Protein AF-A0A1F1FF53-F1 (afdb_monomer)

Mean predicted aligned er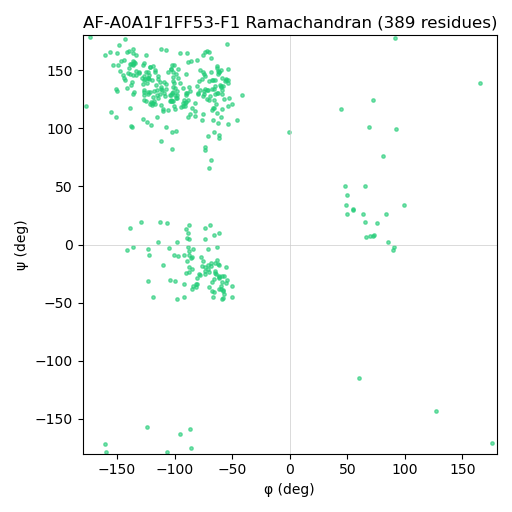ror: 12.24 Å

pLDDT: mean 77.86, std 21.65, range [27.12, 98.38]

Sequence (391 aa):
MGKHPHNALTFMPPASATPHTFFIALCTIAVTLTLSLGACSHPTSLPRPRRLEVTSRTLKNIDELDTPSTPTNGGAFVSTGLKNNILTVASSTSRQDAPRWAIDISLADSPLNSISWPNYSDHDLTGRLMSTAVGALVVSPNGNYVSILIQAYQKHGDESQPADQSSTVELASQQRGYVVVLDARTGKTVLTREFSGFILAQALTNDHLAVETARAYFPAGEGKGTITAFPLDGTSSPTTAPTDQWLVGAGQDSLLLSPQPVHHKMCSDPCGPFALTRISTGGQKLGTITHADRVYRGGWVERYKEPAPDGEDGEASAQAAREVVDVDTGAATDLNGDQAEETGLSTGPGLLVTRRTDPDKQSSPSVPVAWLSADDDGHPHTENLEQFTSK

Foldseek 3Di:
DDDDDDDDDDDDDDDDDDDDDDDDDDDDDDDPDPDPPPPPPPPPPPPDPWDKDKAWDWDQFCPQFDDDFAFAAQCKTKTWDADPQKIKIFIDNDRRGTTLTIMIIHIDDDPQKHKDDLVRDDDPLSLLLSAAFWHQWYAALQRQKIKGKIKIAGNDPDPPDPDDDDDLLNVQQRTKMKMWMAGNNRRDTLDIDIDGGDFSTWHDALFWIKTWGFSHNAQADNRQIKIWIDGSVVPDDIAIDTDNFDFAHAANFKTKTFNFRPGPSGAPVQNDDGKIFIAGSNGHTPDIDGQFRDDHHLAKTKGFAPPQDDVVDDPQVNLCRIWIARHPLRDIGRLRNWDWDWDHDNSGIKIWTWDFPDSVDPPGDIATQWMFGSNDSGDTHRPPSVVVDDD

Structure (mmCIF, N/CA/C/O backbone):
data_AF-A0A1F1FF53-F1
#
_entry.id   AF-A0A1F1FF53-F1
#
loop_
_atom_site.group_PDB
_atom_site.id
_atom_site.type_symbol
_atom_site.label_atom_id
_atom_site.label_alt_id
_atom_site.label_comp_id
_atom_site.label_asym_id
_atom_site.label_entity_id
_atom_site.label_seq_id
_atom_site.pdbx_PDB_ins_code
_atom_site.Cartn_x
_atom_site.Cartn_y
_atom_site.Cartn_z
_atom_site.occupancy
_atom_site.B_iso_or_equiv
_atom_site.auth_seq_id
_atom_site.auth_comp_id
_atom_site.auth_asym_id
_atom_site.auth_atom_id
_atom_site.pdbx_PDB_model_num
ATOM 1 N N . MET A 1 1 ? 58.117 3.801 9.629 1.00 35.28 1 MET A N 1
ATOM 2 C CA . MET A 1 1 ? 58.242 4.462 10.946 1.00 35.28 1 MET A CA 1
ATOM 3 C C . MET A 1 1 ? 56.902 5.082 11.303 1.00 35.28 1 MET A C 1
ATOM 5 O O . MET A 1 1 ? 56.369 5.801 10.476 1.00 35.28 1 MET A O 1
ATOM 9 N N . GLY A 1 2 ? 56.373 4.763 12.490 1.00 34.53 2 GLY A N 1
ATOM 10 C CA . GLY A 1 2 ? 55.349 5.555 13.187 1.00 34.53 2 GLY A CA 1
ATOM 11 C C . GLY A 1 2 ? 53.887 5.396 12.756 1.00 34.53 2 GLY A C 1
ATOM 12 O O . GLY A 1 2 ? 53.337 6.299 12.143 1.00 34.53 2 GLY A O 1
ATOM 13 N N . LYS A 1 3 ? 53.245 4.290 13.157 1.00 32.06 3 LYS A N 1
ATOM 14 C CA . LYS A 1 3 ? 51.792 4.215 13.403 1.00 32.06 3 LYS A CA 1
ATOM 15 C C . LYS A 1 3 ? 51.546 4.508 14.889 1.00 32.06 3 LYS A C 1
ATOM 17 O O . LYS A 1 3 ? 52.197 3.875 15.716 1.00 32.06 3 LYS A O 1
ATOM 22 N N . HIS A 1 4 ? 50.565 5.346 15.214 1.00 33.31 4 HIS A N 1
ATOM 23 C CA . HIS A 1 4 ? 49.911 5.368 16.527 1.00 33.31 4 HIS A CA 1
ATOM 24 C C . HIS A 1 4 ? 48.398 5.564 16.351 1.00 33.31 4 HIS A C 1
ATOM 26 O O . HIS A 1 4 ? 47.989 6.608 15.848 1.00 33.31 4 HIS A O 1
ATOM 32 N N . PRO A 1 5 ? 47.565 4.592 16.763 1.00 38.19 5 PRO A N 1
ATOM 33 C CA . PRO A 1 5 ? 46.166 4.813 17.101 1.00 38.19 5 PRO A CA 1
ATOM 34 C C . PRO A 1 5 ? 46.008 4.976 18.623 1.00 38.19 5 PRO A C 1
ATOM 36 O O . PRO A 1 5 ? 46.685 4.297 19.398 1.00 38.19 5 PRO A O 1
ATOM 39 N N . HIS A 1 6 ? 45.097 5.851 19.050 1.00 34.16 6 HIS A N 1
ATOM 40 C CA . HIS A 1 6 ? 44.736 6.023 20.456 1.00 34.16 6 HIS A CA 1
ATOM 41 C C . HIS A 1 6 ? 43.393 5.354 20.786 1.00 34.16 6 HIS A C 1
ATOM 43 O O . HIS A 1 6 ? 42.361 5.693 20.221 1.00 34.16 6 HIS A O 1
ATOM 49 N N . ASN A 1 7 ? 43.484 4.462 21.776 1.00 32.06 7 ASN A N 1
ATOM 50 C CA . ASN A 1 7 ? 42.569 4.210 22.892 1.00 32.06 7 ASN A CA 1
ATOM 51 C C . ASN A 1 7 ? 41.178 3.604 22.633 1.00 32.06 7 ASN A C 1
ATOM 53 O O . ASN A 1 7 ? 40.194 4.300 22.410 1.00 32.06 7 ASN A O 1
ATOM 57 N N . ALA A 1 8 ? 41.099 2.296 22.898 1.00 29.14 8 ALA A N 1
ATOM 58 C CA . ALA A 1 8 ? 39.949 1.667 23.539 1.00 29.14 8 ALA A CA 1
ATOM 59 C C . ALA A 1 8 ? 40.174 1.673 25.065 1.00 29.14 8 ALA A C 1
ATOM 61 O O . ALA A 1 8 ? 41.240 1.265 25.527 1.00 29.14 8 ALA A O 1
ATOM 62 N N . LEU A 1 9 ? 39.190 2.129 25.842 1.00 30.50 9 LEU A N 1
ATOM 63 C CA . LEU A 1 9 ? 39.165 1.992 27.301 1.00 30.50 9 LEU A CA 1
ATOM 64 C C . LEU A 1 9 ? 37.922 1.197 27.701 1.00 30.50 9 LEU A C 1
ATOM 66 O O . LEU A 1 9 ? 36.799 1.691 27.698 1.00 30.50 9 LEU A O 1
ATOM 70 N N . THR A 1 10 ? 38.172 -0.069 28.009 1.00 29.12 10 THR A N 1
ATOM 71 C CA . THR A 1 10 ? 37.278 -1.046 28.623 1.00 29.12 10 THR A CA 1
ATOM 72 C C . THR A 1 10 ? 37.120 -0.725 30.111 1.00 29.12 10 THR A C 1
ATOM 74 O O . THR A 1 10 ? 38.116 -0.576 30.816 1.00 29.12 10 THR A O 1
ATOM 77 N N . PHE A 1 11 ? 35.883 -0.651 30.608 1.00 27.12 11 PHE A N 1
ATOM 78 C CA . PHE A 1 11 ? 35.585 -0.508 32.037 1.00 27.12 11 PHE A CA 1
ATOM 79 C C . PHE A 1 11 ? 35.186 -1.876 32.619 1.00 27.12 11 PHE A C 1
ATOM 81 O O . PHE A 1 11 ? 34.205 -2.476 32.184 1.00 27.12 11 PHE A O 1
ATOM 88 N N . MET A 1 12 ? 35.958 -2.369 33.593 1.00 28.77 12 MET A N 1
ATOM 89 C CA . MET A 1 12 ? 35.618 -3.509 34.460 1.00 28.77 12 MET A CA 1
ATOM 90 C C . MET A 1 12 ? 35.144 -3.000 35.837 1.00 28.77 12 MET A C 1
ATOM 92 O O . MET A 1 12 ? 35.651 -1.974 36.296 1.00 28.77 12 MET A O 1
ATOM 96 N N . PRO A 1 13 ? 34.221 -3.701 36.526 1.00 34.12 13 PRO A N 1
ATOM 97 C CA . PRO A 1 13 ? 33.724 -3.316 37.848 1.00 34.12 13 PRO A CA 1
ATOM 98 C C . PRO A 1 13 ? 34.597 -3.899 38.980 1.00 34.12 13 PRO A C 1
ATOM 100 O O . PRO A 1 13 ? 35.248 -4.928 38.775 1.00 34.12 13 PRO A O 1
ATOM 103 N N . PRO A 1 14 ? 34.604 -3.310 40.193 1.00 34.25 14 PRO A N 1
ATOM 104 C CA . PRO A 1 14 ? 35.342 -3.868 41.319 1.00 34.25 14 PRO A CA 1
ATOM 105 C C . PRO A 1 14 ? 34.495 -4.852 42.140 1.00 34.25 14 PRO A C 1
ATOM 107 O O . PRO A 1 14 ? 33.285 -4.692 42.307 1.00 34.25 14 PRO A O 1
ATOM 110 N N . ALA A 1 15 ? 35.174 -5.861 42.684 1.00 29.50 15 ALA A N 1
ATOM 111 C CA . ALA A 1 15 ? 34.630 -6.891 43.555 1.00 29.50 15 ALA A CA 1
ATOM 112 C C . ALA A 1 15 ? 34.973 -6.658 45.040 1.00 29.50 15 ALA A C 1
ATOM 114 O O . ALA A 1 15 ? 36.062 -6.202 45.378 1.00 29.50 15 ALA A O 1
ATOM 115 N N . SER A 1 16 ? 34.054 -7.145 45.885 1.00 28.41 16 SER A N 1
ATOM 116 C CA . SER A 1 16 ? 34.218 -7.727 47.232 1.00 28.41 16 SER A CA 1
ATOM 117 C C . SER A 1 16 ? 34.570 -6.843 48.441 1.00 28.41 16 SER A C 1
ATOM 119 O O . SER A 1 16 ? 35.632 -6.237 48.486 1.00 28.41 16 SER A O 1
ATOM 121 N N . ALA A 1 17 ? 33.721 -6.911 49.484 1.00 29.58 17 ALA A N 1
ATOM 122 C CA . ALA A 1 17 ? 34.072 -7.453 50.812 1.00 29.58 17 ALA A CA 1
ATOM 123 C C . ALA A 1 17 ? 32.858 -7.459 51.784 1.00 29.58 17 ALA A C 1
ATOM 125 O O . ALA A 1 17 ? 32.304 -6.420 52.124 1.00 29.58 17 ALA A O 1
ATOM 126 N N . THR A 1 18 ? 32.465 -8.646 52.252 1.00 33.81 18 THR A N 1
ATOM 127 C CA . THR A 1 18 ? 31.707 -8.949 53.500 1.00 33.81 18 THR A CA 1
ATOM 128 C C . THR A 1 18 ? 32.715 -9.157 54.660 1.00 33.81 18 THR A C 1
ATOM 130 O O . THR A 1 18 ? 33.867 -9.418 54.297 1.00 33.81 18 THR A O 1
ATOM 133 N N . PRO A 1 19 ? 32.398 -9.159 55.996 1.00 40.72 19 PRO A N 1
ATOM 134 C CA . PRO A 1 19 ? 31.311 -9.960 56.611 1.00 40.72 19 PRO A CA 1
ATOM 135 C C . PRO A 1 19 ? 30.728 -9.551 58.009 1.00 40.72 19 PRO A C 1
ATOM 137 O O . PRO A 1 19 ? 31.159 -8.606 58.656 1.00 40.72 19 PRO A O 1
ATOM 140 N N . HIS A 1 20 ? 29.775 -10.387 58.463 1.00 30.14 20 HIS A N 1
ATOM 141 C CA . HIS A 1 20 ? 29.378 -10.748 59.847 1.00 30.14 20 HIS A CA 1
ATOM 142 C C . HIS A 1 20 ? 28.265 -9.998 60.628 1.00 30.14 20 HIS A C 1
ATOM 144 O O . HIS A 1 20 ? 28.481 -9.003 61.306 1.00 30.14 20 HIS A O 1
ATOM 150 N N . THR A 1 21 ? 27.082 -10.640 60.608 1.00 30.11 21 THR A N 1
ATOM 151 C CA . THR A 1 21 ? 26.263 -11.135 61.749 1.00 30.11 21 THR A CA 1
ATOM 152 C C . THR A 1 21 ? 26.045 -10.256 62.988 1.00 30.11 21 THR A C 1
ATOM 154 O O . THR A 1 21 ? 26.946 -10.112 63.807 1.00 30.11 21 THR A O 1
ATOM 157 N N . PHE A 1 22 ? 24.778 -9.896 63.241 1.00 31.19 22 PHE A N 1
ATOM 158 C CA . PHE A 1 22 ? 24.239 -9.696 64.592 1.00 31.19 22 PHE A CA 1
ATOM 159 C C . PHE A 1 22 ? 22.850 -10.332 64.761 1.00 31.19 22 PHE A C 1
ATOM 161 O O . PHE A 1 22 ? 22.064 -10.439 63.823 1.00 31.19 22 PHE A O 1
ATOM 168 N N . PHE A 1 23 ? 22.639 -10.811 65.985 1.00 30.86 23 PHE A N 1
ATOM 169 C CA . PHE A 1 23 ? 21.577 -11.674 66.491 1.00 30.86 23 PHE A CA 1
ATOM 170 C C . PHE A 1 23 ? 20.210 -10.985 66.693 1.00 30.86 23 PHE A C 1
ATOM 172 O O . PHE A 1 23 ? 20.091 -9.769 66.789 1.00 30.86 23 PHE A O 1
ATOM 179 N N . ILE A 1 24 ? 19.206 -11.855 66.807 1.00 37.31 24 ILE A N 1
ATOM 180 C CA . ILE A 1 24 ? 17.760 -11.696 67.026 1.00 37.31 24 ILE A CA 1
ATOM 181 C C . ILE A 1 24 ? 17.388 -10.842 68.255 1.00 37.31 24 ILE A C 1
ATOM 183 O O . ILE A 1 24 ? 17.936 -11.060 69.331 1.00 37.31 24 ILE A O 1
ATOM 187 N N . ALA A 1 25 ? 16.332 -10.023 68.138 1.00 30.94 25 ALA A N 1
ATOM 188 C CA . ALA A 1 25 ? 15.387 -9.767 69.235 1.00 30.94 25 ALA A CA 1
ATOM 189 C C . ALA A 1 25 ? 14.005 -9.326 68.710 1.00 30.94 25 ALA A C 1
ATOM 191 O O . ALA A 1 25 ? 13.845 -8.261 68.117 1.00 30.94 25 ALA A O 1
ATOM 192 N N . LEU A 1 26 ? 13.009 -10.181 68.954 1.00 31.95 26 LEU A N 1
ATOM 193 C CA . LEU A 1 26 ? 11.576 -9.906 68.867 1.00 31.95 26 LEU A CA 1
ATOM 194 C C . LEU A 1 26 ? 11.196 -8.811 69.880 1.00 31.95 26 LEU A C 1
ATOM 196 O O . LEU A 1 26 ? 11.465 -8.975 71.067 1.00 31.95 26 LEU A O 1
ATOM 200 N N . CYS A 1 27 ? 10.472 -7.781 69.446 1.00 30.64 27 CYS A N 1
ATOM 201 C CA . CYS A 1 27 ? 9.614 -6.990 70.327 1.00 30.64 27 CYS A CA 1
ATOM 202 C C . CYS A 1 27 ? 8.294 -6.701 69.611 1.00 30.64 27 CYS A C 1
ATOM 204 O O . CYS A 1 27 ? 8.196 -5.856 68.725 1.00 30.64 27 CYS A O 1
ATOM 206 N N . THR A 1 28 ? 7.279 -7.460 70.003 1.00 34.44 28 THR A N 1
ATOM 207 C CA . THR A 1 28 ? 5.869 -7.236 69.704 1.00 34.44 28 THR A CA 1
ATOM 208 C C . THR A 1 28 ? 5.390 -5.967 70.402 1.00 34.44 28 THR A C 1
ATOM 210 O O . THR A 1 28 ? 5.350 -5.925 71.631 1.00 34.44 28 THR A O 1
ATOM 213 N N . ILE A 1 29 ? 4.959 -4.966 69.637 1.00 40.44 29 ILE A N 1
ATOM 214 C CA . ILE A 1 29 ? 4.077 -3.911 70.143 1.00 40.44 29 ILE A CA 1
ATOM 215 C C . ILE A 1 29 ? 2.847 -3.893 69.240 1.00 40.44 29 ILE A C 1
ATOM 217 O O . ILE A 1 29 ? 2.894 -3.451 68.095 1.00 40.44 29 ILE A O 1
ATOM 221 N N . ALA A 1 30 ? 1.744 -4.421 69.766 1.00 37.88 30 ALA A N 1
ATOM 222 C CA . ALA A 1 30 ? 0.423 -4.257 69.189 1.00 37.88 30 ALA A CA 1
ATOM 223 C C . ALA A 1 30 ? -0.070 -2.842 69.520 1.00 37.88 30 ALA A C 1
ATOM 225 O O . ALA A 1 30 ? -0.418 -2.557 70.664 1.00 37.88 30 ALA A O 1
ATOM 226 N N . VAL A 1 31 ? -0.094 -1.957 68.523 1.00 35.88 31 VAL A N 1
ATOM 227 C CA . VAL A 1 31 ? -0.848 -0.701 68.590 1.00 35.88 31 VAL A CA 1
ATOM 228 C C . VAL A 1 31 ? -2.054 -0.853 67.675 1.00 35.88 31 VAL A C 1
ATOM 230 O O . VAL A 1 31 ? -1.951 -0.752 66.455 1.00 35.88 31 VAL A O 1
ATOM 233 N N . THR A 1 32 ? -3.212 -1.123 68.266 1.00 37.03 32 THR A N 1
ATOM 234 C CA . THR A 1 32 ? -4.508 -0.978 67.601 1.00 37.03 32 THR A CA 1
ATOM 235 C C . THR A 1 32 ? -4.795 0.508 67.425 1.00 37.03 32 THR A C 1
ATOM 237 O O . THR A 1 32 ? -5.317 1.157 68.331 1.00 37.03 32 THR A O 1
ATOM 240 N N . LEU A 1 33 ? -4.431 1.053 66.265 1.00 29.55 33 LEU A N 1
ATOM 241 C CA . LEU A 1 33 ? -4.834 2.388 65.843 1.00 29.55 33 LEU A CA 1
ATOM 242 C C . LEU A 1 33 ? -6.024 2.248 64.885 1.00 29.55 33 LEU A C 1
ATOM 244 O O . LEU A 1 33 ? -5.863 1.966 63.700 1.00 29.55 33 LEU A O 1
ATOM 248 N N . THR A 1 34 ? -7.237 2.413 65.407 1.00 40.06 34 THR A N 1
ATOM 249 C CA . THR A 1 34 ? -8.447 2.568 64.593 1.00 40.06 34 THR A CA 1
ATOM 250 C C . THR A 1 34 ? -8.439 3.962 63.968 1.00 40.06 34 THR A C 1
ATOM 252 O O . THR A 1 34 ? -9.018 4.901 64.511 1.00 40.06 34 THR A O 1
ATOM 255 N N . LEU A 1 35 ? -7.746 4.111 62.840 1.00 34.09 35 LEU A N 1
ATOM 256 C CA . LEU A 1 35 ? -7.902 5.264 61.959 1.00 34.09 35 LEU A CA 1
ATOM 257 C C . LEU A 1 35 ? -9.049 4.972 60.994 1.00 34.09 35 LEU A C 1
ATOM 259 O O . LEU A 1 35 ? -8.960 4.092 60.139 1.00 34.09 35 LEU A O 1
ATOM 263 N N . SER A 1 36 ? -10.137 5.719 61.148 1.00 40.59 36 SER A N 1
ATOM 264 C CA . SER A 1 36 ? -11.216 5.806 60.173 1.00 40.59 36 SER A CA 1
ATOM 265 C C . SER A 1 36 ? -10.662 6.362 58.859 1.00 40.59 36 SER A C 1
ATOM 267 O O . SER A 1 36 ? -10.571 7.576 58.671 1.00 40.59 36 SER A O 1
ATOM 269 N N . LEU A 1 37 ? -10.284 5.476 57.941 1.00 35.81 37 LEU A N 1
ATOM 270 C CA . LEU A 1 37 ? -10.026 5.823 56.548 1.00 35.81 37 LEU A CA 1
ATOM 271 C C . LEU A 1 37 ? -11.371 6.088 55.865 1.00 35.81 37 LEU A C 1
ATOM 273 O O . LEU A 1 37 ? -11.910 5.246 55.153 1.00 35.81 37 LEU A O 1
ATOM 277 N N . GLY A 1 38 ? -11.902 7.293 56.060 1.00 41.31 38 GLY A N 1
ATOM 278 C CA . GLY A 1 38 ? -12.731 7.943 55.049 1.00 41.31 38 GLY A CA 1
ATOM 279 C C . GLY A 1 38 ? -11.834 8.342 53.881 1.00 41.31 38 GLY A C 1
ATOM 280 O O . GLY A 1 38 ? -11.579 9.522 53.668 1.00 41.31 38 GLY A O 1
ATOM 281 N N . ALA A 1 39 ? -11.269 7.357 53.182 1.00 33.91 39 ALA A N 1
ATOM 282 C CA . ALA A 1 39 ? -10.554 7.604 51.947 1.00 33.91 39 ALA A CA 1
ATOM 283 C C . ALA A 1 39 ? -11.608 7.864 50.874 1.00 33.91 39 ALA A C 1
ATOM 285 O O . ALA A 1 39 ? -12.376 6.971 50.515 1.00 33.91 39 ALA A O 1
ATOM 286 N N . CYS A 1 40 ? -11.649 9.104 50.386 1.00 32.88 40 CYS A N 1
ATOM 287 C CA . CYS A 1 40 ? -12.255 9.441 49.112 1.00 32.88 40 CYS A CA 1
ATOM 288 C C . CYS A 1 40 ? -11.785 8.413 48.083 1.00 32.88 40 CYS A C 1
ATOM 290 O O . CYS A 1 40 ? -10.631 8.442 47.655 1.00 32.88 40 CYS A O 1
ATOM 292 N N . SER A 1 41 ? -12.672 7.507 47.685 1.00 31.95 41 SER A N 1
ATOM 293 C CA . SER A 1 41 ? -12.505 6.727 46.473 1.00 31.95 41 SER A CA 1
ATOM 294 C C . SER A 1 41 ? -12.467 7.724 45.319 1.00 31.95 41 SER A C 1
ATOM 296 O O . SER A 1 41 ? -13.511 8.122 44.807 1.00 31.95 41 SER A O 1
ATOM 298 N N . HIS A 1 42 ? -11.272 8.178 44.940 1.00 30.92 42 HIS A N 1
ATOM 299 C CA . HIS A 1 42 ? -11.062 8.633 43.576 1.00 30.92 42 HIS A CA 1
ATOM 300 C C . HIS A 1 42 ? -11.406 7.421 42.718 1.00 30.92 42 HIS A C 1
ATOM 302 O O . HIS A 1 42 ? -10.751 6.384 42.873 1.00 30.92 42 HIS A O 1
ATOM 308 N N . PRO A 1 43 ? -12.444 7.483 41.871 1.00 33.53 43 PRO A N 1
ATOM 309 C CA . PRO A 1 43 ? -12.619 6.454 40.879 1.00 33.53 43 PRO A CA 1
ATOM 310 C C . PRO A 1 43 ? -11.372 6.552 40.008 1.00 33.53 43 PRO A C 1
ATOM 312 O O . PRO A 1 43 ? -11.233 7.471 39.205 1.00 33.53 43 PRO A O 1
ATOM 315 N N . THR A 1 44 ? -10.439 5.620 40.174 1.00 35.81 44 THR A N 1
ATOM 316 C CA . THR A 1 44 ? -9.499 5.276 39.115 1.00 35.81 44 THR A CA 1
ATOM 317 C C . THR A 1 44 ? -10.359 4.604 38.051 1.00 35.81 44 THR A C 1
ATOM 319 O O . THR A 1 44 ? -10.407 3.383 37.925 1.00 35.81 44 THR A O 1
ATOM 322 N N . SER A 1 45 ? -11.160 5.404 37.342 1.00 37.38 45 SER A N 1
ATOM 323 C CA . SER A 1 45 ? -11.779 4.962 36.112 1.00 37.38 45 SER A CA 1
ATOM 324 C C . SER A 1 45 ? -10.615 4.747 35.163 1.00 37.38 45 SER A C 1
ATOM 326 O O . SER A 1 45 ? -10.087 5.699 34.589 1.00 37.38 45 SER A O 1
ATOM 328 N N . LEU A 1 46 ? -10.166 3.496 35.060 1.00 38.03 46 LEU A N 1
ATOM 329 C CA . LEU A 1 46 ? -9.391 3.039 33.917 1.00 38.03 46 LEU A CA 1
ATOM 330 C C . LEU A 1 46 ? -10.041 3.653 32.667 1.00 38.03 46 LEU A C 1
ATOM 332 O O . LEU A 1 46 ? -11.271 3.567 32.552 1.00 38.03 46 LEU A O 1
ATOM 336 N N . PRO A 1 47 ? -9.277 4.315 31.778 1.00 45.47 47 PRO A N 1
ATOM 337 C CA . PRO A 1 47 ? -9.838 4.877 30.562 1.00 45.47 47 PRO A CA 1
ATOM 338 C C . PRO A 1 47 ? -10.652 3.789 29.867 1.00 45.47 47 PRO A C 1
ATOM 340 O O . PRO A 1 47 ? -10.145 2.699 29.594 1.00 45.47 47 PRO A O 1
ATOM 343 N N . ARG A 1 48 ? -11.943 4.056 29.660 1.00 45.50 48 ARG A N 1
ATOM 344 C CA . ARG A 1 48 ? -12.842 3.140 28.960 1.00 45.50 48 ARG A CA 1
ATOM 345 C C . ARG A 1 48 ? -12.209 2.812 27.599 1.00 45.50 48 ARG A C 1
ATOM 347 O O . ARG A 1 48 ? -11.654 3.727 26.985 1.00 45.50 48 ARG A O 1
ATOM 354 N N . PRO A 1 49 ? -12.249 1.553 27.127 1.00 48.41 49 PRO A N 1
ATOM 355 C CA . PRO A 1 49 ? -11.679 1.206 25.831 1.00 48.41 49 PRO A CA 1
ATOM 356 C C . PRO A 1 49 ? -12.266 2.115 24.748 1.00 48.41 49 PRO A C 1
ATOM 358 O O . PRO A 1 49 ? -13.481 2.140 24.547 1.00 48.41 49 PRO A O 1
ATOM 361 N N . ARG A 1 50 ? -11.390 2.885 24.090 1.00 67.81 50 ARG A N 1
ATOM 362 C CA . ARG A 1 50 ? -11.720 3.725 22.935 1.00 67.81 50 ARG A CA 1
ATOM 363 C C . ARG A 1 50 ? -12.264 2.800 21.849 1.00 67.81 50 ARG A C 1
ATOM 365 O O . ARG A 1 50 ? -11.531 1.975 21.305 1.00 67.81 50 ARG A O 1
ATOM 372 N N . ARG A 1 51 ? -13.563 2.888 21.572 1.00 75.75 51 ARG A N 1
ATOM 373 C CA . ARG A 1 51 ? -14.195 2.086 20.526 1.00 75.75 51 ARG A CA 1
ATOM 374 C C . ARG A 1 51 ? -14.196 2.892 19.237 1.00 75.75 51 ARG A C 1
ATOM 376 O O . ARG A 1 51 ? -14.743 3.987 19.198 1.00 75.75 51 ARG A O 1
ATOM 383 N N . LEU A 1 52 ? -13.582 2.340 18.200 1.00 87.50 52 LEU A N 1
ATOM 384 C CA . LEU A 1 52 ? -13.713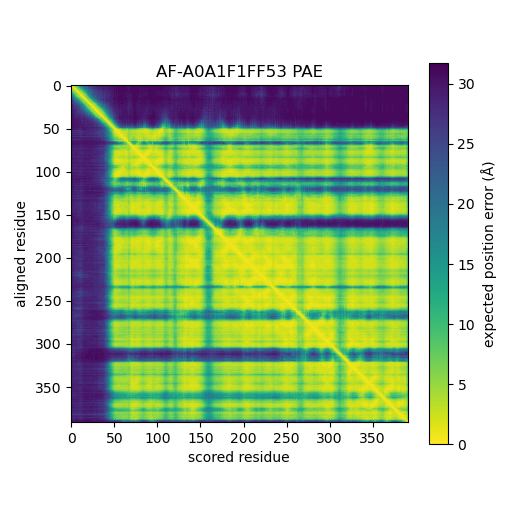 2.870 16.853 1.00 87.50 52 LEU A CA 1
ATOM 385 C C . LEU A 1 52 ? -15.097 2.508 16.303 1.00 87.50 52 LEU A C 1
ATOM 387 O O . LEU A 1 52 ? -15.521 1.354 16.399 1.00 87.50 52 LEU A O 1
ATOM 391 N N . GLU A 1 53 ? -15.787 3.490 15.739 1.00 89.62 53 GLU A N 1
ATOM 392 C CA . GLU A 1 53 ? -17.074 3.310 15.078 1.00 89.62 53 GLU A CA 1
ATOM 393 C C . GLU A 1 53 ? -16.921 3.551 13.580 1.00 89.62 53 GLU A C 1
ATOM 395 O O . GLU A 1 53 ? -16.271 4.503 13.152 1.00 89.62 53 GLU A O 1
ATOM 400 N N . VAL A 1 54 ? -17.523 2.662 12.790 1.00 92.19 54 VAL A N 1
ATOM 401 C CA . VAL A 1 54 ? -17.591 2.764 11.333 1.00 92.19 54 VAL A CA 1
ATOM 402 C C . VAL A 1 54 ? -19.058 2.773 10.945 1.00 92.19 54 VAL A C 1
ATOM 404 O O . VAL A 1 54 ? -19.794 1.838 11.264 1.00 92.19 54 VAL A O 1
ATOM 407 N N . THR A 1 55 ? -19.491 3.833 10.274 1.00 93.69 55 THR A N 1
ATOM 408 C CA . THR A 1 55 ? -20.895 4.030 9.902 1.00 93.69 55 THR A CA 1
ATOM 409 C C . THR A 1 55 ? -21.018 4.393 8.432 1.00 93.69 55 THR A C 1
ATOM 411 O O . THR A 1 55 ? -20.131 5.016 7.859 1.00 93.69 55 THR A O 1
ATOM 414 N N . SER A 1 56 ? -22.107 3.978 7.787 1.00 93.81 56 SER A N 1
ATOM 415 C CA . SER A 1 56 ? -22.363 4.328 6.389 1.00 93.81 56 SER A CA 1
ATOM 416 C C . SER A 1 56 ? -22.698 5.811 6.247 1.00 93.81 56 SER A C 1
ATOM 418 O O . SER A 1 56 ? -23.502 6.335 7.021 1.00 93.81 56 SER A O 1
ATOM 420 N N . ARG A 1 57 ? -22.190 6.448 5.192 1.00 92.81 57 ARG A N 1
ATOM 421 C CA . ARG A 1 57 ? -22.491 7.833 4.831 1.00 92.81 57 ARG A CA 1
ATOM 422 C C . ARG A 1 57 ? -23.076 7.908 3.426 1.00 92.81 57 ARG A C 1
ATOM 424 O O . ARG A 1 57 ? -22.689 7.166 2.532 1.00 92.81 57 ARG A O 1
ATOM 431 N N . THR A 1 58 ? -23.998 8.843 3.218 1.00 92.56 58 THR A N 1
ATOM 432 C CA . THR A 1 58 ? -24.452 9.225 1.875 1.00 92.56 58 THR A CA 1
ATOM 433 C C . THR A 1 58 ? -23.803 10.546 1.483 1.00 92.56 58 THR A C 1
ATOM 435 O O . THR A 1 58 ? -23.870 11.515 2.239 1.00 92.56 58 THR A O 1
ATOM 438 N N . LEU A 1 59 ? -23.194 10.586 0.301 1.00 91.25 59 LEU A N 1
ATOM 439 C CA . LEU A 1 59 ? -22.585 11.780 -0.281 1.00 91.25 59 LEU A CA 1
ATOM 440 C C . LEU A 1 59 ? -23.171 12.032 -1.671 1.00 91.25 59 LEU A C 1
ATOM 442 O O . LEU A 1 59 ? -23.538 11.092 -2.372 1.00 91.25 59 LEU A O 1
ATOM 446 N N . LYS A 1 60 ? -23.259 13.306 -2.064 1.00 87.75 60 LYS A N 1
ATOM 447 C CA . LYS A 1 60 ? -23.673 13.688 -3.425 1.00 87.75 60 LYS A CA 1
ATOM 448 C C . LYS A 1 60 ? -22.523 13.587 -4.423 1.00 87.75 60 LYS A C 1
ATOM 450 O O . LYS A 1 60 ? -22.761 13.232 -5.567 1.00 87.75 60 LYS A O 1
ATOM 455 N N . ASN A 1 61 ? -21.320 13.920 -3.971 1.00 86.44 61 ASN A N 1
ATOM 456 C CA . ASN A 1 61 ? -20.054 13.851 -4.689 1.00 86.44 61 ASN A CA 1
ATOM 457 C C . ASN A 1 61 ? -18.912 13.855 -3.655 1.00 86.44 61 ASN A C 1
ATOM 459 O O . ASN A 1 61 ? -19.166 13.746 -2.450 1.00 86.44 61 ASN A O 1
ATOM 463 N N . ILE A 1 62 ? -17.672 13.977 -4.119 1.00 85.62 62 ILE A N 1
ATOM 464 C CA . ILE A 1 62 ? -16.474 13.977 -3.269 1.00 85.62 62 ILE A CA 1
ATOM 465 C C . ILE A 1 62 ? -15.746 15.327 -3.239 1.00 85.62 62 ILE A C 1
ATOM 467 O O . ILE A 1 62 ? -14.581 15.374 -2.857 1.00 85.62 62 ILE A O 1
ATOM 471 N N . ASP A 1 63 ? -16.418 16.421 -3.609 1.00 84.62 63 ASP A N 1
ATOM 472 C CA . ASP A 1 63 ? -15.797 17.752 -3.720 1.00 84.62 63 ASP A CA 1
ATOM 473 C C . ASP A 1 63 ? -15.238 18.265 -2.382 1.00 84.62 63 ASP A C 1
ATOM 475 O O . ASP A 1 63 ? -14.298 19.053 -2.360 1.00 84.62 63 ASP A O 1
ATOM 479 N N . GLU A 1 64 ? -15.807 17.815 -1.259 1.00 80.31 64 GLU A N 1
ATOM 480 C CA . GLU A 1 64 ? -15.382 18.194 0.096 1.00 80.31 64 GLU A CA 1
ATOM 481 C C . GLU A 1 64 ? -14.255 17.302 0.668 1.00 80.31 64 GLU A C 1
ATOM 483 O O . GLU A 1 64 ? -13.920 17.435 1.846 1.00 80.31 64 GLU A O 1
ATOM 488 N N . LEU A 1 65 ? -13.698 16.359 -0.108 1.00 84.94 65 LEU A N 1
ATOM 489 C CA . LEU A 1 65 ? -12.635 15.448 0.344 1.00 84.94 65 LEU A CA 1
ATOM 490 C C . LEU A 1 65 ? -11.256 15.903 -0.176 1.00 84.94 65 LEU A C 1
ATOM 492 O O . LEU A 1 65 ? -11.041 16.014 -1.380 1.00 84.94 65 LEU A O 1
ATOM 496 N N . ASP A 1 66 ? -10.310 16.126 0.744 1.00 67.31 66 ASP A N 1
ATOM 497 C CA . ASP A 1 66 ? -9.066 16.882 0.503 1.00 67.31 66 ASP A CA 1
ATOM 498 C C . ASP A 1 66 ? -7.837 16.050 0.055 1.00 67.31 66 ASP A C 1
ATOM 500 O O . ASP A 1 66 ? -6.799 16.628 -0.264 1.00 67.31 66 ASP A O 1
ATOM 504 N N . THR A 1 67 ? -7.856 14.706 0.075 1.00 59.12 67 THR A N 1
ATOM 505 C CA . THR A 1 67 ? -6.596 13.904 0.058 1.00 59.12 67 THR A CA 1
ATOM 506 C C . THR A 1 67 ? -6.674 12.555 -0.698 1.00 59.12 67 THR A C 1
ATOM 508 O O . THR A 1 67 ? -7.777 12.068 -0.959 1.00 59.12 67 THR A O 1
ATOM 511 N N . PRO A 1 68 ? -5.522 11.997 -1.155 1.00 58.47 68 PRO A N 1
ATOM 512 C CA . PRO A 1 68 ? -5.293 11.599 -2.547 1.00 58.47 68 PRO A CA 1
ATOM 513 C C . PRO A 1 68 ? -5.989 10.306 -2.971 1.00 58.47 68 PRO A C 1
ATOM 515 O O . PRO A 1 68 ? -6.026 9.316 -2.242 1.00 58.47 68 PRO A O 1
ATOM 518 N N . SER A 1 69 ? -6.453 10.330 -4.223 1.00 66.38 69 SER A N 1
ATOM 519 C CA . SER A 1 69 ? -7.022 9.206 -4.958 1.00 66.38 69 SER A CA 1
ATOM 520 C C . SER A 1 69 ? -6.063 8.021 -4.952 1.00 66.38 69 SER A C 1
ATOM 522 O O . SER A 1 69 ? -5.078 8.008 -5.688 1.00 66.38 69 SER A O 1
ATOM 524 N N . THR A 1 70 ? -6.348 7.014 -4.136 1.00 80.25 70 THR A N 1
ATOM 525 C CA . THR A 1 70 ? -5.650 5.733 -4.261 1.00 80.25 70 THR A CA 1
ATOM 526 C C . THR A 1 70 ? -6.433 4.835 -5.211 1.00 80.25 70 THR A C 1
ATOM 528 O O . THR A 1 70 ? -7.601 4.579 -4.910 1.00 80.25 70 THR A O 1
ATOM 531 N N . PRO A 1 71 ? -5.850 4.393 -6.342 1.00 89.00 71 PRO A N 1
ATOM 532 C CA . PRO A 1 71 ? -6.556 3.569 -7.308 1.00 89.00 71 PRO A CA 1
ATOM 533 C C . PRO A 1 71 ? -6.871 2.196 -6.719 1.00 89.00 71 PRO A C 1
ATOM 535 O O . PRO A 1 71 ? -6.085 1.620 -5.976 1.00 89.00 71 PRO A O 1
ATOM 538 N N . THR A 1 72 ? -8.046 1.693 -7.056 1.00 91.06 72 THR A N 1
ATOM 539 C CA . THR A 1 72 ? -8.625 0.430 -6.600 1.00 91.06 72 THR A CA 1
ATOM 540 C C . THR A 1 72 ? -9.232 -0.288 -7.792 1.00 91.06 72 THR A C 1
ATOM 542 O O . THR A 1 72 ? -9.484 0.320 -8.837 1.00 91.06 72 THR A O 1
ATOM 545 N N . ASN A 1 73 ? -9.513 -1.574 -7.622 1.00 88.88 73 ASN A N 1
ATOM 546 C CA . ASN A 1 73 ? -10.093 -2.387 -8.676 1.00 88.88 73 ASN A CA 1
ATOM 547 C C . ASN A 1 73 ? -11.454 -1.822 -9.153 1.00 88.88 73 ASN A C 1
ATOM 549 O O . ASN A 1 73 ? -12.266 -1.276 -8.385 1.00 88.88 73 ASN A O 1
ATOM 553 N N . GLY A 1 74 ? -11.701 -1.940 -10.454 1.00 86.19 74 GLY A N 1
ATOM 554 C CA . GLY A 1 74 ? -12.848 -1.382 -11.156 1.00 86.19 74 GLY A CA 1
ATOM 555 C C . GLY A 1 74 ? -12.667 0.082 -11.560 1.00 86.19 74 GLY A C 1
ATOM 556 O O . GLY A 1 74 ? -13.668 0.794 -11.647 1.00 86.19 74 GLY A O 1
ATOM 557 N N . GLY A 1 75 ? -11.422 0.537 -11.756 1.00 84.50 75 GLY A N 1
ATOM 558 C CA . GLY A 1 75 ? -11.100 1.893 -12.229 1.00 84.50 75 GLY A CA 1
ATOM 559 C C . GLY A 1 75 ? -11.531 3.003 -11.271 1.00 84.50 75 GLY A C 1
ATOM 560 O O . GLY A 1 75 ? -11.837 4.119 -11.684 1.00 84.50 75 GLY A O 1
ATOM 561 N N . ALA A 1 76 ? -11.626 2.682 -9.988 1.00 90.94 76 ALA A N 1
ATOM 562 C CA . ALA A 1 76 ? -12.089 3.605 -8.973 1.00 90.94 76 ALA A CA 1
ATOM 563 C C . ALA A 1 76 ? -10.944 4.061 -8.091 1.00 90.94 76 ALA A C 1
ATOM 565 O O . ALA A 1 76 ? -9.879 3.455 -8.062 1.00 90.94 76 ALA A O 1
ATOM 566 N N . PHE A 1 77 ? -11.191 5.089 -7.301 1.00 90.62 77 PHE A N 1
ATOM 567 C CA . PHE A 1 77 ? -10.223 5.613 -6.366 1.00 90.62 77 PHE A CA 1
ATOM 568 C C . PHE A 1 77 ? -10.866 5.946 -5.027 1.00 90.62 77 PHE A C 1
ATOM 570 O O . PHE A 1 77 ? -12.070 6.199 -4.944 1.00 90.62 77 PHE A O 1
ATOM 577 N N . VAL A 1 78 ? -10.052 5.933 -3.974 1.00 92.56 78 VAL A N 1
ATOM 578 C CA . VAL A 1 78 ? -10.472 6.301 -2.619 1.00 92.56 78 VAL A CA 1
ATOM 579 C C . VAL A 1 78 ? -10.051 7.722 -2.291 1.00 92.56 78 VAL A C 1
ATOM 581 O O . VAL A 1 78 ? -8.908 8.095 -2.538 1.00 92.56 78 VAL A O 1
ATOM 584 N N . SER A 1 79 ? -10.968 8.483 -1.703 1.00 91.06 79 SER A N 1
ATOM 585 C CA . SER A 1 79 ? -10.745 9.839 -1.206 1.00 91.06 79 SER A CA 1
ATOM 586 C C . SER A 1 79 ? -11.096 9.930 0.274 1.00 91.06 79 SER A C 1
ATOM 588 O O . SER A 1 79 ? -12.003 9.242 0.753 1.00 91.06 79 SER A O 1
ATOM 590 N N . THR A 1 80 ? -10.385 10.801 0.989 1.00 90.06 80 THR A N 1
ATOM 591 C CA . THR A 1 80 ? -10.546 10.991 2.434 1.00 90.06 80 THR A CA 1
ATOM 592 C C . THR A 1 80 ? -10.681 12.460 2.813 1.00 90.06 80 THR A C 1
ATOM 594 O O . THR A 1 80 ? -10.077 13.330 2.185 1.00 90.06 80 THR A O 1
ATOM 597 N N . GLY A 1 81 ? -11.430 12.733 3.879 1.00 88.12 81 GLY A N 1
ATOM 598 C CA . GLY A 1 81 ? -11.551 14.064 4.473 1.00 88.12 81 GLY A CA 1
ATOM 599 C C . GLY A 1 81 ? -11.801 13.974 5.974 1.00 88.12 81 GLY A C 1
ATOM 600 O O . GLY A 1 81 ? -12.659 13.211 6.412 1.00 88.12 81 GLY A O 1
ATOM 601 N N . LEU A 1 82 ? -11.050 14.738 6.768 1.00 86.00 82 LEU A N 1
ATOM 602 C CA . LEU A 1 82 ? -11.198 14.790 8.223 1.00 86.00 82 LEU A CA 1
ATOM 603 C C . LEU A 1 82 ? -11.881 16.101 8.621 1.00 86.00 82 LEU A C 1
ATOM 605 O O . LEU A 1 82 ? -11.317 17.178 8.446 1.00 86.00 82 LEU A O 1
ATOM 609 N N . LYS A 1 83 ? -13.085 16.021 9.193 1.00 85.00 83 LYS A N 1
ATOM 610 C CA . LYS A 1 83 ? -13.833 17.196 9.664 1.00 85.00 83 LYS A CA 1
ATOM 611 C C . LYS A 1 83 ? -14.540 16.884 10.969 1.00 85.00 83 LYS A C 1
ATOM 613 O O . LYS A 1 83 ? -15.171 15.844 11.099 1.00 85.00 83 LYS A O 1
ATOM 618 N N . ASN A 1 84 ? -14.457 17.798 11.937 1.00 84.56 84 ASN A N 1
ATOM 619 C CA . ASN A 1 84 ? -15.110 17.659 13.244 1.00 84.56 84 ASN A CA 1
ATOM 620 C C . ASN A 1 84 ? -14.833 16.300 13.918 1.00 84.56 84 ASN A C 1
ATOM 622 O O . ASN A 1 84 ? -15.744 15.694 14.474 1.00 84.56 84 ASN A O 1
ATOM 626 N N . ASN A 1 85 ? -13.580 15.828 13.857 1.00 83.69 85 ASN A N 1
ATOM 627 C CA . ASN A 1 85 ? -13.148 14.547 14.432 1.00 83.69 85 ASN A CA 1
ATOM 628 C C . ASN A 1 85 ? -13.771 13.292 13.785 1.00 83.69 85 ASN A C 1
ATOM 630 O O . ASN A 1 85 ? -13.789 12.222 14.392 1.00 83.69 85 ASN A O 1
ATOM 634 N N . ILE A 1 86 ? -14.290 13.425 12.565 1.00 88.00 86 ILE A N 1
ATOM 635 C CA . ILE A 1 86 ? -14.840 12.330 11.769 1.00 88.00 86 ILE A CA 1
ATOM 636 C C . ILE A 1 86 ? -14.028 12.237 10.483 1.00 88.00 86 ILE A C 1
ATOM 638 O O . ILE A 1 86 ? -13.936 13.211 9.730 1.00 88.00 86 ILE A O 1
ATOM 642 N N . LEU A 1 87 ? -13.429 11.072 10.253 1.00 90.75 87 LEU A N 1
ATOM 643 C CA . LEU A 1 87 ? -12.759 10.755 9.002 1.00 90.75 87 LEU A CA 1
ATOM 644 C C . LEU A 1 87 ? -13.782 10.153 8.041 1.00 90.75 87 LEU A C 1
ATOM 646 O O . LEU A 1 87 ? -14.229 9.023 8.226 1.00 90.75 87 LEU A O 1
ATOM 650 N N . THR A 1 88 ? -14.133 10.902 7.006 1.00 93.06 88 THR A N 1
ATOM 651 C CA . THR A 1 88 ? -14.955 10.413 5.905 1.00 93.06 88 THR A CA 1
ATOM 652 C C . THR A 1 88 ? -14.064 9.755 4.862 1.00 93.06 88 THR A C 1
ATOM 654 O O . THR A 1 88 ? -13.061 10.334 4.440 1.00 93.06 88 THR A O 1
ATOM 657 N N . VAL A 1 89 ? -14.449 8.558 4.424 1.00 93.62 89 VAL A N 1
ATOM 658 C CA . VAL A 1 89 ? -13.773 7.791 3.372 1.00 93.62 89 VAL A CA 1
ATOM 659 C C . VAL A 1 89 ? -14.797 7.421 2.309 1.00 93.62 89 VAL A C 1
ATOM 661 O O . VAL A 1 89 ? -15.878 6.934 2.640 1.00 93.62 89 VAL A O 1
ATOM 664 N N . ALA A 1 90 ? -14.475 7.631 1.037 1.00 94.44 90 ALA A N 1
ATOM 665 C CA . ALA A 1 90 ? -15.370 7.311 -0.069 1.00 94.44 90 ALA A CA 1
ATOM 666 C C . ALA A 1 90 ? -14.617 6.689 -1.243 1.00 94.44 90 ALA A C 1
ATOM 668 O O . ALA A 1 90 ? -13.481 7.072 -1.518 1.00 94.44 90 ALA A O 1
ATOM 669 N N . SER A 1 91 ? -15.267 5.770 -1.960 1.00 94.12 91 SER A N 1
ATOM 670 C CA . SER A 1 91 ? -14.765 5.232 -3.229 1.00 94.12 91 SER A CA 1
ATOM 671 C C . SER A 1 91 ? -15.601 5.724 -4.398 1.00 94.12 91 SER A C 1
ATOM 673 O O . SER A 1 91 ? -16.824 5.581 -4.390 1.00 94.12 91 SER A O 1
ATOM 675 N N . SER A 1 92 ? -14.940 6.234 -5.433 1.00 91.12 92 SER A N 1
ATOM 676 C CA . SER A 1 92 ? -15.592 6.846 -6.593 1.00 91.12 92 SER A CA 1
ATOM 677 C C . SER A 1 92 ? -14.901 6.455 -7.894 1.00 91.12 92 SER A C 1
ATOM 679 O O . SER A 1 92 ? -13.703 6.201 -7.910 1.00 91.12 92 SER A O 1
ATOM 681 N N . THR A 1 93 ? -15.642 6.431 -8.998 1.00 89.12 93 THR A N 1
ATOM 682 C CA . THR A 1 93 ? -15.098 6.306 -10.368 1.00 89.12 93 THR A CA 1
ATOM 683 C C . THR A 1 93 ? -15.045 7.654 -11.093 1.00 89.12 93 THR A C 1
ATOM 685 O O . THR A 1 93 ? -14.485 7.766 -12.175 1.00 89.12 93 THR A O 1
ATOM 688 N N . SER A 1 94 ? -15.646 8.686 -10.501 1.00 84.19 94 SER A N 1
ATOM 689 C CA . SER A 1 94 ? -15.764 10.047 -11.020 1.00 84.19 94 SER A CA 1
ATOM 690 C C . SER A 1 94 ? -15.744 11.011 -9.838 1.00 84.19 94 SER A C 1
ATOM 692 O O . SER A 1 94 ? -16.183 10.657 -8.745 1.00 84.19 94 SER A O 1
ATOM 694 N N . ARG A 1 95 ? -15.228 12.227 -10.037 1.00 81.31 95 ARG A N 1
ATOM 695 C CA . ARG A 1 95 ? -15.271 13.269 -8.995 1.00 81.31 95 ARG A CA 1
ATOM 696 C C . ARG A 1 95 ? -16.634 13.955 -8.899 1.00 81.31 95 ARG A C 1
ATOM 698 O O . ARG A 1 95 ? -16.973 14.474 -7.846 1.00 81.31 95 ARG A O 1
ATOM 705 N N . GLN A 1 96 ? -17.396 13.952 -9.992 1.00 83.31 96 GLN A N 1
ATOM 706 C CA . GLN A 1 96 ? -18.630 14.732 -10.127 1.00 83.31 96 GLN A CA 1
ATOM 707 C C . GLN A 1 96 ? -19.870 13.956 -9.668 1.00 83.31 96 GLN A C 1
ATOM 709 O O . GLN A 1 96 ? -20.869 14.563 -9.283 1.00 83.31 96 GLN A O 1
ATOM 714 N N . ASP A 1 97 ? -19.795 12.627 -9.697 1.00 87.00 97 ASP A N 1
ATOM 715 C CA . ASP A 1 97 ? -20.908 11.739 -9.383 1.00 87.00 97 ASP A CA 1
ATOM 716 C C . ASP A 1 97 ? -20.882 11.280 -7.923 1.00 87.00 97 ASP A C 1
ATOM 718 O O . ASP A 1 97 ? -19.869 11.376 -7.223 1.00 87.00 97 ASP A O 1
ATOM 722 N N . ALA A 1 98 ? -22.010 10.736 -7.466 1.00 90.81 98 ALA A N 1
ATOM 723 C CA . ALA A 1 98 ? -22.085 10.122 -6.151 1.00 90.81 98 ALA A CA 1
ATOM 724 C C . ALA A 1 98 ? -21.089 8.948 -6.049 1.00 90.81 98 ALA A C 1
ATOM 726 O O . ALA A 1 98 ? -20.996 8.138 -6.978 1.00 90.81 98 ALA A O 1
ATOM 727 N N . PRO A 1 99 ? -20.360 8.822 -4.925 1.00 93.06 99 PRO A N 1
ATOM 728 C CA . PRO A 1 99 ? -19.441 7.712 -4.727 1.00 93.06 99 PRO A CA 1
ATOM 729 C C . PRO A 1 99 ? -20.191 6.375 -4.698 1.00 93.06 99 PRO A C 1
ATOM 731 O O . PRO A 1 99 ? -21.349 6.301 -4.280 1.00 93.06 99 PRO A O 1
ATOM 734 N N . ARG A 1 100 ? -19.500 5.291 -5.070 1.00 93.69 100 ARG A N 1
ATOM 735 C CA . ARG A 1 100 ? -20.015 3.911 -4.984 1.00 93.69 100 ARG A CA 1
ATOM 736 C C . ARG A 1 100 ? -20.409 3.561 -3.551 1.00 93.69 100 ARG A C 1
ATOM 738 O O . ARG A 1 100 ? -21.417 2.900 -3.321 1.00 93.69 100 ARG A O 1
ATOM 745 N N . TRP A 1 101 ? -19.601 4.017 -2.601 1.00 95.94 101 TRP A N 1
ATOM 746 C CA . TRP A 1 101 ? -19.859 3.932 -1.172 1.00 95.94 101 TRP A CA 1
ATOM 747 C C . TRP A 1 101 ? -19.121 5.057 -0.448 1.00 95.94 101 TRP A C 1
ATOM 749 O O . TRP A 1 101 ? -18.088 5.544 -0.913 1.00 95.94 101 TRP A O 1
ATOM 759 N N . ALA A 1 102 ? -19.641 5.446 0.713 1.00 95.88 102 ALA A N 1
ATOM 760 C CA . ALA A 1 102 ? -18.959 6.322 1.649 1.00 95.88 102 ALA A CA 1
ATOM 761 C C . ALA A 1 102 ? -19.218 5.856 3.083 1.00 95.88 102 ALA A C 1
ATOM 763 O O . ALA A 1 102 ? -20.289 5.329 3.399 1.00 95.88 102 ALA A O 1
ATOM 764 N N . ILE A 1 103 ? -18.232 6.054 3.948 1.00 95.88 103 ILE A N 1
ATOM 765 C CA . ILE A 1 103 ? -18.295 5.733 5.369 1.00 95.88 103 ILE A CA 1
ATOM 766 C C . ILE A 1 103 ? -17.723 6.881 6.195 1.00 95.88 103 ILE A C 1
ATOM 768 O O . ILE A 1 103 ? -16.894 7.653 5.716 1.00 95.88 103 ILE A O 1
ATOM 772 N N . ASP A 1 104 ? -18.142 6.942 7.448 1.00 94.25 104 ASP A N 1
ATOM 773 C CA . ASP A 1 104 ? -17.548 7.764 8.488 1.00 94.25 104 ASP A CA 1
ATOM 774 C C . ASP A 1 104 ? -16.879 6.876 9.525 1.00 94.25 104 ASP A C 1
ATOM 776 O O . ASP A 1 104 ? -17.466 5.897 9.997 1.00 94.25 104 ASP A O 1
ATOM 780 N N . ILE A 1 105 ? -15.656 7.253 9.886 1.00 91.81 105 ILE A N 1
ATOM 781 C CA . ILE A 1 105 ? -14.883 6.638 10.950 1.00 91.81 105 ILE A CA 1
ATOM 782 C C . ILE A 1 105 ? -14.696 7.658 12.068 1.00 91.81 105 ILE A C 1
ATOM 784 O O . ILE A 1 105 ? -14.221 8.775 11.845 1.00 91.81 105 ILE A O 1
ATOM 788 N N . SER A 1 106 ? -15.066 7.269 13.281 1.00 89.31 106 SER A N 1
ATOM 789 C CA . SER A 1 106 ? -14.967 8.104 14.475 1.00 89.31 106 SER A CA 1
ATOM 790 C C . SER A 1 106 ? -14.502 7.287 15.682 1.00 89.31 106 SER A C 1
ATOM 792 O O . SER A 1 106 ? -14.464 6.054 15.662 1.00 89.31 106 SER A O 1
ATOM 794 N N . LEU A 1 107 ? -14.116 7.984 16.750 1.00 84.12 107 LEU A N 1
ATOM 795 C CA . LEU A 1 107 ? -13.862 7.379 18.055 1.00 84.12 107 LEU A CA 1
ATOM 796 C C . LEU A 1 107 ? -15.041 7.687 18.975 1.00 84.12 107 LEU A C 1
ATOM 798 O O . LEU A 1 107 ? -15.353 8.854 19.216 1.00 84.12 107 LEU A O 1
ATOM 802 N N . ALA A 1 108 ? -15.667 6.647 19.517 1.00 71.81 108 ALA A N 1
ATOM 803 C CA . ALA A 1 108 ? -16.682 6.788 20.547 1.00 71.81 108 ALA A CA 1
ATOM 804 C C . ALA A 1 108 ? -16.074 7.297 21.869 1.00 71.81 108 ALA A C 1
ATOM 806 O O . ALA A 1 108 ? -14.877 7.151 22.143 1.00 71.81 108 ALA A O 1
ATOM 807 N N . ASP A 1 109 ? -16.938 7.830 22.733 1.00 62.56 109 ASP A N 1
ATOM 808 C CA . ASP A 1 109 ? -16.690 7.959 24.174 1.00 62.56 109 ASP A CA 1
ATOM 809 C C . ASP A 1 109 ? -15.550 8.904 24.621 1.00 62.56 109 ASP A C 1
ATOM 811 O O . ASP A 1 109 ? -14.721 8.519 25.444 1.00 62.56 109 ASP A O 1
ATOM 815 N N . SER A 1 110 ? -15.514 10.157 24.138 1.00 57.44 110 SER A N 1
ATOM 816 C CA . SER A 1 110 ? -15.114 11.365 24.911 1.00 57.44 110 SER A CA 1
ATOM 817 C C . SER A 1 110 ? -14.835 12.557 23.979 1.00 57.44 110 SER A C 1
ATOM 819 O O . SER A 1 110 ? -14.143 12.372 22.978 1.00 57.44 110 SER A O 1
ATOM 821 N N . PRO A 1 111 ? -15.248 13.798 24.317 1.00 60.38 111 PRO A N 1
ATOM 822 C CA . PRO A 1 111 ? -14.855 15.000 23.567 1.00 60.38 111 PRO A CA 1
ATOM 823 C C . PRO A 1 111 ? -13.339 15.275 23.599 1.00 60.38 111 PRO A C 1
ATOM 825 O O . PRO A 1 111 ? -12.845 16.091 22.825 1.00 60.38 111 PRO A O 1
ATOM 828 N N . LEU A 1 112 ? -12.597 14.604 24.489 1.00 57.12 112 LEU A N 1
ATOM 829 C CA . LEU A 1 112 ? -11.138 14.693 24.583 1.00 57.12 112 LEU A CA 1
ATOM 830 C C . LEU A 1 112 ? -10.411 13.723 23.639 1.00 57.12 112 LEU A C 1
ATOM 832 O O . LEU A 1 112 ? -9.196 13.838 23.482 1.00 57.12 112 LEU A O 1
ATOM 836 N N . ASN A 1 113 ? -11.112 12.765 23.024 1.00 68.81 113 ASN A N 1
ATOM 837 C CA . ASN A 1 113 ? -10.507 11.850 22.059 1.00 68.81 113 ASN A CA 1
ATOM 838 C C . ASN A 1 113 ? -10.434 12.537 20.696 1.00 68.81 113 ASN A C 1
ATOM 840 O O . ASN A 1 113 ? -11.464 12.912 20.139 1.00 68.81 113 ASN A O 1
ATOM 844 N N . SER A 1 114 ? -9.229 12.664 20.144 1.00 71.88 114 SER A N 1
ATOM 845 C CA . SER A 1 114 ? -9.017 13.244 18.820 1.00 71.88 114 SER A CA 1
ATOM 846 C C . SER A 1 114 ? -8.389 12.217 17.885 1.00 71.88 114 SER A C 1
ATOM 848 O O . SER A 1 114 ? -7.407 11.560 18.236 1.00 71.88 114 SER A O 1
ATOM 850 N N . ILE A 1 115 ? -8.960 12.098 16.691 1.00 76.00 115 ILE A N 1
ATOM 851 C CA . ILE A 1 115 ? -8.352 11.461 15.531 1.00 76.00 115 ILE A CA 1
ATOM 852 C C . ILE A 1 115 ? -7.359 12.455 14.934 1.00 76.00 115 ILE A C 1
ATOM 854 O O . ILE A 1 115 ? -7.683 13.627 14.736 1.00 76.00 115 ILE A O 1
ATOM 858 N N . SER A 1 116 ? -6.156 11.973 14.641 1.00 72.62 116 SER A N 1
ATOM 859 C CA . SER A 1 116 ? -5.214 12.647 13.758 1.00 72.62 116 SER A CA 1
ATOM 860 C C . SER A 1 116 ? -5.129 11.891 12.439 1.00 72.62 116 SER A C 1
ATOM 862 O O . SER A 1 116 ? -5.021 10.660 12.421 1.00 72.62 116 SER A O 1
ATOM 864 N N . TRP A 1 117 ? -5.180 12.643 11.343 1.00 68.19 117 TRP A N 1
ATOM 865 C CA . TRP A 1 117 ? -4.838 12.169 10.008 1.00 68.19 117 TRP A CA 1
ATOM 866 C C . TRP A 1 117 ? -3.516 12.823 9.601 1.00 68.19 117 TRP A C 1
ATOM 868 O O . TRP A 1 117 ? -3.357 14.011 9.891 1.00 68.19 117 TRP A O 1
ATOM 878 N N . PRO A 1 118 ? -2.581 12.117 8.934 1.00 59.72 118 PRO A N 1
ATOM 879 C CA . PRO A 1 118 ? -1.222 12.622 8.756 1.00 59.72 118 PRO A CA 1
ATOM 880 C C . PRO A 1 118 ? -1.148 14.001 8.097 1.00 59.72 118 PRO A C 1
ATOM 882 O O . PRO A 1 118 ? -0.351 14.824 8.502 1.00 59.72 118 PRO A O 1
ATOM 885 N N . ASN A 1 119 ? -2.036 14.377 7.179 1.00 53.97 119 ASN A N 1
ATOM 886 C CA . ASN A 1 119 ? -1.974 15.739 6.622 1.00 53.97 119 ASN A CA 1
ATOM 887 C C . ASN A 1 119 ? -2.203 16.880 7.659 1.00 53.97 119 ASN A C 1
ATOM 889 O O . ASN A 1 119 ? -2.143 18.053 7.304 1.00 53.97 119 ASN A O 1
ATOM 893 N N . TYR A 1 120 ? -2.477 16.553 8.929 1.00 48.56 120 TYR A N 1
ATOM 894 C CA . TYR A 1 120 ? -2.806 17.482 10.008 1.00 48.56 120 TYR A CA 1
ATOM 895 C C . TYR A 1 120 ? -1.961 17.287 11.293 1.00 48.56 120 TYR A C 1
ATOM 897 O O . TYR A 1 120 ? -2.387 17.740 12.356 1.00 48.56 120 TYR A O 1
ATOM 905 N N . SER A 1 121 ? -0.794 16.621 11.238 1.00 49.19 121 SER A N 1
ATOM 906 C CA . SER A 1 121 ? 0.117 16.447 12.394 1.00 49.19 121 SER A CA 1
ATOM 907 C C . SER A 1 121 ? 1.523 17.040 12.191 1.00 49.19 121 SER A C 1
ATOM 909 O O . SER A 1 121 ? 2.120 16.905 11.130 1.00 49.19 121 SER A O 1
ATOM 911 N N . ASP A 1 122 ? 2.092 17.631 13.250 1.00 41.94 122 ASP A N 1
ATOM 912 C CA . ASP A 1 122 ? 3.383 18.358 13.243 1.00 41.94 122 ASP A CA 1
ATOM 913 C C . ASP A 1 122 ? 4.637 17.478 13.488 1.00 41.94 122 ASP A C 1
ATOM 915 O O . ASP A 1 122 ? 5.710 17.981 13.826 1.00 41.94 122 ASP A O 1
ATOM 919 N N . HIS A 1 123 ? 4.552 16.150 13.345 1.00 50.66 123 HIS A N 1
ATOM 920 C CA . HIS A 1 123 ? 5.681 15.239 13.628 1.00 50.66 123 HIS A CA 1
ATOM 921 C C . HIS A 1 123 ? 6.342 14.682 12.359 1.00 50.66 123 HIS A C 1
ATOM 923 O O . HIS A 1 123 ? 5.658 14.425 11.382 1.00 50.66 123 HIS A O 1
ATOM 929 N N . ASP A 1 124 ? 7.647 14.398 12.369 1.00 55.22 124 ASP A N 1
ATOM 930 C CA . ASP A 1 124 ? 8.392 13.881 11.198 1.00 55.22 124 ASP A CA 1
ATOM 931 C C . ASP A 1 124 ? 7.839 12.542 10.646 1.00 55.22 124 ASP A C 1
ATOM 933 O O . ASP A 1 124 ? 7.759 12.328 9.435 1.00 55.22 124 ASP A O 1
ATOM 937 N N . LEU A 1 125 ? 7.301 11.685 11.529 1.00 61.06 125 LEU A N 1
ATOM 938 C CA . LEU A 1 125 ? 6.610 10.437 11.155 1.00 61.06 125 LEU A CA 1
ATOM 939 C C . LEU A 1 125 ? 5.417 10.668 10.208 1.00 61.06 125 LEU A C 1
ATOM 941 O O . LEU A 1 125 ? 5.062 9.804 9.405 1.00 61.06 125 LEU A O 1
ATOM 945 N N . THR A 1 126 ? 4.820 11.854 10.276 1.00 63.53 126 THR A N 1
ATOM 946 C CA . THR A 1 126 ? 3.710 12.283 9.431 1.00 63.53 126 THR A CA 1
ATOM 947 C C . THR A 1 126 ? 4.044 12.204 7.949 1.00 63.53 126 THR A C 1
ATOM 949 O O . THR A 1 126 ? 3.224 11.737 7.163 1.00 63.53 126 THR A O 1
ATOM 952 N N . GLY A 1 127 ? 5.256 12.626 7.564 1.00 65.50 127 GLY A N 1
ATOM 953 C CA . GLY A 1 127 ? 5.693 12.582 6.171 1.00 65.50 127 GLY A CA 1
ATOM 954 C C . GLY A 1 127 ? 5.660 11.154 5.641 1.00 65.50 127 GLY A C 1
ATOM 955 O O . GLY A 1 127 ? 5.052 10.885 4.611 1.00 65.50 127 GLY A O 1
ATOM 956 N N . ARG A 1 128 ? 6.201 10.200 6.406 1.00 74.44 128 ARG A N 1
ATOM 957 C CA . ARG A 1 128 ? 6.169 8.780 6.035 1.00 74.44 128 ARG A CA 1
ATOM 958 C C . ARG A 1 128 ? 4.751 8.244 5.880 1.00 74.44 128 ARG A C 1
ATOM 960 O O . ARG A 1 128 ? 4.495 7.479 4.954 1.00 74.44 128 ARG A O 1
ATOM 967 N N . LEU A 1 129 ? 3.823 8.670 6.734 1.00 77.56 129 LEU A N 1
ATOM 968 C CA . LEU A 1 129 ? 2.424 8.262 6.634 1.00 77.56 129 LEU A CA 1
ATOM 969 C C . LEU A 1 129 ? 1.678 8.877 5.434 1.00 77.56 129 LEU A C 1
ATOM 971 O O . LEU A 1 129 ? 0.547 8.481 5.167 1.00 77.56 129 LEU A O 1
ATOM 975 N N . MET A 1 130 ? 2.309 9.765 4.663 1.00 76.94 130 MET A N 1
ATOM 976 C CA . MET A 1 130 ? 1.815 10.198 3.350 1.00 76.94 130 MET A CA 1
ATOM 977 C C . MET A 1 130 ? 2.284 9.293 2.199 1.00 76.94 130 MET A C 1
ATOM 979 O O . MET A 1 130 ? 1.846 9.487 1.067 1.00 76.94 130 MET A O 1
ATOM 983 N N . SER A 1 131 ? 3.155 8.309 2.463 1.00 81.25 131 SER A N 1
ATOM 984 C CA . SER A 1 131 ? 3.603 7.340 1.457 1.00 81.25 131 SER A CA 1
ATOM 985 C C . SER A 1 131 ? 2.431 6.541 0.887 1.00 81.25 131 SER A C 1
ATOM 987 O O . SER A 1 131 ? 1.588 6.023 1.619 1.00 81.25 131 SER A O 1
ATOM 989 N N . THR A 1 132 ? 2.414 6.380 -0.430 1.00 85.81 132 THR A N 1
ATOM 990 C CA . THR A 1 132 ? 1.413 5.590 -1.152 1.00 85.81 132 THR A CA 1
ATOM 991 C C . THR A 1 132 ? 1.597 4.082 -0.976 1.00 85.81 132 THR A C 1
ATOM 993 O O . THR A 1 132 ? 0.619 3.342 -1.129 1.00 85.81 132 THR A O 1
ATOM 996 N N . ALA A 1 133 ? 2.817 3.644 -0.638 1.00 89.12 133 ALA A N 1
ATOM 997 C CA . ALA A 1 133 ? 3.194 2.245 -0.449 1.00 89.12 133 ALA A CA 1
ATOM 998 C C . ALA A 1 133 ? 3.039 1.768 1.005 1.00 89.12 133 ALA A C 1
ATOM 1000 O O . ALA A 1 133 ? 2.698 0.606 1.220 1.00 89.12 133 ALA A O 1
ATOM 1001 N N . VAL A 1 134 ? 3.280 2.644 1.998 1.00 90.50 134 VAL A N 1
ATOM 1002 C CA . VAL A 1 134 ? 3.271 2.264 3.432 1.00 90.50 134 VAL A CA 1
ATOM 1003 C C . VAL A 1 134 ? 2.611 3.254 4.406 1.00 90.50 134 VAL A C 1
ATOM 1005 O O . VAL A 1 134 ? 2.832 3.204 5.622 1.00 90.50 134 VAL A O 1
ATOM 1008 N N . GLY A 1 135 ? 1.847 4.211 3.883 1.00 88.94 135 GLY A N 1
ATOM 1009 C CA . GLY A 1 135 ? 1.301 5.313 4.667 1.00 88.94 135 GLY A CA 1
ATOM 1010 C C . GLY A 1 135 ? -0.033 5.032 5.359 1.00 88.94 135 GLY A C 1
ATOM 1011 O O . GLY A 1 135 ? -0.434 3.896 5.602 1.00 88.94 135 GLY A O 1
ATOM 1012 N N . ALA A 1 136 ? -0.758 6.096 5.700 1.00 88.69 136 ALA A N 1
ATOM 1013 C CA . ALA A 1 136 ? -2.043 5.995 6.382 1.00 88.69 136 ALA A CA 1
ATOM 1014 C C . ALA A 1 136 ? -3.202 5.583 5.471 1.00 88.69 136 ALA A C 1
ATOM 1016 O O . ALA A 1 136 ? -4.213 5.107 5.979 1.00 88.69 136 ALA A O 1
ATOM 1017 N N . LEU A 1 137 ? -3.046 5.718 4.153 1.00 92.00 137 LEU A N 1
ATOM 1018 C CA . LEU A 1 137 ? -3.969 5.195 3.152 1.00 92.00 137 LEU A CA 1
ATOM 1019 C C . LEU A 1 137 ? -3.184 4.352 2.146 1.00 92.00 137 LEU A C 1
ATOM 1021 O O . LEU A 1 137 ? -2.442 4.887 1.323 1.00 92.00 137 LEU A O 1
ATOM 1025 N N . VAL A 1 138 ? -3.362 3.036 2.214 1.00 94.25 138 VAL A N 1
ATOM 1026 C CA . VAL A 1 138 ? -2.703 2.075 1.318 1.00 94.25 138 VAL A CA 1
ATOM 1027 C C . VAL A 1 138 ? -3.733 1.157 0.676 1.00 94.25 138 VAL A C 1
ATOM 1029 O O . VAL A 1 138 ? -4.814 0.944 1.229 1.00 94.25 138 VAL A O 1
ATOM 1032 N N . VAL A 1 139 ? -3.403 0.618 -0.494 1.00 95.38 139 VAL A N 1
ATOM 1033 C CA . VAL A 1 139 ? -4.243 -0.328 -1.236 1.00 95.38 139 VAL A CA 1
ATOM 1034 C C . VAL A 1 139 ? -3.429 -1.558 -1.602 1.00 95.38 139 VAL A C 1
ATOM 1036 O O . VAL A 1 139 ? -2.232 -1.440 -1.862 1.00 95.38 139 VAL A O 1
ATOM 1039 N N . SER A 1 140 ? -4.075 -2.725 -1.568 1.00 96.69 140 SER A N 1
ATOM 1040 C CA . SER A 1 140 ? -3.461 -3.987 -1.980 1.00 96.69 140 SER A CA 1
ATOM 1041 C C . SER A 1 140 ? -3.094 -3.960 -3.471 1.00 96.69 140 SER A C 1
ATOM 1043 O O . SER A 1 140 ? -3.773 -3.279 -4.241 1.00 96.69 140 SER A O 1
ATOM 1045 N N . PRO A 1 141 ? -2.069 -4.708 -3.910 1.00 95.12 141 PRO A N 1
ATOM 1046 C CA . PRO A 1 141 ? -1.668 -4.769 -5.319 1.00 95.12 141 PRO A CA 1
ATOM 1047 C C . PRO A 1 141 ? -2.821 -5.054 -6.290 1.00 95.12 141 PRO A C 1
ATOM 1049 O O . PRO A 1 141 ? -3.016 -4.309 -7.239 1.00 95.12 141 PRO A O 1
ATOM 1052 N N . ASN A 1 142 ? -3.690 -6.016 -5.980 1.00 94.56 142 ASN A N 1
ATOM 1053 C CA . ASN A 1 142 ? -4.887 -6.327 -6.778 1.00 94.56 142 ASN A CA 1
ATOM 1054 C C . ASN A 1 142 ? -6.038 -5.301 -6.665 1.00 94.56 142 ASN A C 1
ATOM 1056 O O . ASN A 1 142 ? -7.165 -5.553 -7.098 1.00 94.56 142 ASN A O 1
ATOM 1060 N N . GLY A 1 143 ? -5.828 -4.188 -5.957 1.00 95.31 143 GLY A N 1
ATOM 1061 C CA . GLY A 1 143 ? -6.807 -3.121 -5.779 1.00 95.31 143 GLY A CA 1
ATOM 1062 C C . GLY A 1 143 ? -8.062 -3.486 -4.974 1.00 95.31 143 GLY A C 1
ATOM 1063 O O . GLY A 1 143 ? -8.988 -2.672 -4.924 1.00 95.31 143 GLY A O 1
ATOM 1064 N N . ASN A 1 144 ? -8.138 -4.682 -4.380 1.00 96.50 144 ASN A N 1
ATOM 1065 C CA . ASN A 1 144 ? -9.354 -5.202 -3.744 1.00 96.50 144 ASN A CA 1
ATOM 1066 C C . ASN A 1 144 ? -9.538 -4.750 -2.294 1.00 96.50 144 ASN A C 1
ATOM 1068 O O . ASN A 1 144 ? -10.668 -4.746 -1.798 1.00 96.50 144 ASN A O 1
ATOM 1072 N N . TYR A 1 145 ? -8.464 -4.339 -1.624 1.00 97.25 145 TYR A N 1
ATOM 1073 C CA . TYR A 1 145 ? -8.496 -3.902 -0.235 1.00 97.25 145 TYR A CA 1
ATOM 1074 C C . TYR A 1 145 ? -7.901 -2.512 -0.077 1.00 97.25 145 TYR A C 1
ATOM 1076 O O . TYR A 1 145 ? -6.908 -2.165 -0.710 1.00 97.25 145 TYR A O 1
ATOM 1084 N N . VAL A 1 146 ? -8.507 -1.724 0.807 1.00 96.44 146 VAL A N 1
ATOM 1085 C CA . VAL A 1 146 ? -8.023 -0.401 1.213 1.00 96.44 146 VAL A CA 1
ATOM 1086 C C . VAL A 1 146 ? -7.813 -0.431 2.716 1.00 96.44 146 VAL A C 1
ATOM 1088 O O . VAL A 1 146 ? -8.712 -0.850 3.442 1.00 96.44 146 VAL A O 1
ATOM 1091 N N . SER A 1 147 ? -6.659 0.032 3.189 1.00 96.56 147 SER A N 1
ATOM 1092 C CA . SER A 1 147 ? -6.370 0.138 4.616 1.00 96.56 147 SER A CA 1
ATOM 1093 C C . SER A 1 147 ? -6.181 1.585 5.043 1.00 96.56 147 SER A C 1
ATOM 1095 O O . SER A 1 147 ? -5.450 2.347 4.408 1.00 96.56 147 SER A O 1
ATOM 1097 N N . ILE A 1 148 ? -6.838 1.941 6.144 1.00 94.38 148 ILE A N 1
ATOM 1098 C CA . ILE A 1 148 ? -6.854 3.278 6.731 1.00 94.38 148 ILE A CA 1
ATOM 1099 C C . ILE A 1 148 ? -6.288 3.194 8.147 1.00 94.38 148 ILE A C 1
ATOM 1101 O O . ILE A 1 148 ? -6.845 2.501 9.000 1.00 94.38 148 ILE A O 1
ATOM 1105 N N . LEU A 1 149 ? -5.200 3.918 8.399 1.00 91.25 149 LEU A N 1
ATOM 1106 C CA . LEU A 1 149 ? -4.586 4.053 9.717 1.00 91.25 149 LEU A CA 1
ATOM 1107 C C . LEU A 1 149 ? -5.016 5.366 10.354 1.00 91.25 149 LEU A C 1
ATOM 1109 O O . LEU A 1 149 ? -4.876 6.441 9.780 1.00 91.25 149 LEU A O 1
ATOM 1113 N N . ILE A 1 150 ? -5.494 5.268 11.585 1.00 87.44 150 ILE A N 1
ATOM 1114 C CA . ILE A 1 150 ? -5.960 6.383 12.397 1.00 87.44 150 ILE A CA 1
ATOM 1115 C C . ILE A 1 150 ? -5.121 6.436 13.664 1.00 87.44 150 ILE A C 1
ATOM 1117 O O . ILE A 1 150 ? -5.087 5.475 14.435 1.00 87.44 150 ILE A O 1
ATOM 1121 N N . GLN A 1 151 ? -4.464 7.567 13.904 1.00 81.50 151 GLN A N 1
ATOM 1122 C CA . GLN A 1 151 ? -3.790 7.813 15.174 1.00 81.50 151 GLN A CA 1
ATOM 1123 C C . GLN A 1 151 ? -4.769 8.478 16.140 1.00 81.50 151 GLN A C 1
ATOM 1125 O O . GLN A 1 151 ? -5.445 9.445 15.786 1.00 81.50 151 GLN A O 1
ATOM 1130 N N . ALA A 1 152 ? -4.862 7.950 17.359 1.00 74.25 152 ALA A N 1
ATOM 1131 C CA . ALA A 1 152 ? -5.756 8.454 18.388 1.00 74.25 152 ALA A CA 1
ATOM 1132 C C . ALA A 1 152 ? -4.955 8.963 19.588 1.00 74.25 152 ALA A C 1
ATOM 1134 O O . ALA A 1 152 ? -4.270 8.193 20.268 1.00 74.25 152 ALA A O 1
ATOM 1135 N N . TYR A 1 153 ? -5.126 10.239 19.923 1.00 67.88 153 TYR A N 1
ATOM 1136 C CA . TYR A 1 153 ? -4.529 10.838 21.114 1.00 67.88 153 TYR A CA 1
ATOM 1137 C C . TYR A 1 153 ? -5.605 11.410 22.040 1.00 67.88 153 TYR A C 1
ATOM 1139 O O . TYR A 1 153 ? -6.710 11.762 21.619 1.00 67.88 153 TYR A O 1
ATOM 1147 N N . GLN A 1 154 ? -5.290 11.454 23.334 1.00 58.66 154 GLN A N 1
ATOM 1148 C CA . GLN A 1 154 ? -6.095 12.176 24.313 1.00 58.66 154 GLN A CA 1
ATOM 1149 C C . GLN A 1 154 ? -5.595 13.614 24.360 1.00 58.66 154 GLN A C 1
ATOM 1151 O O . GLN A 1 154 ? -4.416 13.852 24.611 1.00 58.66 154 GLN A O 1
ATOM 1156 N N . LYS A 1 155 ? -6.494 14.574 24.145 1.00 55.22 155 LYS A N 1
ATOM 1157 C CA . LYS A 1 155 ? -6.235 15.959 24.531 1.00 55.22 155 LYS A CA 1
ATOM 1158 C C . LYS A 1 155 ? -6.168 15.988 26.057 1.00 55.22 155 LYS A C 1
ATOM 1160 O O . LYS A 1 155 ? -7.191 15.808 26.717 1.00 55.22 155 LYS A O 1
ATOM 1165 N N . HIS A 1 156 ? -4.975 16.151 26.624 1.00 50.62 156 HIS A N 1
ATOM 1166 C CA . HIS A 1 156 ? -4.861 16.448 28.048 1.00 50.62 156 HIS A CA 1
ATOM 1167 C C . HIS A 1 156 ? -5.486 17.826 28.289 1.00 50.62 156 HIS A C 1
ATOM 1169 O O . HIS A 1 156 ? -5.216 18.769 27.553 1.00 50.62 156 HIS A O 1
ATOM 1175 N N . GLY A 1 157 ? -6.387 17.916 29.270 1.00 39.66 157 GLY A N 1
ATOM 1176 C CA . GLY A 1 157 ? -7.253 19.077 29.521 1.00 39.66 157 GLY A CA 1
ATOM 1177 C C . GLY A 1 157 ? -6.550 20.339 30.030 1.00 39.66 157 GLY A C 1
ATOM 1178 O O . GLY A 1 157 ? -7.222 21.215 30.562 1.00 39.66 157 GLY A O 1
ATOM 1179 N N . ASP A 1 158 ? -5.233 20.430 29.883 1.00 39.28 158 ASP A N 1
ATOM 1180 C CA . ASP A 1 158 ? -4.449 21.620 30.167 1.00 39.28 158 ASP A CA 1
ATOM 1181 C C . ASP A 1 158 ? -3.227 21.603 29.235 1.00 39.28 158 ASP A C 1
ATOM 1183 O O . ASP A 1 158 ? -2.337 20.765 29.380 1.00 39.28 158 ASP A O 1
ATOM 1187 N N . GLU A 1 159 ? -3.181 22.509 28.254 1.00 45.28 159 GLU A N 1
ATOM 1188 C CA . GLU A 1 159 ? -2.023 22.722 27.362 1.00 45.28 159 GLU A CA 1
ATOM 1189 C C . GLU A 1 159 ? -0.783 23.259 28.122 1.00 45.28 159 GLU A C 1
ATOM 1191 O O . GLU A 1 159 ? 0.229 23.607 27.518 1.00 45.28 159 GLU A O 1
ATOM 1196 N N . SER A 1 160 ? -0.841 23.299 29.459 1.00 40.38 160 SER A N 1
ATOM 1197 C CA . SER A 1 160 ? 0.140 23.911 30.358 1.00 40.38 160 SER A CA 1
ATOM 1198 C C . SER A 1 160 ? 1.011 22.919 31.139 1.00 40.38 160 SER A C 1
ATOM 1200 O O . SER A 1 160 ? 1.622 23.318 32.131 1.00 40.38 160 SER A O 1
ATOM 1202 N N . GLN A 1 161 ? 1.118 21.648 30.736 1.00 37.91 161 GLN A N 1
ATOM 1203 C CA . GLN A 1 161 ? 2.191 20.781 31.243 1.00 37.91 161 GLN A CA 1
ATOM 1204 C C . GLN A 1 161 ? 3.303 20.630 30.197 1.00 37.91 161 GLN A C 1
ATOM 1206 O O . GLN A 1 161 ? 3.202 19.789 29.301 1.00 37.91 161 GLN A O 1
ATOM 1211 N N . PRO A 1 162 ? 4.383 21.430 30.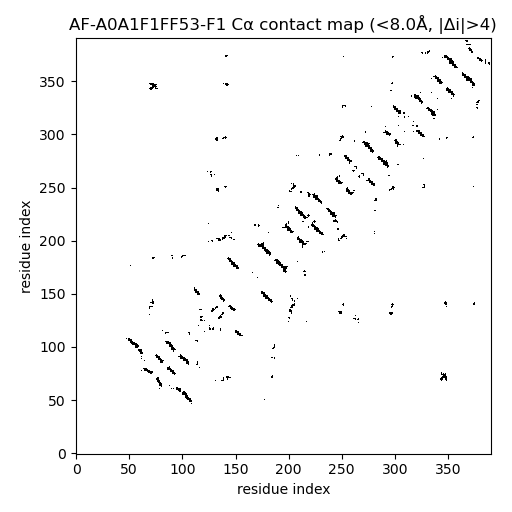298 1.00 39.16 162 PRO A N 1
ATOM 1212 C CA . PRO A 1 162 ? 5.596 21.155 29.559 1.00 39.16 162 PRO A CA 1
ATOM 1213 C C . PRO A 1 162 ? 6.234 19.872 30.095 1.00 39.16 162 PRO A C 1
ATOM 1215 O O . PRO A 1 162 ? 6.359 19.685 31.302 1.00 39.16 162 PRO A O 1
ATOM 1218 N N . ALA A 1 163 ? 6.621 19.017 29.149 1.00 48.03 163 ALA A N 1
ATOM 1219 C CA . ALA A 1 163 ? 7.647 17.984 29.221 1.00 48.03 163 ALA A CA 1
ATOM 1220 C C . ALA A 1 163 ? 8.397 17.873 30.562 1.00 48.03 163 ALA A C 1
ATOM 1222 O O . ALA A 1 163 ? 9.414 18.534 30.761 1.00 48.03 163 ALA A O 1
ATOM 1223 N N . ASP A 1 164 ? 7.966 16.949 31.419 1.00 42.78 164 ASP A N 1
ATOM 1224 C CA . ASP A 1 164 ? 8.822 16.407 32.470 1.00 42.78 164 ASP A CA 1
ATOM 1225 C C . ASP A 1 164 ? 9.111 14.939 32.131 1.00 42.78 164 ASP A C 1
ATOM 1227 O O . ASP A 1 164 ? 8.360 14.029 32.456 1.00 42.78 164 ASP A O 1
ATOM 1231 N N . GLN A 1 165 ? 10.183 14.737 31.359 1.00 44.59 165 GLN A N 1
ATOM 1232 C CA . GLN A 1 165 ? 10.944 13.485 31.226 1.00 44.59 165 GLN A CA 1
ATOM 1233 C C . GLN A 1 165 ? 10.183 12.172 30.950 1.00 44.59 165 GLN A C 1
ATOM 1235 O O . GLN A 1 165 ? 10.715 11.102 31.255 1.00 44.59 165 GLN A O 1
ATOM 1240 N N . SER A 1 166 ? 9.001 12.186 30.325 1.00 55.72 166 SER A N 1
ATOM 1241 C CA . SER A 1 166 ? 8.425 10.924 29.850 1.00 55.72 166 SER A CA 1
ATOM 1242 C C . SER A 1 166 ? 9.336 10.316 28.788 1.00 55.72 166 SER A C 1
ATOM 1244 O O . SER A 1 166 ? 9.528 10.872 27.705 1.00 55.72 166 SER A O 1
ATOM 1246 N N . SER A 1 167 ? 9.936 9.171 29.120 1.00 67.62 167 SER A N 1
ATOM 1247 C CA . SER A 1 167 ? 10.761 8.407 28.183 1.00 67.62 167 SER A CA 1
ATOM 1248 C C . SER A 1 167 ? 9.968 8.121 26.902 1.00 67.62 167 SER A C 1
ATOM 1250 O O . SER A 1 167 ? 8.745 7.971 26.943 1.00 67.62 167 SER A O 1
ATOM 1252 N N . THR A 1 168 ? 10.633 7.988 25.752 1.00 69.25 168 THR A N 1
ATOM 1253 C CA . THR A 1 168 ? 9.949 7.661 24.484 1.00 69.25 168 THR A CA 1
ATOM 1254 C C . THR A 1 168 ? 9.105 6.384 24.601 1.00 69.25 168 THR A C 1
ATOM 1256 O O . THR A 1 168 ? 8.038 6.282 24.002 1.00 69.25 168 THR A O 1
ATOM 1259 N N . VAL A 1 169 ? 9.536 5.453 25.457 1.00 71.12 169 VAL A N 1
ATOM 1260 C CA . VAL A 1 169 ? 8.812 4.225 25.800 1.00 71.12 169 VAL A CA 1
ATOM 1261 C C . VAL A 1 169 ? 7.501 4.511 26.542 1.00 71.12 169 VAL A C 1
ATOM 1263 O O . VAL A 1 169 ? 6.486 3.872 26.264 1.00 71.12 169 VAL A O 1
ATOM 1266 N N . GLU A 1 170 ? 7.496 5.469 27.468 1.00 74.44 170 GLU A N 1
ATOM 1267 C CA . GLU A 1 170 ? 6.283 5.896 28.169 1.00 74.44 170 GLU A CA 1
ATOM 1268 C C . GLU A 1 170 ? 5.305 6.571 27.203 1.00 74.44 170 GLU A C 1
ATOM 1270 O O . GLU A 1 170 ? 4.132 6.195 27.170 1.00 74.44 170 GLU A O 1
ATOM 1275 N N . LEU A 1 171 ? 5.795 7.465 26.338 1.00 73.62 171 LEU A N 1
ATOM 1276 C CA . LEU A 1 171 ? 4.980 8.073 25.282 1.00 73.62 171 LEU A CA 1
ATOM 1277 C C . LEU A 1 171 ? 4.369 7.007 24.364 1.00 73.62 171 LEU A C 1
ATOM 1279 O O . LEU A 1 171 ? 3.166 7.033 24.112 1.00 73.62 171 LEU A O 1
ATOM 1283 N N . ALA A 1 172 ? 5.160 6.025 23.922 1.00 73.75 172 ALA A N 1
ATOM 1284 C CA . ALA A 1 172 ? 4.670 4.917 23.105 1.00 73.75 172 ALA A CA 1
ATOM 1285 C C . ALA A 1 172 ? 3.544 4.141 23.806 1.00 73.75 172 ALA A C 1
ATOM 1287 O O . ALA A 1 172 ? 2.556 3.775 23.175 1.00 73.75 172 ALA A O 1
ATOM 1288 N N . SER A 1 173 ? 3.654 3.912 25.117 1.00 75.38 173 SER A N 1
ATOM 1289 C CA . SER A 1 173 ? 2.638 3.174 25.882 1.00 75.38 173 SER A CA 1
ATOM 1290 C C . SER A 1 173 ? 1.274 3.879 25.942 1.00 75.38 173 SER A C 1
ATOM 1292 O O . SER A 1 173 ? 0.239 3.224 26.094 1.00 75.38 173 SER A O 1
ATOM 1294 N N . GLN A 1 174 ? 1.269 5.205 25.785 1.00 75.94 174 GLN A N 1
ATOM 1295 C CA . GLN A 1 174 ? 0.069 6.039 25.766 1.00 75.94 174 GLN A CA 1
ATOM 1296 C C . GLN A 1 174 ? -0.537 6.162 24.359 1.00 75.94 174 GLN A C 1
ATOM 1298 O O . GLN A 1 174 ? -1.723 6.483 24.224 1.00 75.94 174 GLN A O 1
ATOM 1303 N N . GLN A 1 175 ? 0.245 5.875 23.311 1.00 78.06 175 GLN A N 1
ATOM 1304 C CA . GLN A 1 175 ? -0.230 5.898 21.932 1.00 78.06 175 GLN A CA 1
ATOM 1305 C C . GLN A 1 175 ? -1.174 4.733 21.653 1.00 78.06 175 GLN A C 1
ATOM 1307 O O . GLN A 1 175 ? -0.897 3.572 21.973 1.00 78.06 175 GLN A O 1
ATOM 1312 N N . ARG A 1 176 ? -2.296 5.067 21.014 1.00 83.38 176 ARG A N 1
ATOM 1313 C CA . ARG A 1 176 ? -3.236 4.100 20.455 1.00 83.38 176 ARG A CA 1
ATOM 1314 C C . ARG A 1 176 ? -3.462 4.441 18.997 1.00 83.38 176 ARG A C 1
ATOM 1316 O O . ARG A 1 176 ? -3.792 5.578 18.667 1.00 83.38 176 ARG A O 1
ATOM 1323 N N . GLY A 1 177 ? -3.303 3.451 18.138 1.00 87.56 177 GLY A N 1
ATOM 1324 C CA . GLY A 1 177 ? -3.634 3.562 16.728 1.00 87.56 177 GLY A CA 1
ATOM 1325 C C . GLY A 1 177 ? -4.667 2.519 16.346 1.00 87.56 177 GLY A C 1
ATOM 1326 O O . GLY A 1 177 ? -4.754 1.458 16.960 1.00 87.56 177 GLY A O 1
ATOM 1327 N N . TYR A 1 178 ? -5.445 2.824 15.323 1.00 91.50 178 TYR A N 1
ATOM 1328 C CA . TYR A 1 178 ? -6.413 1.910 14.748 1.00 91.50 178 TYR A CA 1
ATOM 1329 C C . TYR A 1 178 ? -6.099 1.720 13.282 1.00 91.50 178 TYR A C 1
ATOM 1331 O O . TYR A 1 178 ? -5.738 2.673 12.597 1.00 91.50 178 TYR A O 1
ATOM 1339 N N . VAL A 1 179 ? -6.273 0.498 12.801 1.00 94.69 179 VAL A N 1
ATOM 1340 C CA . VAL A 1 179 ? -6.230 0.201 11.376 1.00 94.69 179 VAL A CA 1
ATOM 1341 C C . VAL A 1 179 ? -7.540 -0.458 10.976 1.00 94.69 179 VAL A C 1
ATOM 1343 O O . VAL A 1 179 ? -7.995 -1.405 11.627 1.00 94.69 179 VAL A O 1
ATOM 1346 N N . VAL A 1 180 ? -8.151 0.070 9.919 1.00 95.94 180 VAL A N 1
ATOM 1347 C CA . VAL A 1 180 ? -9.397 -0.421 9.331 1.00 95.94 180 VAL A CA 1
ATOM 1348 C C . VAL A 1 180 ? -9.113 -0.850 7.901 1.00 95.94 180 VAL A C 1
ATOM 1350 O O . VAL A 1 180 ? -8.697 -0.027 7.092 1.00 95.94 180 VAL A O 1
ATOM 1353 N N . VAL A 1 181 ? -9.377 -2.118 7.588 1.00 97.88 181 VAL A N 1
ATOM 1354 C CA . VAL A 1 181 ? -9.315 -2.637 6.218 1.00 97.88 181 VAL A CA 1
ATOM 1355 C C . VAL A 1 181 ? -10.727 -2.767 5.677 1.00 97.88 181 VAL A C 1
ATOM 1357 O O . VAL A 1 181 ? -11.598 -3.359 6.324 1.00 97.88 181 VAL A O 1
ATOM 1360 N N . LEU A 1 182 ? -10.943 -2.227 4.486 1.00 97.56 182 LEU A N 1
ATOM 1361 C CA . LEU A 1 182 ? -12.203 -2.249 3.761 1.00 97.56 182 LEU A CA 1
ATOM 1362 C C . LEU A 1 182 ? -1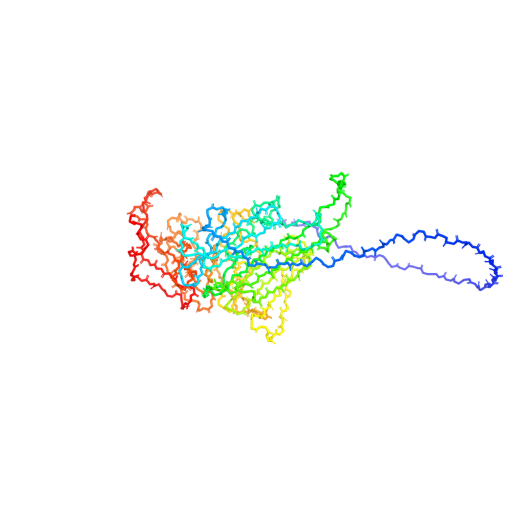2.053 -3.070 2.484 1.00 97.56 182 LEU A C 1
ATOM 1364 O O . LEU A 1 182 ? -11.023 -3.005 1.814 1.00 97.56 182 LEU A O 1
ATOM 1368 N N . ASP A 1 183 ? -13.115 -3.774 2.110 1.00 97.06 183 ASP A N 1
ATOM 1369 C CA . ASP A 1 183 ? -13.304 -4.226 0.736 1.00 97.06 183 ASP A CA 1
ATOM 1370 C C . ASP A 1 183 ? -13.497 -2.985 -0.150 1.00 97.06 183 ASP A C 1
ATOM 1372 O O . ASP A 1 183 ? -14.439 -2.209 0.035 1.00 97.06 183 ASP A O 1
ATOM 1376 N N . ALA A 1 184 ? -12.587 -2.772 -1.098 1.00 95.50 184 ALA A N 1
ATOM 1377 C CA . ALA A 1 184 ? -12.514 -1.547 -1.889 1.00 95.50 184 ALA A CA 1
ATOM 1378 C C . ALA A 1 184 ? -13.749 -1.330 -2.779 1.00 95.50 184 ALA A C 1
ATOM 1380 O O . ALA A 1 184 ? -14.096 -0.196 -3.123 1.00 95.50 184 ALA A O 1
ATOM 1381 N N . ARG A 1 185 ? -14.441 -2.411 -3.150 1.00 94.50 185 ARG A N 1
ATOM 1382 C CA . ARG A 1 185 ? -15.603 -2.370 -4.041 1.00 94.50 185 ARG A CA 1
ATOM 1383 C C . ARG A 1 185 ? -16.893 -2.048 -3.298 1.00 94.50 185 ARG A C 1
ATOM 1385 O O . ARG A 1 185 ? -17.749 -1.361 -3.849 1.00 94.50 185 ARG A O 1
ATOM 1392 N N . THR A 1 186 ? -17.037 -2.535 -2.071 1.00 95.50 186 THR A N 1
ATOM 1393 C CA . THR A 1 186 ? -18.285 -2.457 -1.295 1.00 95.50 186 THR A CA 1
ATOM 1394 C C . THR A 1 186 ? -18.217 -1.509 -0.102 1.00 95.50 186 THR A C 1
ATOM 1396 O O . THR A 1 186 ? -19.262 -1.141 0.430 1.00 95.50 186 THR A O 1
ATOM 1399 N N . GLY A 1 187 ? -17.018 -1.135 0.349 1.00 95.25 187 GLY A N 1
ATOM 1400 C CA . GLY A 1 187 ? -16.811 -0.343 1.563 1.00 95.25 187 GLY A CA 1
ATOM 1401 C C . GLY A 1 187 ? -17.064 -1.128 2.850 1.00 95.25 187 GLY A C 1
ATOM 1402 O O . GLY A 1 187 ? -17.086 -0.547 3.934 1.00 95.25 187 GLY A O 1
ATOM 1403 N N . LYS A 1 188 ? -17.280 -2.447 2.760 1.00 96.31 188 LYS A N 1
ATOM 1404 C CA . LYS A 1 188 ? -17.508 -3.298 3.927 1.00 96.31 188 LYS A CA 1
ATOM 1405 C C . LYS A 1 188 ? -16.207 -3.473 4.705 1.00 96.31 188 LYS A C 1
ATOM 1407 O O . LYS A 1 188 ? -15.183 -3.836 4.134 1.00 96.31 188 LYS A O 1
ATOM 1412 N N . THR A 1 189 ? -16.274 -3.309 6.023 1.00 96.25 189 THR A N 1
ATOM 1413 C CA . THR A 1 189 ? -15.151 -3.604 6.915 1.00 96.25 189 THR A CA 1
ATOM 1414 C C . THR A 1 189 ? -14.794 -5.090 6.883 1.00 96.25 189 THR A C 1
ATOM 1416 O O . THR A 1 189 ? -15.619 -5.944 7.213 1.00 96.25 189 THR A O 1
ATOM 1419 N N . VAL A 1 190 ? -13.551 -5.378 6.501 1.00 96.75 190 VAL A N 1
ATOM 1420 C CA . VAL A 1 190 ? -12.932 -6.713 6.497 1.00 96.75 190 VAL A CA 1
ATOM 1421 C C . VAL A 1 190 ? -12.222 -6.956 7.823 1.00 96.75 190 VAL A C 1
ATOM 1423 O O . VAL A 1 190 ? -12.384 -8.004 8.444 1.00 96.75 190 VAL A O 1
ATOM 1426 N N . LEU A 1 191 ? -11.473 -5.956 8.292 1.00 95.69 191 LEU A N 1
ATOM 1427 C CA . LEU A 1 191 ? -10.656 -6.056 9.494 1.00 95.69 191 LEU A CA 1
ATOM 1428 C C . LEU A 1 191 ? -10.663 -4.731 10.260 1.00 95.69 191 LEU A C 1
ATOM 1430 O O . LEU A 1 191 ? -10.628 -3.649 9.680 1.00 95.69 191 LEU A O 1
ATOM 1434 N N . THR A 1 192 ? -10.669 -4.812 11.587 1.00 94.62 192 THR A N 1
ATOM 1435 C CA . THR A 1 192 ? -10.383 -3.673 12.466 1.00 94.62 192 THR A CA 1
ATOM 1436 C C . THR A 1 192 ? -9.454 -4.132 13.576 1.00 94.62 192 THR A C 1
ATOM 1438 O O . THR A 1 192 ? -9.701 -5.161 14.219 1.00 94.62 192 THR A O 1
ATOM 1441 N N . ARG A 1 193 ? -8.364 -3.393 13.781 1.00 94.19 193 ARG A N 1
ATOM 1442 C CA . ARG A 1 193 ? -7.362 -3.686 14.808 1.00 94.19 193 ARG A CA 1
ATOM 1443 C C . ARG A 1 193 ? -6.939 -2.421 15.531 1.00 94.19 193 ARG A C 1
ATOM 1445 O O . ARG A 1 193 ? -6.768 -1.375 14.918 1.00 94.19 193 ARG A O 1
ATOM 1452 N N . GLU A 1 194 ? -6.777 -2.555 16.839 1.00 92.62 194 GLU A N 1
ATOM 1453 C CA . GLU A 1 194 ? -6.173 -1.550 17.705 1.00 92.62 194 GLU A CA 1
ATOM 1454 C C . GLU A 1 194 ? -4.724 -1.952 17.982 1.00 92.62 194 GLU A C 1
ATOM 1456 O O . GLU A 1 194 ? -4.433 -3.123 18.238 1.00 92.62 194 GLU A O 1
ATOM 1461 N N . PHE A 1 195 ? -3.830 -0.972 17.967 1.00 91.12 195 PHE A N 1
ATOM 1462 C CA . PHE A 1 195 ? -2.418 -1.125 18.271 1.00 91.12 195 PHE A CA 1
ATOM 1463 C C . PHE A 1 195 ? -2.028 -0.196 19.412 1.00 91.12 195 PHE A C 1
ATOM 1465 O O . PHE A 1 195 ? -2.514 0.930 19.523 1.00 91.12 195 PHE A O 1
ATOM 1472 N N . SER A 1 196 ? -1.130 -0.686 20.260 1.00 87.44 196 SER A N 1
ATOM 1473 C CA . SER A 1 196 ? -0.424 0.117 21.260 1.00 87.44 196 SER A CA 1
ATOM 1474 C C . SER A 1 196 ? 1.001 0.376 20.779 1.00 87.44 196 SER A C 1
ATOM 1476 O O . SER A 1 196 ? 1.568 -0.464 20.077 1.00 87.44 196 SER A O 1
ATOM 1478 N N . GLY A 1 197 ? 1.593 1.495 21.190 1.00 86.06 197 GLY A N 1
ATOM 1479 C CA . GLY A 1 197 ? 2.885 1.928 20.659 1.00 86.06 197 GLY A CA 1
ATOM 1480 C C . GLY A 1 197 ? 2.734 2.856 19.459 1.00 86.06 197 GLY A C 1
ATOM 1481 O O . GLY A 1 197 ? 1.629 3.140 18.992 1.00 86.06 197 GLY A O 1
ATOM 1482 N N . PHE A 1 198 ? 3.868 3.325 18.946 1.00 86.25 198 PHE A N 1
ATOM 1483 C CA . PHE A 1 198 ? 3.885 4.061 17.690 1.00 86.25 198 PHE A CA 1
ATOM 1484 C C . PHE A 1 198 ? 3.625 3.084 16.550 1.00 86.25 198 PHE A C 1
ATOM 1486 O O . PHE A 1 198 ? 4.352 2.102 16.418 1.00 86.25 198 PHE A O 1
ATOM 1493 N N . ILE A 1 199 ? 2.616 3.354 15.720 1.00 91.12 199 ILE A N 1
ATOM 1494 C CA . ILE A 1 199 ? 2.527 2.709 14.410 1.00 91.12 199 ILE A CA 1
ATOM 1495 C C . ILE A 1 199 ? 3.437 3.491 13.477 1.00 91.12 199 ILE A C 1
ATOM 1497 O O . ILE A 1 199 ? 3.192 4.670 13.220 1.00 91.12 199 ILE A O 1
ATOM 1501 N N . LEU A 1 200 ? 4.486 2.837 12.998 1.00 90.50 200 LEU A N 1
ATOM 1502 C CA . LEU A 1 200 ? 5.457 3.460 12.120 1.00 90.50 200 LEU A CA 1
ATOM 1503 C C . LEU A 1 200 ? 4.997 3.405 10.655 1.00 90.50 200 LEU A C 1
ATOM 1505 O O . LEU A 1 200 ? 5.223 4.364 9.917 1.00 90.50 200 LEU A O 1
ATOM 1509 N N . ALA A 1 201 ? 4.372 2.301 10.241 1.00 93.38 201 ALA A N 1
ATOM 1510 C CA . ALA A 1 201 ? 3.871 2.070 8.887 1.00 93.38 201 ALA A CA 1
ATOM 1511 C C . ALA A 1 201 ? 2.806 0.966 8.864 1.00 93.38 201 ALA A C 1
ATOM 1513 O O . ALA A 1 201 ? 2.716 0.145 9.780 1.00 93.38 201 ALA A O 1
ATOM 1514 N N . GLN A 1 202 ? 2.043 0.914 7.776 1.00 96.00 202 GLN A N 1
ATOM 1515 C CA . GLN A 1 202 ? 1.210 -0.234 7.420 1.00 96.00 202 GLN A CA 1
ATOM 1516 C C . GLN A 1 202 ? 1.356 -0.542 5.931 1.00 96.00 202 GLN A C 1
ATOM 1518 O O . GLN A 1 202 ? 1.639 0.358 5.156 1.00 96.00 202 GLN A O 1
ATOM 1523 N N . ALA A 1 203 ? 1.118 -1.778 5.520 1.00 96.62 203 ALA A N 1
ATOM 1524 C CA . ALA A 1 203 ? 1.086 -2.171 4.116 1.00 96.62 203 ALA A CA 1
ATOM 1525 C C . ALA A 1 203 ? 0.018 -3.247 3.893 1.00 96.62 203 ALA A C 1
ATOM 1527 O O . ALA A 1 203 ? -0.370 -3.944 4.834 1.00 96.62 203 ALA A O 1
ATOM 1528 N N . LEU A 1 204 ? -0.439 -3.395 2.653 1.00 97.69 204 LEU A N 1
ATOM 1529 C CA . LEU A 1 204 ? -1.325 -4.481 2.247 1.00 97.69 204 LEU A CA 1
ATOM 1530 C C . LEU A 1 204 ? -0.608 -5.369 1.235 1.00 97.69 204 LEU A C 1
ATOM 1532 O O . LEU A 1 204 ? -0.123 -4.865 0.226 1.00 97.69 204 LEU A O 1
ATOM 1536 N N . THR A 1 205 ? -0.604 -6.673 1.494 1.00 97.56 205 THR A N 1
ATOM 1537 C CA . THR A 1 205 ? -0.479 -7.675 0.430 1.00 97.56 205 THR A CA 1
ATOM 1538 C C . THR A 1 205 ? -1.874 -7.958 -0.140 1.00 97.56 205 THR A C 1
ATOM 1540 O O . THR A 1 205 ? -2.860 -7.324 0.255 1.00 97.56 205 THR A O 1
ATOM 1543 N N . ASN A 1 206 ? -2.004 -8.914 -1.060 1.00 96.75 206 ASN A N 1
ATOM 1544 C CA . ASN A 1 206 ? -3.317 -9.288 -1.592 1.00 96.75 206 ASN A CA 1
ATOM 1545 C C . ASN A 1 206 ? -4.223 -9.979 -0.560 1.00 96.75 206 ASN A C 1
ATOM 1547 O O . ASN A 1 206 ? -5.431 -10.071 -0.779 1.00 96.75 206 ASN A O 1
ATOM 1551 N N . ASP A 1 207 ? -3.661 -10.446 0.552 1.00 97.00 207 ASP A N 1
ATOM 1552 C CA . ASP A 1 207 ? -4.333 -11.297 1.531 1.00 97.00 207 ASP A CA 1
ATOM 1553 C C . ASP A 1 207 ? -3.988 -10.983 3.001 1.00 97.00 207 ASP A C 1
ATOM 1555 O O . ASP A 1 207 ? -4.600 -11.565 3.899 1.00 97.00 207 ASP A O 1
ATOM 1559 N N . HIS A 1 208 ? -3.066 -10.052 3.278 1.00 98.06 208 HIS A N 1
ATOM 1560 C CA . HIS A 1 208 ? -2.679 -9.643 4.630 1.00 98.06 208 HIS A CA 1
ATOM 1561 C C . HIS A 1 208 ? -2.603 -8.123 4.789 1.00 98.06 208 HIS A C 1
ATOM 1563 O O . HIS A 1 208 ? -2.143 -7.389 3.917 1.00 98.06 208 HIS A O 1
ATOM 1569 N N . LEU A 1 209 ? -2.959 -7.662 5.987 1.00 98.38 209 LEU A N 1
ATOM 1570 C CA . LEU A 1 209 ? -2.532 -6.370 6.516 1.00 98.38 209 LEU A CA 1
ATOM 1571 C C . LEU A 1 209 ? -1.241 -6.554 7.313 1.00 98.38 209 LEU A C 1
ATOM 1573 O O . LEU A 1 209 ? -1.254 -7.257 8.318 1.00 98.38 209 LEU A O 1
ATOM 1577 N N . ALA A 1 210 ? -0.166 -5.864 6.948 1.00 98.25 210 ALA A N 1
ATOM 1578 C CA . ALA A 1 210 ? 1.044 -5.762 7.759 1.00 98.25 210 ALA A CA 1
ATOM 1579 C C . ALA A 1 210 ? 1.088 -4.415 8.488 1.00 98.25 210 ALA A C 1
ATOM 1581 O O . ALA A 1 210 ? 0.908 -3.371 7.868 1.00 98.25 210 ALA A O 1
ATOM 1582 N N . VAL A 1 211 ? 1.351 -4.423 9.796 1.00 98.00 211 VAL A N 1
ATOM 1583 C CA . VAL A 1 211 ? 1.505 -3.201 10.602 1.00 98.00 211 VAL A CA 1
ATOM 1584 C C . VAL A 1 211 ? 2.827 -3.244 11.351 1.00 98.00 211 VAL A C 1
ATOM 1586 O O . VAL A 1 211 ? 3.088 -4.187 12.101 1.00 98.00 211 VAL A O 1
ATOM 1589 N N . GLU A 1 212 ? 3.648 -2.216 11.153 1.00 97.50 212 GLU A N 1
ATOM 1590 C CA . GLU A 1 212 ? 4.902 -2.007 11.869 1.00 97.50 212 GLU A CA 1
ATOM 1591 C C . GLU A 1 212 ? 4.653 -1.127 13.094 1.00 97.50 212 GLU A C 1
ATOM 1593 O O . GLU A 1 212 ? 4.243 0.031 12.971 1.00 97.50 212 GLU A O 1
ATOM 1598 N N . THR A 1 213 ? 4.933 -1.658 14.281 1.00 95.25 213 THR A N 1
ATOM 1599 C CA . THR A 1 213 ? 4.860 -0.919 15.543 1.00 95.25 213 THR A CA 1
ATOM 1600 C C . THR A 1 213 ? 6.208 -0.861 16.244 1.00 95.25 213 THR A C 1
ATOM 1602 O O . THR A 1 213 ? 7.054 -1.739 16.071 1.00 95.25 213 THR A O 1
ATOM 1605 N N . ALA A 1 214 ? 6.410 0.177 17.054 1.00 92.62 214 ALA A N 1
ATOM 1606 C CA . ALA A 1 214 ? 7.620 0.365 17.842 1.00 92.62 214 ALA A CA 1
ATOM 1607 C C . ALA A 1 214 ? 7.357 1.132 19.149 1.00 92.62 214 ALA A C 1
ATOM 1609 O O . ALA A 1 214 ? 6.325 1.776 19.354 1.00 92.62 214 ALA A O 1
ATOM 1610 N N . ARG A 1 215 ? 8.340 1.068 20.049 1.00 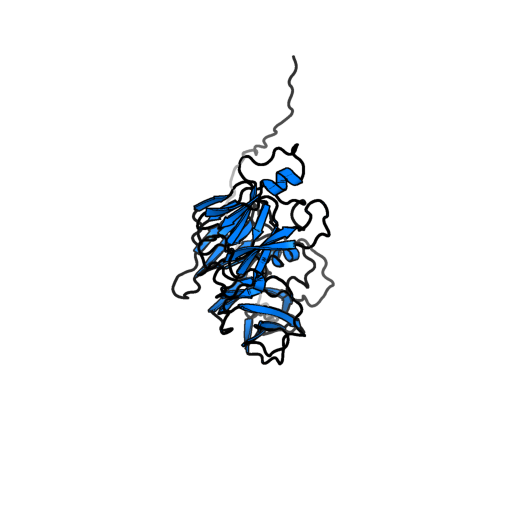89.75 215 ARG A N 1
ATOM 1611 C CA . ARG A 1 215 ? 8.421 1.815 21.315 1.00 89.75 215 ARG A CA 1
ATOM 1612 C C . ARG A 1 215 ? 9.099 3.179 21.167 1.00 89.75 215 ARG A C 1
ATOM 1614 O O . ARG A 1 215 ? 9.213 3.913 22.142 1.00 89.75 215 ARG A O 1
ATOM 1621 N N . ALA A 1 216 ? 9.555 3.501 19.962 1.00 85.81 216 ALA A N 1
ATOM 1622 C CA . ALA A 1 216 ? 10.129 4.782 19.585 1.00 85.81 216 ALA A CA 1
ATOM 1623 C C . ALA A 1 216 ? 9.698 5.135 18.158 1.00 85.81 216 ALA A C 1
ATOM 1625 O O . ALA A 1 216 ? 9.062 4.328 17.486 1.00 85.81 216 ALA A O 1
ATOM 1626 N N . TYR A 1 217 ? 10.080 6.316 17.678 1.00 84.31 217 TYR A N 1
ATOM 1627 C CA . TYR A 1 217 ? 9.801 6.769 16.310 1.00 84.31 217 TYR A CA 1
ATOM 1628 C C . TYR A 1 217 ? 10.662 6.077 15.235 1.00 84.31 217 TYR A C 1
ATOM 1630 O O . TYR A 1 217 ? 10.729 6.557 14.112 1.00 84.31 217 TYR A O 1
ATOM 1638 N N . PHE A 1 218 ? 11.334 4.976 15.572 1.00 87.00 218 PHE A N 1
ATOM 1639 C CA . PHE A 1 218 ? 12.185 4.172 14.695 1.00 87.00 218 PHE A CA 1
ATOM 1640 C C . PHE A 1 218 ? 12.141 2.698 15.143 1.00 87.00 218 PHE A C 1
ATOM 1642 O O . PHE A 1 218 ? 11.877 2.444 16.320 1.00 87.00 218 PHE A O 1
ATOM 1649 N N . PRO A 1 219 ? 12.386 1.719 14.252 1.00 93.19 219 PRO A N 1
ATOM 1650 C CA . PRO A 1 219 ? 12.280 0.295 14.588 1.00 93.19 219 PRO A CA 1
ATOM 1651 C C . PRO A 1 219 ? 13.519 -0.262 15.315 1.00 93.19 219 PRO A C 1
ATOM 1653 O O . PRO A 1 219 ? 13.398 -1.113 16.199 1.00 93.19 219 PRO A O 1
ATOM 1656 N N . ALA A 1 220 ? 14.719 0.228 14.997 1.00 92.88 220 ALA A N 1
ATOM 1657 C CA . ALA A 1 220 ? 15.978 -0.298 15.530 1.00 92.88 220 ALA A CA 1
ATOM 1658 C C . ALA A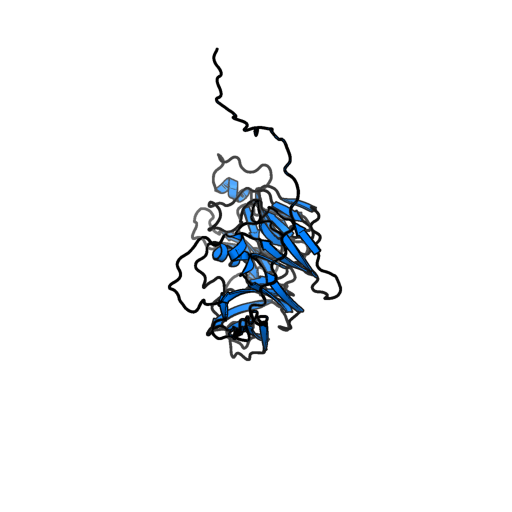 1 220 ? 16.212 0.001 17.028 1.00 92.88 220 ALA A C 1
ATOM 1660 O O . ALA A 1 220 ? 15.585 0.871 17.630 1.00 92.88 220 ALA A O 1
ATOM 1661 N N . GLY A 1 221 ? 17.176 -0.695 17.645 1.00 91.69 221 GLY A N 1
ATOM 1662 C CA . GLY A 1 221 ? 17.699 -0.357 18.976 1.00 91.69 221 GLY A CA 1
ATOM 1663 C C . GLY A 1 221 ? 16.648 -0.381 20.095 1.00 91.69 221 GLY A C 1
ATOM 1664 O O . GLY A 1 221 ? 16.134 -1.448 20.456 1.00 91.69 221 GLY A O 1
ATOM 1665 N N . GLU A 1 222 ? 16.374 0.789 20.679 1.00 88.94 222 GLU A N 1
ATOM 1666 C CA . GLU A 1 222 ? 15.342 0.999 21.710 1.00 88.94 222 GLU A CA 1
ATOM 1667 C C . GLU A 1 222 ? 13.914 0.961 21.152 1.00 88.94 222 GLU A C 1
ATOM 1669 O O . GLU A 1 222 ? 12.972 0.688 21.896 1.00 88.94 222 GLU A O 1
ATOM 1674 N N . GLY A 1 223 ? 13.763 1.153 19.838 1.00 89.06 223 GLY A N 1
ATOM 1675 C CA . GLY A 1 223 ? 12.494 1.065 19.132 1.00 89.06 223 GLY A CA 1
ATOM 1676 C C . GLY A 1 223 ? 11.826 -0.296 19.256 1.00 89.06 223 GLY A C 1
ATOM 1677 O O . GLY A 1 223 ? 10.608 -0.362 19.399 1.00 89.06 223 GLY A O 1
ATOM 1678 N N . LYS A 1 224 ? 12.613 -1.382 19.285 1.00 94.94 224 LYS A N 1
ATOM 1679 C CA . LYS A 1 224 ? 12.105 -2.764 19.380 1.00 94.94 224 LYS A CA 1
ATOM 1680 C C . LYS A 1 224 ? 10.969 -3.015 18.380 1.00 94.94 224 LYS A C 1
ATOM 1682 O O . LYS A 1 224 ? 9.899 -3.478 18.773 1.00 94.94 224 LYS A O 1
ATOM 1687 N N . GLY A 1 225 ? 11.213 -2.657 17.121 1.00 95.81 225 GLY A N 1
ATOM 1688 C CA . GLY A 1 225 ? 10.252 -2.756 16.035 1.00 95.81 225 GLY A CA 1
ATOM 1689 C C . GLY A 1 225 ? 9.694 -4.166 15.882 1.00 95.81 225 GLY A C 1
ATOM 1690 O O . GLY A 1 225 ? 10.401 -5.168 16.030 1.00 95.81 225 GLY A O 1
ATOM 1691 N N . THR A 1 226 ? 8.404 -4.246 15.583 1.00 97.50 226 THR A N 1
ATOM 1692 C CA . THR A 1 226 ? 7.714 -5.497 15.269 1.00 97.50 226 THR A CA 1
ATOM 1693 C C . THR A 1 226 ? 6.776 -5.289 14.101 1.00 97.50 226 THR A C 1
ATOM 1695 O O . THR A 1 226 ? 6.037 -4.308 14.076 1.00 97.50 226 THR A O 1
ATOM 1698 N N . ILE A 1 227 ? 6.75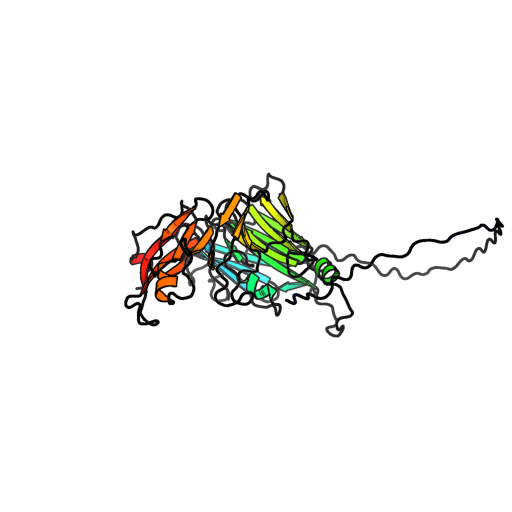5 -6.238 13.172 1.00 98.31 227 ILE A N 1
ATOM 1699 C CA . ILE A 1 227 ? 5.750 -6.309 12.115 1.00 98.31 227 ILE A CA 1
ATOM 1700 C C . ILE A 1 227 ? 4.763 -7.397 12.499 1.00 98.31 227 ILE A C 1
ATOM 1702 O O . ILE A 1 227 ? 5.160 -8.536 12.743 1.00 98.31 227 ILE A O 1
ATOM 1706 N N . THR A 1 228 ? 3.483 -7.042 12.565 1.00 98.31 228 THR A N 1
ATOM 1707 C CA . THR A 1 228 ? 2.396 -8.010 12.730 1.00 98.31 228 THR A CA 1
ATOM 1708 C C . THR A 1 228 ? 1.570 -8.064 11.454 1.00 98.31 228 THR A C 1
ATOM 1710 O O . THR A 1 228 ? 1.018 -7.046 11.039 1.00 98.31 228 THR A O 1
ATOM 1713 N N . ALA A 1 229 ? 1.495 -9.245 10.844 1.00 98.06 229 ALA A N 1
ATOM 1714 C CA . ALA A 1 229 ? 0.693 -9.527 9.665 1.00 98.06 229 ALA A CA 1
ATOM 1715 C C . ALA A 1 229 ? -0.626 -10.199 10.069 1.00 98.06 229 ALA A C 1
ATOM 1717 O O . ALA A 1 229 ? -0.636 -11.212 10.767 1.00 98.06 229 ALA A O 1
ATOM 1718 N N . PHE A 1 230 ? -1.742 -9.626 9.632 1.00 97.94 230 PHE A N 1
ATOM 1719 C CA . PHE A 1 230 ? -3.096 -10.093 9.890 1.00 97.94 230 PHE A CA 1
ATOM 1720 C C . PHE A 1 230 ? -3.699 -10.629 8.591 1.00 97.94 230 PHE A C 1
ATOM 1722 O O . PHE A 1 230 ? -3.908 -9.834 7.672 1.00 97.94 230 PHE A O 1
ATOM 1729 N N . PRO A 1 231 ? -4.021 -11.927 8.523 1.00 97.25 231 PRO A N 1
ATOM 1730 C CA . PRO A 1 231 ? -4.767 -12.494 7.407 1.00 97.25 231 PRO A CA 1
ATOM 1731 C C . PRO A 1 231 ? -6.119 -11.790 7.233 1.00 97.25 231 PRO A C 1
ATOM 1733 O O . PRO A 1 231 ? -6.832 -11.536 8.211 1.00 97.25 231 PRO A O 1
ATOM 1736 N N . LEU A 1 232 ? -6.480 -11.476 5.990 1.00 96.94 232 LEU A N 1
ATOM 1737 C CA . LEU A 1 232 ? -7.748 -10.826 5.636 1.00 96.94 232 LEU A CA 1
ATOM 1738 C C . LEU A 1 232 ? -8.904 -11.825 5.474 1.00 96.94 232 LEU A C 1
ATOM 1740 O O . LEU A 1 232 ? -10.064 -11.421 5.428 1.00 96.94 232 LEU A O 1
ATOM 1744 N N . ASP A 1 233 ? -8.601 -13.124 5.439 1.00 91.69 233 ASP A N 1
ATOM 1745 C CA . ASP A 1 233 ? -9.588 -14.207 5.375 1.00 91.69 233 ASP A CA 1
ATOM 1746 C C . ASP A 1 233 ? -10.380 -14.391 6.687 1.00 91.69 233 ASP A C 1
ATOM 1748 O O . ASP A 1 233 ? -11.439 -15.019 6.704 1.00 91.69 233 ASP A O 1
ATOM 1752 N N . GLY A 1 234 ? -9.872 -13.837 7.794 1.00 80.94 234 GLY A N 1
ATOM 1753 C CA . GLY A 1 234 ? -10.454 -13.948 9.128 1.00 80.94 234 GLY A CA 1
ATOM 1754 C C . GLY A 1 234 ? -10.377 -15.344 9.757 1.00 80.94 234 GLY A C 1
ATOM 1755 O O . GLY A 1 234 ? -10.966 -15.541 10.822 1.00 80.94 234 GLY A O 1
ATOM 1756 N N . THR A 1 235 ? -9.681 -16.306 9.140 1.00 79.69 235 THR A N 1
ATOM 1757 C CA . THR A 1 235 ? -9.606 -17.697 9.625 1.00 79.69 235 THR A CA 1
ATOM 1758 C C . THR A 1 235 ? -8.276 -18.024 10.293 1.00 79.69 235 THR A C 1
ATOM 1760 O O . THR A 1 235 ? -8.232 -18.827 11.230 1.00 79.69 235 THR A O 1
ATOM 1763 N N . SER A 1 236 ? -7.202 -17.369 9.855 1.00 88.25 236 SER A N 1
ATOM 1764 C CA . SER A 1 236 ? -5.845 -17.640 10.320 1.00 88.25 236 SER A CA 1
ATOM 1765 C C . SER A 1 236 ? -5.405 -16.677 11.430 1.00 88.25 236 SER A C 1
ATOM 1767 O O . SER A 1 236 ? -5.859 -15.535 11.529 1.00 88.25 236 SER A O 1
ATOM 1769 N N . SER A 1 237 ? -4.518 -17.151 12.311 1.00 92.88 237 SER A N 1
ATOM 1770 C CA . SER A 1 237 ? -3.950 -16.312 13.374 1.00 92.88 237 SER A CA 1
ATOM 1771 C C . SER A 1 237 ? -2.910 -15.338 12.809 1.00 92.88 237 SER A C 1
ATOM 1773 O O . SER A 1 237 ? -2.193 -15.711 11.882 1.00 92.88 237 SER A O 1
ATOM 1775 N N . PRO A 1 238 ? -2.778 -14.122 13.372 1.00 96.44 238 PRO A N 1
ATOM 1776 C CA . PRO A 1 238 ? -1.735 -13.190 12.960 1.00 96.44 238 PRO A CA 1
ATOM 1777 C C . PRO A 1 238 ? -0.330 -13.738 13.227 1.00 96.44 238 PRO A C 1
ATOM 1779 O O . PRO A 1 238 ? -0.100 -14.402 14.241 1.00 96.44 238 PRO A O 1
ATOM 1782 N N . THR A 1 239 ? 0.619 -13.396 12.362 1.00 96.88 239 THR A N 1
ATOM 1783 C CA . THR A 1 239 ? 2.054 -13.643 12.556 1.00 96.88 239 THR A CA 1
ATOM 1784 C C . THR A 1 239 ? 2.753 -12.369 13.000 1.00 96.88 239 THR A C 1
ATOM 1786 O O . THR A 1 239 ? 2.469 -11.289 12.491 1.00 96.88 239 THR A O 1
ATOM 1789 N N . THR A 1 240 ? 3.706 -12.485 13.925 1.00 97.56 240 THR A N 1
ATOM 1790 C CA . THR A 1 240 ? 4.524 -11.355 14.381 1.00 97.56 240 THR A CA 1
ATOM 1791 C C . THR A 1 240 ? 6.000 -11.695 14.248 1.00 97.56 240 THR A C 1
ATOM 1793 O O . THR A 1 240 ? 6.438 -12.742 14.725 1.00 97.56 240 THR A O 1
ATOM 1796 N N . ALA A 1 241 ? 6.771 -10.786 13.656 1.00 96.94 241 ALA A N 1
ATOM 1797 C CA . ALA A 1 241 ? 8.219 -10.887 13.543 1.00 96.94 241 ALA A CA 1
ATOM 1798 C C . ALA A 1 241 ? 8.893 -9.604 14.065 1.00 96.94 241 ALA A C 1
ATOM 1800 O O . ALA A 1 241 ? 8.402 -8.503 13.795 1.00 96.94 241 ALA A O 1
ATOM 1801 N N . PRO A 1 242 ? 10.000 -9.707 14.823 1.00 97.31 242 PRO A N 1
ATOM 1802 C CA . PRO A 1 242 ? 10.792 -8.539 15.185 1.00 97.31 242 PRO A CA 1
ATOM 1803 C C . PRO A 1 242 ? 11.491 -7.964 13.947 1.00 97.31 242 PRO A C 1
ATOM 1805 O O . PRO A 1 242 ? 11.883 -8.709 13.051 1.00 97.31 242 PRO A O 1
ATOM 1808 N N . THR A 1 243 ? 11.688 -6.648 13.922 1.00 96.69 243 THR A N 1
ATOM 1809 C CA . THR A 1 243 ? 12.443 -5.954 12.875 1.00 96.69 243 THR A CA 1
ATOM 1810 C C . THR A 1 243 ? 13.245 -4.798 13.464 1.00 96.69 243 THR A C 1
ATOM 1812 O O . THR A 1 243 ? 12.790 -4.094 14.366 1.00 96.69 243 THR A O 1
ATOM 1815 N N . ASP A 1 244 ? 14.451 -4.596 12.950 1.00 96.19 244 ASP A N 1
ATOM 1816 C CA . ASP A 1 244 ? 15.241 -3.376 13.115 1.00 96.19 244 ASP A CA 1
ATOM 1817 C C . ASP A 1 244 ? 15.245 -2.510 11.842 1.00 96.19 244 ASP A C 1
ATOM 1819 O O . ASP A 1 244 ? 15.782 -1.404 11.850 1.00 96.19 244 ASP A O 1
ATOM 1823 N N . GLN A 1 245 ? 14.613 -2.993 10.772 1.00 96.12 245 GLN A N 1
ATOM 1824 C CA . GLN A 1 245 ? 14.445 -2.315 9.493 1.00 96.12 245 GLN A CA 1
ATOM 1825 C C . GLN A 1 245 ? 13.037 -1.732 9.361 1.00 96.12 245 GLN A C 1
ATOM 1827 O O . GLN A 1 245 ? 12.085 -2.250 9.941 1.00 96.12 245 GLN A O 1
ATOM 1832 N N . TRP A 1 246 ? 12.921 -0.687 8.548 1.00 95.12 246 TRP A N 1
ATOM 1833 C CA . TRP A 1 246 ? 11.687 0.029 8.250 1.00 95.12 246 TRP A CA 1
ATOM 1834 C C . TRP A 1 246 ? 10.844 -0.713 7.215 1.00 95.12 246 TRP A C 1
ATOM 1836 O O . TRP A 1 246 ? 11.349 -1.021 6.139 1.00 95.12 246 TRP A O 1
ATOM 1846 N N . LEU A 1 247 ? 9.551 -0.914 7.476 1.00 97.06 247 LEU A N 1
ATOM 1847 C CA . LEU A 1 247 ? 8.592 -1.376 6.460 1.00 97.06 247 LEU A CA 1
ATOM 1848 C C . LEU A 1 247 ? 8.376 -0.301 5.376 1.00 97.06 247 LEU A C 1
ATOM 1850 O O . LEU A 1 247 ? 7.873 0.780 5.671 1.00 97.06 247 LEU A O 1
ATOM 1854 N N . VAL A 1 248 ? 8.746 -0.559 4.122 1.00 94.50 248 VAL A N 1
ATOM 1855 C CA . VAL A 1 248 ? 8.735 0.466 3.051 1.00 94.50 248 VAL A CA 1
ATOM 1856 C C . VAL A 1 248 ? 7.883 0.125 1.835 1.00 94.50 248 VAL A C 1
ATOM 1858 O O . VAL A 1 248 ? 7.623 1.007 1.023 1.00 94.50 248 VAL A O 1
ATOM 1861 N N . GLY A 1 249 ? 7.383 -1.105 1.739 1.00 95.31 249 GLY A N 1
ATOM 1862 C CA . GLY A 1 249 ? 6.419 -1.505 0.718 1.00 95.31 249 GLY A CA 1
ATOM 1863 C C . GLY A 1 249 ? 5.899 -2.918 0.934 1.00 95.31 249 GLY A C 1
ATOM 1864 O O . GLY A 1 249 ? 6.328 -3.618 1.856 1.00 95.31 249 GLY A O 1
ATOM 1865 N N . ALA A 1 250 ? 4.996 -3.331 0.056 1.00 96.81 250 ALA A N 1
ATOM 1866 C CA . ALA A 1 250 ? 4.493 -4.692 -0.038 1.00 96.81 250 ALA A CA 1
ATOM 1867 C C . ALA A 1 250 ? 4.219 -5.049 -1.502 1.00 96.81 250 ALA A C 1
ATOM 1869 O O . ALA A 1 250 ? 3.833 -4.177 -2.284 1.00 96.81 250 ALA A O 1
ATOM 1870 N N . GLY A 1 251 ? 4.446 -6.316 -1.836 1.00 95.50 251 GLY A N 1
ATOM 1871 C CA . GLY A 1 251 ? 3.988 -6.959 -3.061 1.00 95.50 251 GLY A CA 1
ATOM 1872 C C . GLY A 1 251 ? 2.676 -7.709 -2.845 1.00 95.50 251 GLY A C 1
ATOM 1873 O O . GLY A 1 251 ? 1.962 -7.489 -1.864 1.00 95.50 251 GLY A O 1
ATOM 1874 N N . GLN A 1 252 ? 2.355 -8.602 -3.772 1.00 95.06 252 GLN A N 1
ATOM 1875 C CA . GLN A 1 252 ? 1.206 -9.499 -3.735 1.00 95.06 252 GLN A CA 1
ATOM 1876 C C . GLN A 1 252 ? 1.248 -10.447 -2.534 1.00 95.06 252 GLN A C 1
ATOM 1878 O O . GLN A 1 252 ? 0.193 -10.682 -1.941 1.00 95.06 252 GLN A O 1
ATOM 1883 N N . ASP A 1 253 ? 2.428 -10.950 -2.154 1.00 94.50 253 ASP A N 1
ATOM 1884 C CA . ASP A 1 253 ? 2.603 -11.900 -1.039 1.00 94.50 253 ASP A CA 1
ATOM 1885 C C . ASP A 1 253 ? 3.797 -11.598 -0.107 1.00 94.50 253 ASP A C 1
ATOM 1887 O O . ASP A 1 253 ? 3.996 -12.275 0.912 1.00 94.50 253 ASP A O 1
ATOM 1891 N N . SER A 1 254 ? 4.570 -10.551 -0.407 1.00 96.88 254 SER A N 1
ATOM 1892 C CA . SER A 1 254 ? 5.776 -10.192 0.337 1.00 96.88 254 SER A CA 1
ATOM 1893 C C . SER A 1 254 ? 5.774 -8.757 0.867 1.00 96.88 254 SER A C 1
ATOM 1895 O O . SER A 1 254 ? 4.998 -7.898 0.454 1.00 96.88 254 SER A O 1
ATOM 1897 N N . LEU A 1 255 ? 6.665 -8.488 1.820 1.00 98.19 255 LEU A N 1
ATOM 1898 C CA . LEU A 1 255 ? 6.920 -7.168 2.391 1.00 98.19 255 LEU A CA 1
ATOM 1899 C C . LEU A 1 255 ? 8.359 -6.743 2.094 1.00 98.19 255 LEU A C 1
ATOM 1901 O O . LEU A 1 255 ? 9.277 -7.569 2.065 1.00 98.19 255 LEU A O 1
ATOM 1905 N N . LEU A 1 256 ? 8.565 -5.437 1.942 1.00 97.62 256 LEU A N 1
ATOM 1906 C CA . LEU A 1 256 ? 9.875 -4.833 1.723 1.00 97.62 256 LEU A CA 1
ATOM 1907 C C . LEU A 1 256 ? 10.328 -4.072 2.960 1.00 97.62 256 LEU A C 1
ATOM 1909 O O . LEU A 1 256 ? 9.616 -3.194 3.453 1.00 97.62 256 LEU A O 1
ATOM 1913 N N . LEU A 1 257 ? 11.540 -4.372 3.417 1.00 97.50 257 LEU A N 1
ATOM 1914 C CA . LEU A 1 257 ? 12.188 -3.692 4.528 1.00 97.50 257 LEU A CA 1
ATOM 1915 C C . LEU A 1 257 ? 13.430 -2.931 4.067 1.00 97.50 257 LEU A C 1
ATOM 1917 O O . LEU A 1 257 ? 14.200 -3.423 3.243 1.00 97.50 257 LEU A O 1
ATOM 1921 N N . SER A 1 258 ? 13.656 -1.757 4.646 1.00 94.12 258 SER A N 1
ATOM 1922 C CA . SER A 1 258 ? 14.803 -0.896 4.363 1.00 94.12 258 SER A CA 1
ATOM 1923 C C . SER A 1 258 ? 15.599 -0.599 5.637 1.00 94.12 258 SER A C 1
ATOM 1925 O O . SER A 1 258 ? 15.003 -0.382 6.694 1.00 94.12 258 SER A O 1
ATOM 1927 N N . PRO A 1 259 ? 16.941 -0.521 5.581 1.00 90.00 259 PRO A N 1
ATOM 1928 C CA . PRO A 1 259 ? 17.745 -0.077 6.723 1.00 90.00 259 PRO A CA 1
ATOM 1929 C C . PRO A 1 259 ? 17.488 1.391 7.117 1.00 90.00 259 PRO A C 1
ATOM 1931 O O . PRO A 1 259 ? 17.846 1.801 8.217 1.00 90.00 259 PRO A O 1
ATOM 1934 N N . GLN A 1 260 ? 16.851 2.178 6.246 1.00 84.38 260 GLN A N 1
ATOM 1935 C CA . GLN A 1 260 ? 16.540 3.594 6.451 1.00 84.38 260 GLN A CA 1
ATOM 1936 C C . GLN A 1 260 ? 15.088 3.912 6.047 1.00 84.38 260 GLN A C 1
ATOM 1938 O O . GLN A 1 260 ? 14.522 3.191 5.219 1.00 84.38 260 GLN A O 1
ATOM 1943 N N . PRO A 1 261 ? 14.460 4.972 6.583 1.00 78.25 261 PRO A N 1
ATOM 1944 C CA . PRO A 1 261 ? 13.126 5.360 6.141 1.00 78.25 261 PRO A CA 1
ATOM 1945 C C . PRO A 1 261 ? 13.166 5.825 4.675 1.00 78.25 261 PRO A C 1
ATOM 1947 O O . PRO A 1 261 ? 14.025 6.611 4.287 1.00 78.25 261 PRO A O 1
ATOM 1950 N N . VAL A 1 262 ? 12.226 5.348 3.854 1.00 70.81 262 VAL A N 1
ATOM 1951 C CA . VAL A 1 262 ? 12.111 5.723 2.431 1.00 70.81 262 VAL A CA 1
ATOM 1952 C C . VAL A 1 262 ? 10.970 6.731 2.283 1.00 70.81 262 VAL A C 1
ATOM 1954 O O . VAL A 1 262 ? 9.826 6.380 2.006 1.00 70.81 262 VAL A O 1
ATOM 1957 N N . HIS A 1 263 ? 11.271 8.000 2.555 1.00 67.88 263 HIS A N 1
ATOM 1958 C CA . HIS A 1 263 ? 10.390 9.142 2.301 1.00 67.88 263 HIS A CA 1
ATOM 1959 C C . HIS A 1 263 ? 11.258 10.377 2.045 1.00 67.88 263 HIS A C 1
ATOM 1961 O O . HIS A 1 263 ? 12.160 10.632 2.831 1.00 67.88 263 HIS A O 1
ATOM 1967 N N . HIS A 1 264 ? 10.969 11.177 1.012 1.00 59.97 264 HIS A N 1
ATOM 1968 C CA . HIS A 1 264 ? 11.836 12.280 0.548 1.00 59.97 264 HIS A CA 1
ATOM 1969 C C . HIS A 1 264 ? 12.215 13.333 1.612 1.00 59.97 264 HIS A C 1
ATOM 1971 O O . HIS A 1 264 ? 13.170 14.073 1.429 1.00 59.97 264 HIS A O 1
ATOM 1977 N N . LYS A 1 265 ? 11.472 13.424 2.725 1.00 58.00 265 LYS A N 1
ATOM 1978 C CA . LYS A 1 265 ? 11.813 14.294 3.874 1.00 58.00 265 LYS A CA 1
ATOM 1979 C C . LYS A 1 265 ? 12.702 13.632 4.935 1.00 58.00 265 LYS A C 1
ATOM 1981 O O . LYS A 1 265 ? 13.217 14.323 5.800 1.00 58.00 265 LYS A O 1
ATOM 1986 N N . MET A 1 266 ? 12.843 12.311 4.886 1.00 60.59 266 MET A N 1
ATOM 1987 C CA . MET A 1 266 ? 13.528 11.479 5.883 1.00 60.59 266 MET A CA 1
ATOM 1988 C C . MET A 1 266 ? 14.796 10.806 5.328 1.00 60.59 266 MET A C 1
ATOM 1990 O O . MET A 1 266 ? 15.457 10.059 6.045 1.00 60.59 266 MET A O 1
ATOM 1994 N N . CYS A 1 267 ? 15.144 11.072 4.067 1.00 62.56 267 CYS A N 1
ATOM 1995 C CA . CYS A 1 267 ? 16.388 10.656 3.423 1.00 62.56 267 CYS A CA 1
ATOM 1996 C C . CYS A 1 267 ? 16.977 11.816 2.606 1.00 62.56 267 CYS A C 1
ATOM 1998 O O . CYS A 1 267 ? 16.269 12.766 2.271 1.00 62.56 267 CYS A O 1
ATOM 2000 N N . SER A 1 268 ? 18.285 11.770 2.332 1.00 55.41 268 SER A N 1
ATOM 2001 C CA . SER A 1 268 ? 18.930 12.693 1.386 1.00 55.41 268 SER A CA 1
ATOM 2002 C C . SER A 1 268 ? 18.326 12.504 -0.006 1.00 55.41 268 SER A C 1
ATOM 2004 O O . SER A 1 268 ? 17.902 11.402 -0.312 1.00 55.41 268 SER A O 1
ATOM 2006 N N . ASP A 1 269 ? 18.249 13.548 -0.830 1.00 56.00 269 ASP A N 1
ATOM 2007 C CA . ASP A 1 269 ? 17.798 13.430 -2.223 1.00 56.00 269 ASP A CA 1
ATOM 2008 C C . ASP A 1 269 ? 19.030 13.267 -3.137 1.00 56.00 269 ASP A C 1
ATOM 2010 O O . ASP A 1 269 ? 19.877 14.168 -3.133 1.00 56.00 269 ASP A O 1
ATOM 2014 N N . PRO A 1 270 ? 19.187 12.146 -3.872 1.00 60.62 270 PRO A N 1
ATOM 2015 C CA . PRO A 1 270 ? 18.316 10.966 -3.917 1.00 60.62 270 PRO A CA 1
ATOM 2016 C C . PRO A 1 270 ? 18.504 10.031 -2.712 1.00 60.62 270 PRO A C 1
ATOM 2018 O O . PRO A 1 270 ? 19.591 9.919 -2.144 1.00 60.62 270 PRO A O 1
ATOM 2021 N N . CYS A 1 271 ? 17.429 9.331 -2.330 1.00 65.56 271 CYS A N 1
ATOM 2022 C CA . CYS A 1 271 ? 17.421 8.474 -1.139 1.00 65.56 271 CYS A CA 1
ATOM 2023 C C . CYS A 1 271 ? 18.261 7.204 -1.305 1.00 65.56 271 CYS A C 1
ATOM 2025 O O . CYS A 1 271 ? 18.643 6.600 -0.301 1.00 65.56 271 CYS A O 1
ATOM 2027 N N . GLY A 1 272 ? 18.519 6.796 -2.550 1.00 72.81 272 GLY A N 1
ATOM 2028 C CA . GLY A 1 272 ? 19.312 5.633 -2.927 1.00 72.81 272 GLY A CA 1
ATOM 2029 C C . GLY A 1 272 ? 20.693 5.958 -3.504 1.00 72.81 272 GLY A C 1
ATOM 2030 O O . GLY A 1 272 ? 21.078 7.122 -3.606 1.00 72.81 272 GLY A O 1
ATOM 2031 N N . PRO A 1 273 ? 21.448 4.917 -3.897 1.00 82.06 273 PRO A N 1
ATOM 2032 C CA . PRO A 1 273 ? 21.049 3.505 -3.890 1.00 82.06 273 PRO A CA 1
ATOM 2033 C C . PRO A 1 273 ? 21.117 2.848 -2.496 1.00 82.06 273 PRO A C 1
ATOM 2035 O O . PRO A 1 273 ? 22.066 3.055 -1.743 1.00 82.06 273 PRO A O 1
ATOM 2038 N N . PHE A 1 274 ? 20.145 1.991 -2.163 1.00 84.25 274 PHE A N 1
ATOM 2039 C CA . PHE A 1 274 ? 20.161 1.138 -0.961 1.00 84.25 274 PHE A CA 1
ATOM 2040 C C . PHE A 1 274 ? 19.718 -0.301 -1.261 1.00 84.25 274 PHE A C 1
ATOM 2042 O O . PHE A 1 274 ? 19.212 -0.612 -2.336 1.00 84.25 274 PHE A O 1
ATOM 2049 N N . ALA A 1 275 ? 19.928 -1.206 -0.304 1.00 91.44 275 ALA A N 1
ATOM 2050 C CA . ALA A 1 275 ? 19.455 -2.585 -0.388 1.00 91.44 275 ALA A CA 1
ATOM 2051 C C . ALA A 1 275 ? 18.141 -2.756 0.386 1.00 91.44 275 ALA A C 1
ATOM 2053 O O . ALA A 1 275 ? 18.047 -2.363 1.551 1.00 91.44 275 ALA A O 1
ATOM 2054 N N . LEU A 1 276 ? 17.158 -3.393 -0.246 1.00 95.50 276 LEU A N 1
ATOM 2055 C CA . LEU A 1 276 ? 15.893 -3.776 0.374 1.00 95.50 276 LEU A CA 1
ATOM 2056 C C . LEU A 1 276 ? 15.902 -5.259 0.730 1.00 95.50 276 LEU A C 1
ATOM 2058 O O . LEU A 1 276 ? 16.286 -6.099 -0.082 1.00 95.50 276 LEU A O 1
ATOM 2062 N N . THR A 1 277 ? 15.439 -5.600 1.927 1.00 97.69 277 THR A N 1
ATOM 2063 C CA . THR A 1 277 ? 15.182 -6.986 2.323 1.00 97.69 277 THR A CA 1
ATOM 2064 C C . THR A 1 277 ? 13.743 -7.337 1.970 1.00 97.69 277 THR A C 1
ATOM 2066 O O . THR A 1 277 ? 12.821 -6.695 2.467 1.00 97.69 277 THR A O 1
ATOM 2069 N N . ARG A 1 278 ? 13.534 -8.383 1.166 1.00 97.94 278 ARG A N 1
ATOM 2070 C CA . ARG A 1 278 ? 12.197 -8.943 0.936 1.00 97.94 278 ARG A CA 1
ATOM 2071 C C . ARG A 1 278 ? 11.921 -10.031 1.964 1.00 97.94 278 ARG A C 1
ATOM 2073 O O . ARG A 1 278 ? 12.744 -10.940 2.123 1.00 97.94 278 ARG A O 1
ATOM 2080 N N . ILE A 1 279 ? 10.784 -9.957 2.645 1.00 98.12 279 ILE A N 1
ATOM 2081 C CA . ILE A 1 279 ? 10.330 -10.960 3.612 1.00 98.12 279 ILE A CA 1
ATOM 2082 C C . ILE A 1 279 ? 8.919 -11.440 3.268 1.00 98.12 279 ILE A C 1
ATOM 2084 O O . ILE A 1 279 ? 8.151 -10.727 2.638 1.00 98.12 279 ILE A O 1
ATOM 2088 N N . SER A 1 280 ? 8.563 -12.638 3.706 1.00 97.69 280 SER A N 1
ATOM 2089 C CA . SER A 1 280 ? 7.171 -13.099 3.720 1.00 97.69 280 SER A CA 1
ATOM 2090 C C . SER A 1 280 ? 6.365 -12.387 4.812 1.00 97.69 280 SER A C 1
ATOM 2092 O O . SER A 1 280 ? 6.928 -11.844 5.769 1.00 97.69 280 SER A O 1
ATOM 2094 N N . THR A 1 281 ? 5.039 -12.502 4.758 1.00 96.44 281 THR A N 1
ATOM 2095 C CA . THR A 1 281 ? 4.135 -12.113 5.860 1.00 96.44 281 THR A CA 1
ATOM 2096 C C . THR A 1 281 ? 4.364 -12.922 7.150 1.00 96.44 281 THR A C 1
ATOM 2098 O O . THR A 1 281 ? 3.973 -12.500 8.240 1.00 96.44 281 THR A O 1
ATOM 2101 N N . GLY A 1 282 ? 5.057 -14.064 7.061 1.00 95.31 282 GLY A N 1
ATOM 2102 C CA . GLY A 1 282 ? 5.532 -14.852 8.202 1.00 95.31 282 GLY A CA 1
ATOM 2103 C C . GLY A 1 282 ? 6.868 -14.382 8.794 1.00 95.31 282 GLY A C 1
ATOM 2104 O O . GLY A 1 282 ? 7.326 -14.950 9.784 1.00 95.31 282 GLY A O 1
ATOM 2105 N N . GLY A 1 283 ? 7.518 -13.375 8.201 1.00 95.69 283 GLY A N 1
ATOM 2106 C CA . GLY A 1 283 ? 8.807 -12.842 8.654 1.00 95.69 283 GLY A CA 1
ATOM 2107 C C . GLY A 1 283 ? 10.040 -13.590 8.136 1.00 95.69 283 GLY A C 1
ATOM 2108 O O . GLY A 1 283 ? 11.162 -13.235 8.492 1.00 95.69 283 GLY A O 1
ATOM 2109 N N . GLN A 1 284 ? 9.878 -14.616 7.294 1.00 97.44 284 GLN A N 1
ATOM 2110 C CA . GLN A 1 284 ? 11.021 -15.288 6.662 1.00 97.44 284 GLN A CA 1
ATOM 2111 C C . GLN A 1 284 ? 11.632 -14.412 5.566 1.00 97.44 284 GLN A C 1
ATOM 2113 O O . GLN A 1 284 ? 10.903 -13.906 4.715 1.00 97.44 284 GLN A O 1
ATOM 2118 N N . LYS A 1 285 ? 12.965 -14.292 5.538 1.00 97.38 285 LYS A N 1
ATOM 2119 C CA . LYS A 1 285 ? 13.690 -13.616 4.453 1.00 97.38 285 LYS A CA 1
ATOM 2120 C C . LYS A 1 285 ? 13.539 -14.393 3.144 1.00 97.38 285 LYS A C 1
ATOM 2122 O O . LYS A 1 285 ? 13.901 -15.563 3.080 1.00 97.38 285 LYS A O 1
ATOM 2127 N N . LEU A 1 286 ? 13.057 -13.712 2.110 1.00 97.31 286 LEU A N 1
ATOM 2128 C CA . LEU A 1 286 ? 12.877 -14.243 0.759 1.00 97.31 286 LEU A CA 1
ATOM 2129 C C . LEU A 1 286 ? 14.018 -13.836 -0.176 1.00 97.31 286 LEU A C 1
ATOM 2131 O O . LEU A 1 286 ? 14.380 -14.589 -1.073 1.00 97.31 286 LEU A O 1
ATOM 2135 N N . GLY A 1 287 ? 14.606 -12.657 0.034 1.00 96.44 287 GLY A N 1
ATOM 2136 C CA . GLY A 1 287 ? 15.670 -12.163 -0.833 1.00 96.44 287 GLY A CA 1
ATOM 2137 C C . GLY A 1 287 ? 16.134 -10.756 -0.487 1.00 96.44 287 GLY A C 1
ATOM 2138 O O . GLY A 1 287 ? 15.768 -10.189 0.546 1.00 96.44 287 GLY A O 1
ATOM 2139 N N . THR A 1 288 ? 16.968 -10.206 -1.363 1.00 95.88 288 THR A N 1
ATOM 2140 C CA . THR A 1 288 ? 17.448 -8.827 -1.285 1.00 95.88 288 THR A CA 1
ATOM 2141 C C . THR A 1 288 ? 17.372 -8.199 -2.673 1.00 95.88 288 THR A C 1
ATOM 2143 O O . THR A 1 288 ? 17.843 -8.802 -3.633 1.00 95.88 288 THR A O 1
ATOM 2146 N N . ILE A 1 289 ? 16.790 -7.003 -2.768 1.00 93.56 289 ILE A N 1
ATOM 2147 C CA . ILE A 1 289 ? 16.796 -6.179 -3.980 1.00 93.56 289 ILE A CA 1
ATOM 2148 C C . ILE A 1 289 ? 17.898 -5.134 -3.797 1.00 93.56 289 ILE A C 1
ATOM 2150 O O . ILE A 1 289 ? 17.862 -4.348 -2.850 1.00 93.56 289 ILE A O 1
ATOM 2154 N N . THR A 1 290 ? 18.916 -5.178 -4.652 1.00 91.06 290 THR A N 1
ATOM 2155 C CA . THR A 1 290 ? 20.070 -4.272 -4.619 1.00 91.06 290 THR A CA 1
ATOM 2156 C C . THR A 1 290 ? 19.782 -2.980 -5.381 1.00 91.06 290 THR A C 1
ATOM 2158 O O . THR A 1 290 ? 18.893 -2.937 -6.228 1.00 91.06 290 THR A O 1
ATOM 2161 N N . HIS A 1 291 ? 20.539 -1.927 -5.059 1.00 89.44 291 HIS A N 1
ATOM 2162 C CA . HIS A 1 291 ? 20.544 -0.643 -5.770 1.00 89.44 291 HIS A CA 1
ATOM 2163 C C . HIS A 1 291 ? 19.173 0.040 -5.923 1.00 89.44 291 HIS A C 1
ATOM 2165 O O . HIS A 1 291 ? 18.949 0.766 -6.889 1.00 89.44 291 HIS A O 1
ATOM 2171 N N . ALA A 1 292 ? 18.264 -0.182 -4.973 1.00 90.06 292 ALA A N 1
ATOM 2172 C CA . ALA A 1 292 ? 16.940 0.424 -4.960 1.00 90.06 292 ALA A CA 1
ATOM 2173 C C . ALA A 1 292 ? 17.024 1.943 -4.750 1.00 90.06 292 ALA A C 1
ATOM 2175 O O . ALA A 1 292 ? 17.833 2.424 -3.952 1.00 90.06 292 ALA A O 1
ATOM 2176 N N . ASP A 1 293 ? 16.158 2.672 -5.450 1.00 85.81 293 ASP A N 1
ATOM 2177 C CA . ASP A 1 293 ? 16.009 4.128 -5.366 1.00 85.81 293 ASP A CA 1
ATOM 2178 C C . ASP A 1 293 ? 14.601 4.512 -4.891 1.00 85.81 293 ASP A C 1
ATOM 2180 O O . ASP A 1 293 ? 14.445 5.338 -3.988 1.00 85.81 293 ASP A O 1
ATOM 2184 N N . ARG A 1 294 ? 13.561 3.873 -5.449 1.00 87.69 294 ARG A N 1
ATOM 2185 C CA . ARG A 1 294 ? 12.150 4.156 -5.132 1.00 87.69 294 ARG A CA 1
ATOM 2186 C C . ARG A 1 294 ? 11.364 2.876 -4.904 1.00 87.69 294 ARG A C 1
ATOM 2188 O O . ARG A 1 294 ? 11.641 1.849 -5.513 1.00 87.69 294 ARG A O 1
ATOM 2195 N N . VAL A 1 295 ? 10.358 2.964 -4.040 1.00 92.00 295 VAL A N 1
ATOM 2196 C CA . VAL A 1 295 ? 9.359 1.912 -3.827 1.00 92.00 295 VAL A CA 1
ATOM 2197 C C . VAL A 1 295 ? 8.005 2.489 -4.204 1.00 92.00 295 VAL A C 1
ATOM 2199 O O . VAL A 1 295 ? 7.603 3.516 -3.654 1.00 92.00 295 VAL A O 1
ATOM 2202 N N . TYR A 1 296 ? 7.323 1.837 -5.136 1.00 92.12 296 TYR A N 1
ATOM 2203 C CA . TYR A 1 296 ? 5.993 2.220 -5.586 1.00 92.12 296 TYR A CA 1
ATOM 2204 C C . TYR A 1 296 ? 4.929 1.346 -4.934 1.00 92.12 296 TYR A C 1
ATOM 2206 O O . TYR A 1 296 ? 5.169 0.192 -4.560 1.00 92.12 296 TYR A O 1
ATOM 2214 N N . ARG A 1 297 ? 3.717 1.887 -4.819 1.00 90.75 297 ARG A N 1
ATOM 2215 C CA . ARG A 1 297 ? 2.550 1.085 -4.449 1.00 90.75 297 ARG A CA 1
ATOM 2216 C C . ARG A 1 297 ? 2.292 0.006 -5.500 1.00 90.75 297 ARG A C 1
ATOM 2218 O O . ARG A 1 297 ? 2.543 0.233 -6.675 1.00 90.75 297 ARG A O 1
ATOM 2225 N N . GLY A 1 298 ? 1.739 -1.130 -5.088 1.00 90.06 298 GLY A N 1
ATOM 2226 C CA . GLY A 1 298 ? 1.460 -2.246 -5.997 1.00 90.06 298 GLY A CA 1
ATOM 2227 C C . GLY A 1 298 ? 2.595 -3.262 -6.135 1.00 90.06 298 GLY A C 1
ATOM 2228 O O . GLY A 1 298 ? 2.387 -4.277 -6.779 1.00 90.06 298 GLY A O 1
ATOM 2229 N N . GLY A 1 299 ? 3.739 -3.049 -5.473 1.00 93.31 299 GLY A N 1
ATOM 2230 C CA . GLY A 1 299 ? 4.799 -4.060 -5.400 1.00 93.31 299 GLY A CA 1
ATOM 2231 C C . GLY A 1 299 ? 5.950 -3.858 -6.377 1.00 93.31 299 GLY A C 1
ATOM 2232 O O . GLY A 1 299 ? 6.545 -4.836 -6.814 1.00 93.31 299 GLY A O 1
ATOM 2233 N N . TRP A 1 300 ? 6.315 -2.610 -6.683 1.00 95.00 300 TRP A N 1
ATOM 2234 C CA . TRP A 1 300 ? 7.465 -2.333 -7.546 1.00 95.00 300 TRP A CA 1
ATOM 2235 C C . TRP A 1 300 ? 8.575 -1.563 -6.857 1.00 95.00 300 TRP A C 1
ATOM 2237 O O . TRP A 1 300 ? 8.348 -0.723 -5.981 1.00 95.00 300 TRP A O 1
ATOM 2247 N N . VAL A 1 301 ? 9.793 -1.814 -7.325 1.00 94.44 301 VAL A N 1
ATOM 2248 C CA . VAL A 1 301 ? 10.997 -1.091 -6.929 1.00 94.44 301 VAL A CA 1
ATOM 2249 C C . VAL A 1 301 ? 11.680 -0.542 -8.172 1.00 94.44 301 VAL A C 1
ATOM 2251 O O . VAL A 1 301 ? 12.050 -1.308 -9.057 1.00 94.44 301 VAL A O 1
ATOM 2254 N N . GLU A 1 302 ? 11.893 0.772 -8.220 1.00 92.81 302 GLU A N 1
ATOM 2255 C CA . GLU A 1 302 ? 12.846 1.358 -9.166 1.00 92.81 302 GLU A CA 1
ATOM 2256 C C . GLU A 1 302 ? 14.254 1.188 -8.612 1.00 92.81 302 GLU A C 1
ATOM 2258 O O . GLU A 1 302 ? 14.521 1.541 -7.456 1.00 92.81 302 GLU A O 1
ATOM 2263 N N . ARG A 1 303 ? 15.162 0.659 -9.428 1.00 91.19 303 ARG A N 1
ATOM 2264 C CA . ARG A 1 303 ? 16.562 0.451 -9.058 1.00 91.19 303 ARG A CA 1
ATOM 2265 C C . ARG A 1 303 ? 17.505 0.747 -10.215 1.00 91.19 303 ARG A C 1
ATOM 2267 O O . ARG A 1 303 ? 17.093 0.806 -11.372 1.00 91.19 303 ARG A O 1
ATOM 2274 N N . TYR A 1 304 ? 18.787 0.879 -9.896 1.00 87.19 304 TYR A N 1
ATOM 2275 C CA . TYR A 1 304 ? 19.845 0.901 -10.903 1.00 87.19 304 TYR A CA 1
ATOM 2276 C C . TYR A 1 304 ? 20.191 -0.527 -11.350 1.00 87.19 304 TYR A C 1
ATOM 2278 O O . TYR A 1 304 ? 20.323 -1.432 -10.520 1.00 87.19 304 TYR A O 1
ATOM 2286 N N . LYS A 1 305 ? 20.359 -0.713 -12.662 1.00 83.50 305 LYS A N 1
ATOM 2287 C CA . LYS A 1 305 ? 20.911 -1.917 -13.291 1.00 83.50 305 LYS A CA 1
ATOM 2288 C C . LYS A 1 305 ? 22.329 -2.151 -12.777 1.00 83.50 305 LYS A C 1
ATOM 2290 O O . LYS A 1 305 ? 23.037 -1.206 -12.438 1.00 83.50 305 LYS A O 1
ATOM 2295 N N . GLU A 1 306 ? 22.742 -3.413 -12.721 1.00 71.38 306 GLU A N 1
ATOM 2296 C CA . GLU A 1 306 ? 24.107 -3.763 -12.329 1.00 71.38 306 GLU A CA 1
ATOM 2297 C C . GLU A 1 306 ? 25.056 -3.769 -13.545 1.00 71.38 306 GLU A C 1
ATOM 2299 O O . GLU A 1 306 ? 24.706 -4.343 -14.582 1.00 71.38 306 GLU A O 1
ATOM 2304 N N . PRO A 1 307 ? 26.268 -3.186 -13.427 1.00 64.00 307 PRO A N 1
ATOM 2305 C CA . PRO A 1 307 ? 26.788 -2.466 -12.260 1.00 64.00 307 PRO A CA 1
ATOM 2306 C C . PRO A 1 307 ? 26.123 -1.090 -12.107 1.00 64.00 307 PRO A C 1
ATOM 2308 O O . PRO A 1 307 ? 25.813 -0.439 -13.104 1.00 64.00 307 PRO A O 1
ATOM 2311 N N . ALA A 1 308 ? 25.912 -0.654 -10.860 1.00 59.03 308 ALA A N 1
ATOM 2312 C CA . ALA A 1 308 ? 25.420 0.696 -10.606 1.00 59.03 308 ALA A CA 1
ATOM 2313 C C . ALA A 1 308 ? 26.375 1.715 -11.252 1.00 59.03 308 ALA A C 1
ATOM 2315 O O . ALA A 1 308 ? 27.586 1.488 -11.211 1.00 59.03 308 ALA A O 1
ATOM 2316 N N . PRO A 1 309 ? 25.858 2.802 -11.852 1.00 58.09 309 PRO A N 1
ATOM 2317 C CA . PRO A 1 309 ? 26.698 3.793 -12.510 1.00 58.09 309 PRO A CA 1
ATOM 2318 C C . PRO A 1 309 ? 27.720 4.335 -11.509 1.00 58.09 309 PRO A C 1
ATOM 2320 O O . PRO A 1 309 ? 27.355 4.791 -10.419 1.00 58.09 309 PRO A O 1
ATOM 2323 N N . ASP A 1 310 ? 28.999 4.260 -11.872 1.00 54.53 310 ASP A N 1
ATOM 2324 C CA . ASP A 1 310 ? 30.059 4.922 -11.129 1.00 54.53 310 ASP A CA 1
ATOM 2325 C C . ASP A 1 310 ? 29.712 6.416 -11.132 1.00 54.53 310 ASP A C 1
ATOM 2327 O O . ASP A 1 310 ? 29.405 6.974 -12.183 1.00 54.53 310 ASP A O 1
ATOM 2331 N N . GLY A 1 311 ? 29.705 7.076 -9.969 1.00 51.38 311 GLY A N 1
ATOM 2332 C CA . GLY A 1 311 ? 29.238 8.467 -9.819 1.00 51.38 311 GLY A CA 1
ATOM 2333 C C . GLY A 1 311 ? 30.009 9.533 -10.623 1.00 51.38 311 GLY A C 1
ATOM 2334 O O . GLY A 1 311 ? 29.824 10.723 -10.377 1.00 51.38 311 GLY A O 1
ATOM 2335 N N . GLU A 1 312 ? 30.893 9.121 -11.536 1.00 49.88 312 GLU A N 1
ATOM 2336 C CA . GLU A 1 312 ? 31.562 9.940 -12.551 1.00 49.88 312 GLU A CA 1
ATOM 2337 C C . GLU A 1 312 ? 30.743 10.072 -13.850 1.00 49.88 312 GLU A C 1
ATOM 2339 O O . GLU A 1 312 ? 30.898 11.062 -14.569 1.00 49.88 312 GLU A O 1
ATOM 2344 N N . ASP A 1 313 ? 29.843 9.127 -14.134 1.00 50.31 313 ASP A N 1
ATOM 2345 C CA . ASP A 1 313 ? 28.989 9.131 -15.318 1.00 50.31 313 ASP A CA 1
ATOM 2346 C C . ASP A 1 313 ? 27.734 9.984 -15.048 1.00 50.31 313 ASP A C 1
ATOM 2348 O O . ASP A 1 313 ? 26.944 9.697 -14.150 1.00 50.31 313 ASP A O 1
ATOM 2352 N N . GLY A 1 314 ? 27.556 11.072 -15.808 1.00 54.88 314 GLY A N 1
ATOM 2353 C CA . GLY A 1 314 ? 26.548 12.117 -15.561 1.00 54.88 314 GLY A CA 1
ATOM 2354 C C . GLY A 1 314 ? 25.082 11.654 -15.429 1.00 54.88 314 GLY A C 1
ATOM 2355 O O . GLY A 1 314 ? 24.723 10.509 -15.697 1.00 54.88 314 GLY A O 1
ATOM 2356 N N . GLU A 1 315 ? 24.189 12.581 -15.053 1.00 55.00 315 GLU A N 1
ATOM 2357 C CA . GLU A 1 315 ? 22.762 12.306 -14.767 1.00 55.00 315 GLU A CA 1
ATOM 2358 C C . GLU A 1 315 ? 22.042 11.499 -15.869 1.00 55.00 315 GLU A C 1
ATOM 2360 O O . GLU A 1 315 ? 21.236 10.620 -15.566 1.00 55.00 315 GLU A O 1
ATOM 2365 N N . ALA A 1 316 ? 22.377 11.724 -17.145 1.00 49.69 316 ALA A N 1
ATOM 2366 C CA . ALA A 1 316 ? 21.783 11.015 -18.281 1.00 49.69 316 ALA A CA 1
ATOM 2367 C C . ALA A 1 316 ? 22.148 9.515 -18.334 1.00 49.69 316 ALA A C 1
ATOM 2369 O O . ALA A 1 316 ? 21.289 8.679 -18.619 1.00 49.69 316 ALA A O 1
ATOM 2370 N N . SER A 1 317 ? 23.395 9.148 -18.022 1.00 54.28 317 SER A N 1
ATOM 2371 C CA . SER A 1 317 ? 23.838 7.746 -17.913 1.00 54.28 317 SER A CA 1
ATOM 2372 C C . SER A 1 317 ? 23.237 7.059 -16.690 1.00 54.28 317 SER A C 1
ATOM 2374 O O . SER A 1 317 ? 22.834 5.899 -16.776 1.00 54.28 317 SER A O 1
ATOM 2376 N N . ALA A 1 318 ? 23.087 7.788 -15.580 1.00 58.56 318 ALA A N 1
ATOM 2377 C CA . ALA A 1 318 ? 22.444 7.268 -14.379 1.00 58.56 318 ALA A CA 1
ATOM 2378 C C . ALA A 1 318 ? 20.941 7.009 -14.575 1.00 58.56 318 ALA A C 1
ATOM 2380 O O . ALA A 1 318 ? 20.400 6.067 -13.998 1.00 58.56 318 ALA A O 1
ATOM 2381 N N . GLN A 1 319 ? 20.267 7.803 -15.412 1.00 58.72 319 GLN A N 1
ATOM 2382 C CA . GLN A 1 319 ? 18.848 7.628 -15.730 1.00 58.72 319 GLN A CA 1
ATOM 2383 C C . GLN A 1 319 ? 18.601 6.533 -16.784 1.00 58.72 319 GLN A C 1
ATOM 2385 O O . GLN A 1 319 ? 17.635 5.780 -16.672 1.00 58.72 319 GLN A O 1
ATOM 2390 N N . ALA A 1 320 ? 19.506 6.364 -17.757 1.00 60.31 320 ALA A N 1
ATOM 2391 C CA . ALA A 1 320 ? 19.475 5.250 -18.716 1.00 60.31 320 ALA A CA 1
ATOM 2392 C C . ALA A 1 320 ? 19.775 3.879 -18.076 1.00 60.31 320 ALA A C 1
ATOM 2394 O O . ALA A 1 320 ? 19.460 2.828 -18.642 1.00 60.31 320 ALA A O 1
ATOM 2395 N N . ALA A 1 321 ? 20.375 3.882 -16.885 1.00 76.25 321 ALA A N 1
ATOM 2396 C CA . ALA A 1 321 ? 20.699 2.692 -16.116 1.00 76.25 321 ALA A CA 1
ATOM 2397 C C . ALA A 1 321 ? 19.576 2.248 -15.159 1.00 76.25 321 ALA A C 1
ATOM 2399 O O . ALA A 1 321 ? 19.841 1.413 -14.305 1.00 76.25 321 ALA A O 1
ATOM 2400 N N . ARG A 1 322 ? 18.344 2.764 -15.262 1.00 88.31 322 ARG A N 1
ATOM 2401 C CA . ARG A 1 322 ? 17.253 2.413 -14.334 1.00 88.31 322 ARG A CA 1
ATOM 2402 C C . ARG A 1 322 ? 16.311 1.351 -14.888 1.00 88.31 322 ARG A C 1
ATOM 2404 O O . ARG A 1 322 ? 16.032 1.311 -16.082 1.00 88.31 322 ARG A O 1
ATOM 2411 N N . GLU A 1 323 ? 15.787 0.528 -13.994 1.00 92.75 323 GLU A N 1
ATOM 2412 C CA . GLU A 1 323 ? 14.728 -0.437 -14.272 1.00 92.75 323 GLU A CA 1
ATOM 2413 C C . GLU A 1 323 ? 13.711 -0.458 -13.129 1.00 92.75 323 GLU A C 1
ATOM 2415 O O . GLU A 1 323 ? 14.028 -0.128 -11.983 1.00 92.75 323 GLU A O 1
ATOM 2420 N N . VAL A 1 324 ? 12.489 -0.870 -13.447 1.00 94.38 324 VAL A N 1
ATOM 2421 C CA . VAL A 1 324 ? 11.436 -1.147 -12.471 1.00 94.38 324 VAL A CA 1
ATOM 2422 C C . VAL A 1 324 ? 11.291 -2.650 -12.334 1.00 94.38 324 VAL A C 1
ATOM 2424 O O . VAL A 1 324 ? 11.144 -3.346 -13.335 1.00 94.38 324 VAL A O 1
ATOM 2427 N N . VAL A 1 325 ? 11.323 -3.145 -11.100 1.00 94.69 325 VAL A N 1
ATOM 2428 C CA . VAL A 1 325 ? 11.271 -4.573 -10.789 1.00 94.69 325 VAL A CA 1
ATOM 2429 C C . VAL A 1 325 ? 10.038 -4.886 -9.960 1.00 94.69 325 VAL A C 1
ATOM 2431 O O . VAL A 1 325 ? 9.827 -4.272 -8.912 1.00 94.69 325 VAL A O 1
ATOM 2434 N N . ASP A 1 326 ? 9.253 -5.858 -10.414 1.00 94.75 326 ASP A N 1
ATOM 2435 C CA . ASP A 1 326 ? 8.196 -6.479 -9.622 1.00 94.75 326 ASP A CA 1
ATOM 2436 C C . ASP A 1 326 ? 8.812 -7.315 -8.493 1.00 94.75 326 ASP A C 1
ATOM 2438 O O . ASP A 1 326 ? 9.713 -8.136 -8.700 1.00 94.75 326 ASP A O 1
ATOM 2442 N N . VAL A 1 327 ? 8.369 -7.071 -7.263 1.00 93.94 327 VAL A N 1
ATOM 2443 C CA . VAL A 1 327 ? 9.079 -7.552 -6.071 1.00 93.94 327 VAL A CA 1
ATOM 2444 C C . VAL A 1 327 ? 8.937 -9.054 -5.848 1.00 93.94 327 VAL A C 1
ATOM 2446 O O . VAL A 1 327 ? 9.836 -9.653 -5.239 1.00 93.94 327 VAL A O 1
ATOM 2449 N N . ASP A 1 328 ? 7.862 -9.660 -6.352 1.00 91.44 328 ASP A N 1
ATOM 2450 C CA . ASP A 1 328 ? 7.520 -11.061 -6.107 1.00 91.44 328 ASP A CA 1
ATOM 2451 C C . ASP A 1 328 ? 7.982 -11.958 -7.254 1.00 91.44 328 ASP A C 1
ATOM 2453 O O . ASP A 1 328 ? 8.647 -12.972 -7.015 1.00 91.44 328 ASP A O 1
ATOM 2457 N N . THR A 1 329 ? 7.717 -11.555 -8.497 1.00 90.69 329 THR A N 1
ATOM 2458 C CA . THR A 1 329 ? 8.118 -12.287 -9.707 1.00 90.69 329 THR A CA 1
ATOM 2459 C C . THR A 1 329 ? 9.574 -12.030 -10.092 1.00 90.69 329 THR A C 1
ATOM 2461 O O . THR A 1 329 ? 10.224 -12.895 -10.683 1.00 90.69 329 THR A O 1
ATOM 2464 N N . GLY A 1 330 ? 10.110 -10.853 -9.749 1.00 91.25 330 GLY A N 1
ATOM 2465 C CA . GLY A 1 330 ? 11.413 -10.387 -10.218 1.00 91.25 330 GLY A CA 1
ATOM 2466 C C . GLY A 1 330 ? 11.424 -9.947 -11.684 1.00 91.25 330 GLY A C 1
ATOM 2467 O O . GLY A 1 330 ? 12.510 -9.707 -12.217 1.00 91.25 330 GLY A O 1
ATOM 2468 N N . ALA A 1 331 ? 10.260 -9.854 -12.341 1.00 91.62 331 ALA A N 1
ATOM 2469 C CA . ALA A 1 331 ? 10.152 -9.293 -13.680 1.00 91.62 331 ALA A CA 1
ATOM 2470 C C . ALA A 1 331 ? 10.664 -7.848 -13.676 1.00 91.62 331 ALA A C 1
ATOM 2472 O O . ALA A 1 331 ? 10.329 -7.063 -12.789 1.00 91.62 331 ALA A O 1
ATOM 2473 N N . ALA A 1 332 ? 11.506 -7.511 -14.650 1.00 92.38 332 ALA A N 1
ATOM 2474 C CA . ALA A 1 332 ? 12.164 -6.216 -14.730 1.00 92.38 332 ALA A CA 1
ATOM 2475 C C . ALA A 1 332 ? 11.847 -5.531 -16.061 1.00 92.38 332 ALA A C 1
ATOM 2477 O O . ALA A 1 332 ? 11.992 -6.127 -17.130 1.00 92.38 332 ALA A O 1
ATOM 2478 N N . THR A 1 333 ? 11.442 -4.266 -15.983 1.00 92.94 333 THR A N 1
ATOM 2479 C CA . THR A 1 333 ? 11.211 -3.390 -17.131 1.00 92.94 333 THR A CA 1
ATOM 2480 C C . THR A 1 333 ? 12.287 -2.316 -17.159 1.00 92.94 333 THR A C 1
ATOM 2482 O O . THR A 1 333 ? 12.364 -1.473 -16.265 1.00 92.94 333 THR A O 1
ATOM 2485 N N . ASP A 1 334 ? 13.116 -2.342 -18.199 1.00 91.62 334 ASP A N 1
ATOM 2486 C CA . ASP A 1 334 ? 14.151 -1.335 -18.418 1.00 91.62 334 ASP A CA 1
ATOM 2487 C C . ASP A 1 334 ? 13.517 0.007 -18.795 1.00 91.62 334 ASP A C 1
ATOM 2489 O O . ASP A 1 334 ? 12.768 0.094 -19.773 1.00 91.62 334 ASP A O 1
ATOM 2493 N N . LEU A 1 335 ? 13.835 1.057 -18.037 1.00 90.00 335 LEU A N 1
ATOM 2494 C CA . LEU A 1 335 ? 13.312 2.390 -18.301 1.00 90.00 335 LEU A CA 1
ATOM 2495 C C . LEU A 1 335 ? 14.042 3.070 -19.459 1.00 90.00 335 LEU A C 1
ATOM 2497 O O . LEU A 1 335 ? 13.449 3.909 -20.120 1.00 90.00 335 LEU A O 1
ATOM 2501 N N . ASN A 1 336 ? 15.302 2.729 -19.754 1.00 84.56 336 ASN A N 1
ATOM 2502 C CA . ASN A 1 336 ? 16.059 3.320 -20.870 1.00 84.56 336 ASN A CA 1
ATOM 2503 C C . ASN A 1 336 ? 16.012 4.869 -20.936 1.00 84.56 336 ASN A C 1
ATOM 2505 O O . ASN A 1 336 ? 16.021 5.453 -22.020 1.00 84.56 336 ASN A O 1
ATOM 2509 N N . GLY A 1 337 ? 15.960 5.544 -19.781 1.00 81.75 337 GLY A N 1
ATOM 2510 C CA . GLY A 1 337 ? 15.840 7.005 -19.682 1.00 81.75 337 GLY A CA 1
ATOM 2511 C C . GLY A 1 337 ? 14.401 7.542 -19.637 1.00 81.75 337 GLY A C 1
ATOM 2512 O O . GLY A 1 337 ? 14.214 8.743 -19.432 1.00 81.75 337 GLY A O 1
ATOM 2513 N N . ASP A 1 338 ? 13.396 6.677 -19.780 1.00 90.12 338 ASP A N 1
ATOM 2514 C CA . ASP A 1 338 ? 11.983 6.988 -19.557 1.00 90.12 338 ASP A CA 1
ATOM 2515 C C . ASP A 1 338 ? 11.670 7.110 -18.051 1.00 90.12 338 ASP A C 1
ATOM 2517 O O . ASP A 1 338 ? 12.470 6.744 -17.186 1.00 90.12 338 ASP A O 1
ATOM 2521 N N . GLN A 1 339 ? 10.507 7.672 -17.721 1.00 88.94 339 GLN A N 1
ATOM 2522 C CA . GLN A 1 339 ? 10.075 7.911 -16.341 1.00 88.94 339 GLN A CA 1
ATOM 2523 C C . GLN A 1 339 ? 8.911 6.990 -15.974 1.00 88.94 339 GLN A C 1
ATOM 2525 O O . GLN A 1 339 ? 7.948 6.904 -16.735 1.00 88.94 339 GLN A O 1
ATOM 2530 N N . ALA A 1 340 ? 8.975 6.349 -14.805 1.00 91.81 340 ALA A N 1
ATOM 2531 C CA . ALA A 1 340 ? 7.869 5.583 -14.238 1.00 91.81 340 ALA A CA 1
ATOM 2532 C C . ALA A 1 340 ? 7.095 6.411 -13.201 1.00 91.81 340 ALA A C 1
ATOM 2534 O O . ALA A 1 340 ? 7.667 6.917 -12.230 1.00 91.81 340 ALA A O 1
ATOM 2535 N N . GLU A 1 341 ? 5.782 6.517 -13.389 1.00 91.50 341 GLU A N 1
ATOM 2536 C CA . GLU A 1 341 ? 4.877 7.264 -12.515 1.00 91.50 341 GLU A CA 1
ATOM 2537 C C . GLU A 1 341 ? 3.715 6.384 -12.048 1.00 91.50 341 GLU A C 1
ATOM 2539 O O . GLU A 1 341 ? 3.185 5.585 -12.817 1.00 91.50 341 GLU A O 1
ATOM 2544 N N . GLU A 1 342 ? 3.286 6.533 -10.792 1.00 91.88 342 GLU A N 1
ATOM 2545 C CA . GLU A 1 342 ? 2.102 5.825 -10.295 1.00 91.88 342 GLU A CA 1
ATOM 2546 C C . GLU A 1 342 ? 0.848 6.269 -11.052 1.00 91.88 342 GLU A C 1
ATOM 2548 O O . GLU A 1 342 ? 0.552 7.459 -11.160 1.00 91.88 342 GLU A O 1
ATOM 2553 N N . THR A 1 343 ? 0.078 5.297 -11.532 1.00 91.31 343 THR A N 1
ATOM 2554 C CA . THR A 1 343 ? -1.180 5.527 -12.240 1.00 91.31 343 THR A CA 1
ATOM 2555 C C . THR A 1 343 ? -2.284 4.606 -11.727 1.00 91.31 343 THR A C 1
ATOM 2557 O O . THR A 1 343 ? -2.042 3.611 -11.040 1.00 91.31 343 THR A O 1
ATOM 2560 N N . GLY A 1 344 ? -3.529 4.962 -12.035 1.00 90.19 344 GLY A N 1
ATOM 2561 C CA . GLY A 1 344 ? -4.691 4.121 -11.778 1.00 90.19 344 GLY A CA 1
ATOM 2562 C C . GLY A 1 344 ? -5.093 3.349 -13.025 1.00 90.19 344 GLY A C 1
ATOM 2563 O O . GLY A 1 344 ? -5.299 3.944 -14.080 1.00 90.19 344 GLY A O 1
ATOM 2564 N N . LEU A 1 345 ? -5.250 2.038 -12.885 1.00 91.44 345 LEU A N 1
ATOM 2565 C CA . LEU A 1 345 ? -5.737 1.136 -13.922 1.00 91.44 345 LEU A CA 1
ATOM 2566 C C . LEU A 1 345 ? -7.118 0.590 -13.557 1.00 91.44 345 LEU A C 1
ATOM 2568 O O . LEU A 1 345 ? -7.589 0.697 -12.422 1.00 91.44 345 LEU A O 1
ATOM 2572 N N . SER A 1 346 ? -7.773 -0.045 -14.529 1.00 89.44 346 SER A N 1
ATOM 2573 C CA . SER A 1 346 ? -9.042 -0.738 -14.281 1.00 89.44 346 SER A CA 1
ATOM 2574 C C . SER A 1 346 ? -8.903 -1.889 -13.274 1.00 89.44 346 SER A C 1
ATOM 2576 O O . SER A 1 346 ? -9.851 -2.151 -12.537 1.00 89.44 346 SER A O 1
ATOM 2578 N N . THR A 1 347 ? -7.723 -2.505 -13.188 1.00 89.19 347 THR A N 1
ATOM 2579 C CA . THR A 1 347 ? -7.364 -3.591 -12.261 1.00 89.19 347 THR A CA 1
ATOM 2580 C C . THR A 1 347 ? -6.854 -3.102 -10.901 1.00 89.19 347 THR A C 1
ATOM 2582 O O . THR A 1 347 ? -6.752 -3.895 -9.974 1.00 89.19 347 THR A O 1
ATOM 2585 N N . GLY A 1 348 ? -6.608 -1.797 -10.724 1.00 91.50 348 GLY A N 1
ATOM 2586 C CA . GLY A 1 348 ? -6.093 -1.233 -9.475 1.00 91.50 348 GLY A CA 1
ATOM 2587 C C . GLY A 1 348 ? -4.841 -0.376 -9.682 1.00 91.50 348 GLY A C 1
ATOM 2588 O O . GLY A 1 348 ? -4.780 0.382 -10.651 1.00 91.50 348 GLY A O 1
ATOM 2589 N N . PRO A 1 349 ? -3.874 -0.412 -8.751 1.00 93.69 349 PRO A N 1
ATOM 2590 C CA . PRO A 1 349 ? -2.586 0.250 -8.919 1.00 93.69 349 PRO A CA 1
ATOM 2591 C C . PRO A 1 349 ? -1.833 -0.165 -10.191 1.00 93.69 349 PRO A C 1
ATOM 2593 O O . PRO A 1 349 ? -1.820 -1.332 -10.577 1.00 93.69 349 PRO A O 1
ATOM 2596 N N . GLY A 1 350 ? -1.167 0.803 -10.814 1.00 94.19 350 GLY A N 1
ATOM 2597 C CA . GLY A 1 350 ? -0.293 0.591 -11.960 1.00 94.19 350 GLY A CA 1
ATOM 2598 C C . GLY A 1 350 ? 0.867 1.576 -11.993 1.00 94.19 350 GLY A C 1
ATOM 2599 O O . GLY A 1 350 ? 0.883 2.562 -11.249 1.00 94.19 350 GLY A O 1
ATOM 2600 N N . LEU A 1 351 ? 1.799 1.341 -12.912 1.00 94.94 351 LEU A N 1
ATOM 2601 C CA . LEU A 1 351 ? 2.817 2.317 -13.298 1.00 94.94 351 LEU A CA 1
ATOM 2602 C C . LEU A 1 351 ? 2.640 2.698 -14.763 1.00 94.94 351 LEU A C 1
ATOM 2604 O O . LEU A 1 351 ? 2.415 1.839 -15.610 1.00 94.94 351 LEU A O 1
ATOM 2608 N N . LEU A 1 352 ? 2.752 3.987 -15.062 1.00 95.19 352 LEU A N 1
ATOM 2609 C CA . LEU A 1 352 ? 2.823 4.511 -16.416 1.00 95.19 352 LEU A CA 1
ATOM 2610 C C . LEU A 1 352 ? 4.276 4.851 -16.724 1.00 95.19 352 LEU A C 1
ATOM 2612 O O . LEU A 1 352 ? 4.891 5.655 -16.025 1.00 95.19 352 LEU A O 1
ATOM 2616 N N . VAL A 1 353 ? 4.809 4.262 -17.787 1.00 95.12 353 VAL A N 1
ATOM 2617 C CA . VAL A 1 353 ? 6.120 4.620 -18.319 1.00 95.12 353 VAL A CA 1
ATOM 2618 C C . VAL A 1 353 ? 5.916 5.685 -19.386 1.00 95.12 353 VAL A C 1
ATOM 2620 O O . VAL A 1 353 ? 5.155 5.492 -20.342 1.00 95.12 353 VAL A O 1
ATOM 2623 N N . THR A 1 354 ? 6.586 6.824 -19.225 1.00 93.56 354 THR A N 1
ATOM 2624 C CA . THR A 1 354 ? 6.475 7.962 -20.137 1.00 93.56 354 THR A CA 1
ATOM 2625 C C . THR A 1 354 ? 7.829 8.424 -20.648 1.00 93.56 354 THR A C 1
ATOM 2627 O O . THR A 1 354 ? 8.834 8.416 -19.939 1.00 93.56 354 THR A O 1
ATOM 2630 N N . ARG A 1 355 ? 7.836 8.873 -21.901 1.00 91.25 355 ARG A N 1
ATOM 2631 C CA . ARG A 1 355 ? 9.013 9.392 -22.589 1.00 91.25 355 ARG A CA 1
ATOM 2632 C C . ARG A 1 355 ? 8.856 10.872 -22.862 1.00 91.25 355 ARG A C 1
ATOM 2634 O O . ARG A 1 355 ? 7.872 11.279 -23.479 1.00 91.25 355 ARG A O 1
ATOM 2641 N N . ARG A 1 356 ? 9.848 11.680 -22.493 1.00 87.94 356 ARG A N 1
ATOM 2642 C CA . ARG A 1 356 ? 9.889 13.089 -22.910 1.00 87.94 356 ARG A CA 1
ATOM 2643 C C . ARG A 1 356 ? 10.058 13.192 -24.420 1.00 87.94 356 ARG A C 1
ATOM 2645 O O . ARG A 1 356 ? 10.904 12.515 -24.997 1.00 87.94 356 ARG A O 1
ATOM 2652 N N . THR A 1 357 ? 9.298 14.081 -25.057 1.00 86.44 357 THR A N 1
ATOM 2653 C CA . THR A 1 357 ? 9.427 14.323 -26.505 1.00 86.44 357 THR A CA 1
ATOM 2654 C C . THR A 1 357 ? 10.772 14.940 -26.882 1.00 86.44 357 THR A C 1
ATOM 2656 O O . THR A 1 357 ? 11.254 14.729 -27.989 1.00 86.44 357 THR A O 1
ATOM 2659 N N . ASP A 1 358 ? 11.355 15.715 -25.969 1.00 83.06 358 ASP A N 1
ATOM 2660 C CA . ASP A 1 358 ? 12.696 16.287 -26.078 1.00 83.06 358 ASP A CA 1
ATOM 2661 C C . ASP A 1 358 ? 13.384 16.128 -24.704 1.00 83.06 358 ASP A C 1
ATOM 2663 O O . ASP A 1 358 ? 13.041 16.865 -23.769 1.00 83.06 358 ASP A O 1
ATOM 2667 N N . PRO A 1 359 ? 14.273 15.122 -24.553 1.00 78.00 359 PRO A N 1
ATOM 2668 C CA . PRO A 1 359 ? 14.953 14.801 -23.296 1.00 78.00 359 PRO A CA 1
ATOM 2669 C C . PRO A 1 359 ? 15.840 15.924 -22.752 1.00 78.00 359 PRO A C 1
ATOM 2671 O O . PRO A 1 359 ? 15.971 16.045 -21.534 1.00 78.00 359 PRO A O 1
ATOM 2674 N N . ASP A 1 360 ? 16.389 16.772 -23.629 1.00 79.06 360 ASP A N 1
ATOM 2675 C CA . ASP A 1 360 ? 17.306 17.858 -23.255 1.00 79.06 360 ASP A CA 1
ATOM 2676 C C . ASP A 1 360 ? 16.566 19.037 -22.608 1.00 79.06 360 ASP A C 1
ATOM 2678 O O . ASP A 1 360 ? 17.163 19.914 -21.976 1.00 79.06 360 ASP A O 1
ATOM 2682 N N . LYS A 1 361 ? 15.236 19.062 -22.731 1.00 79.56 361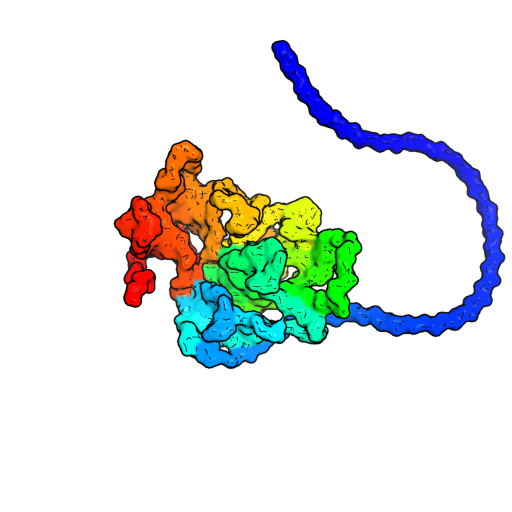 LYS A N 1
ATOM 2683 C CA . LYS A 1 361 ? 14.380 20.098 -22.171 1.00 79.56 361 LYS A CA 1
ATOM 2684 C C . LYS A 1 361 ? 13.465 19.516 -21.098 1.00 79.56 361 LYS A C 1
ATOM 2686 O O . LYS A 1 361 ? 12.481 18.836 -21.371 1.00 79.56 361 LYS A O 1
ATOM 2691 N N . GLN A 1 362 ? 13.734 19.881 -19.845 1.00 72.88 362 GLN A N 1
ATOM 2692 C CA . GLN A 1 362 ? 12.981 19.397 -18.680 1.00 72.88 362 GLN A CA 1
ATOM 2693 C C . GLN A 1 362 ? 11.474 19.717 -18.726 1.00 72.88 362 GLN A C 1
ATOM 2695 O O . GLN A 1 362 ? 10.680 18.988 -18.145 1.00 72.88 362 GLN A O 1
ATOM 2700 N N . SER A 1 363 ? 11.075 20.789 -19.418 1.00 78.94 363 SER A N 1
ATOM 2701 C CA . SER A 1 363 ? 9.671 21.198 -19.581 1.00 78.94 363 SER A CA 1
ATOM 2702 C C . SER A 1 363 ? 8.968 20.583 -20.795 1.00 78.94 363 SER A C 1
ATOM 2704 O O . SER A 1 363 ? 7.841 20.970 -21.107 1.00 78.94 363 SER A O 1
ATOM 2706 N N . SER A 1 364 ? 9.625 19.672 -21.514 1.00 83.19 364 SER A N 1
ATOM 2707 C CA . SER A 1 364 ? 9.015 18.972 -22.640 1.00 83.19 364 SER A CA 1
ATOM 2708 C C . SER A 1 364 ? 7.856 18.093 -22.184 1.00 83.19 364 SER A C 1
ATOM 2710 O O . SER A 1 364 ? 7.955 17.461 -21.132 1.00 83.19 364 SER A O 1
ATOM 2712 N N . PRO A 1 365 ? 6.771 18.014 -22.972 1.00 86.19 365 PRO A N 1
ATOM 2713 C CA . PRO A 1 365 ? 5.699 17.078 -22.682 1.00 86.19 365 PRO A CA 1
ATOM 2714 C C . PRO A 1 365 ? 6.226 15.638 -22.722 1.00 86.19 365 PRO A C 1
ATOM 2716 O O . PRO A 1 365 ? 7.134 15.311 -23.493 1.00 86.19 365 PRO A O 1
ATOM 2719 N N . SER A 1 366 ? 5.628 14.778 -21.903 1.00 88.19 366 SER A N 1
ATOM 2720 C CA . SER A 1 366 ? 5.881 13.340 -21.920 1.00 88.19 366 SER A CA 1
ATOM 2721 C C . SER A 1 366 ? 4.749 12.613 -22.642 1.00 88.19 366 SER A C 1
ATOM 2723 O O . SER A 1 366 ? 3.586 13.006 -22.544 1.00 88.19 366 SER A O 1
ATOM 2725 N N . VAL A 1 367 ? 5.087 11.554 -23.373 1.00 92.69 367 VAL A N 1
ATOM 2726 C CA . VAL A 1 367 ? 4.132 10.663 -24.038 1.00 92.69 367 VAL A CA 1
ATOM 2727 C C . VAL A 1 367 ? 4.160 9.277 -23.386 1.00 92.69 367 VAL A C 1
ATOM 2729 O O . VAL A 1 367 ? 5.246 8.799 -23.052 1.00 92.69 367 VAL A O 1
ATOM 2732 N N . PRO A 1 368 ? 3.007 8.615 -23.200 1.00 94.50 368 PRO A N 1
ATOM 2733 C CA . PRO A 1 368 ? 2.958 7.228 -22.743 1.00 94.50 368 PRO A CA 1
ATOM 2734 C C . PRO A 1 368 ? 3.694 6.286 -23.702 1.00 94.50 368 PRO A C 1
ATOM 2736 O O . PRO A 1 368 ? 3.517 6.391 -24.917 1.00 94.50 368 PRO A O 1
ATOM 2739 N N . VAL A 1 369 ? 4.483 5.351 -23.167 1.00 94.94 369 VAL A N 1
ATOM 2740 C CA . VAL A 1 369 ? 5.168 4.309 -23.960 1.00 94.94 369 VAL A CA 1
ATOM 2741 C C . VAL A 1 369 ? 4.831 2.893 -23.510 1.00 94.94 369 VAL A C 1
ATOM 2743 O O . VAL A 1 369 ? 4.789 1.993 -24.344 1.00 94.94 369 VAL A O 1
ATOM 2746 N N . ALA A 1 370 ? 4.570 2.698 -22.219 1.00 95.69 370 ALA A N 1
ATOM 2747 C CA . ALA A 1 370 ? 4.118 1.432 -21.665 1.00 95.69 370 ALA A CA 1
ATOM 2748 C C . ALA A 1 370 ? 3.371 1.655 -20.346 1.00 95.69 370 ALA A C 1
ATOM 2750 O O . ALA A 1 370 ? 3.480 2.723 -19.740 1.00 95.69 370 ALA A O 1
ATOM 2751 N N . TRP A 1 371 ? 2.647 0.647 -19.877 1.00 95.44 371 TRP A N 1
ATOM 2752 C CA . TRP A 1 371 ? 2.091 0.609 -18.526 1.00 95.44 371 TRP A CA 1
ATOM 2753 C C . TRP A 1 371 ? 2.290 -0.773 -17.889 1.00 95.44 371 TRP A C 1
ATOM 2755 O O . TRP A 1 371 ? 2.467 -1.761 -18.595 1.00 95.44 371 TRP A O 1
ATOM 2765 N N . LEU A 1 372 ? 2.307 -0.824 -16.558 1.00 95.00 372 LEU A N 1
ATOM 2766 C CA . LEU A 1 372 ? 2.503 -2.029 -15.740 1.00 95.00 372 LEU A CA 1
ATOM 2767 C C . LEU A 1 372 ? 1.316 -2.190 -14.785 1.00 95.00 372 LEU A C 1
ATOM 2769 O O . LEU A 1 372 ? 0.878 -1.186 -14.211 1.00 95.00 372 LEU A O 1
ATOM 2773 N N . SER A 1 373 ? 0.816 -3.415 -14.586 1.00 93.81 373 SER A N 1
ATOM 2774 C CA . SER A 1 373 ? -0.280 -3.704 -13.650 1.00 93.81 373 SER A CA 1
ATOM 2775 C C . SER A 1 373 ? 0.180 -4.437 -12.400 1.00 93.81 373 SER A C 1
ATOM 2777 O O . SER A 1 373 ? 0.963 -5.373 -12.472 1.00 93.81 373 SER A O 1
ATOM 2779 N N . ALA A 1 374 ? -0.343 -4.047 -11.238 1.00 92.50 374 ALA A N 1
ATOM 2780 C CA . ALA A 1 374 ? -0.021 -4.716 -9.974 1.00 92.50 374 ALA A CA 1
ATOM 2781 C C . ALA A 1 374 ? -0.769 -6.053 -9.811 1.00 92.50 374 ALA A C 1
ATOM 2783 O O . ALA A 1 374 ? -0.512 -6.803 -8.870 1.00 92.50 374 ALA A O 1
ATOM 2784 N N . ASP A 1 375 ? -1.738 -6.312 -10.694 1.00 89.50 375 ASP A N 1
ATOM 2785 C CA . ASP A 1 375 ? -2.613 -7.490 -10.689 1.00 89.50 375 ASP A CA 1
ATOM 2786 C C . ASP A 1 375 ? -2.136 -8.590 -11.661 1.00 89.50 375 ASP A C 1
ATOM 2788 O O . ASP A 1 375 ? -2.799 -9.616 -11.800 1.00 89.50 375 ASP A O 1
ATOM 2792 N N . ASP A 1 376 ? -0.999 -8.395 -12.339 1.00 87.38 376 ASP A N 1
ATOM 2793 C CA . ASP A 1 376 ? -0.390 -9.386 -13.234 1.00 87.38 376 ASP A CA 1
ATOM 2794 C C . ASP A 1 376 ? 1.063 -9.717 -12.840 1.00 87.38 376 ASP A C 1
ATOM 2796 O O . ASP A 1 376 ? 1.427 -9.645 -11.667 1.00 87.38 376 ASP A O 1
ATOM 2800 N N . ASP A 1 377 ? 1.866 -10.203 -13.787 1.00 81.81 377 ASP A N 1
ATOM 2801 C CA . ASP A 1 377 ? 3.256 -10.622 -13.585 1.00 81.81 377 ASP A CA 1
ATOM 2802 C C . ASP A 1 377 ? 4.277 -9.481 -13.766 1.00 81.81 377 ASP A C 1
ATOM 2804 O O . ASP A 1 377 ? 5.481 -9.736 -13.812 1.00 81.81 377 ASP A O 1
ATOM 2808 N N . GLY A 1 378 ? 3.822 -8.229 -13.869 1.00 80.62 378 GLY A N 1
ATOM 2809 C CA . GLY A 1 378 ? 4.684 -7.055 -13.962 1.00 80.62 378 GLY A CA 1
ATOM 2810 C C . GLY A 1 378 ? 5.328 -6.863 -15.336 1.00 80.62 378 GLY A C 1
ATOM 2811 O O . GLY A 1 378 ? 6.328 -6.145 -15.445 1.00 80.62 378 GLY A O 1
ATOM 2812 N N . HIS A 1 379 ? 4.794 -7.494 -16.386 1.00 88.88 379 HIS A N 1
ATOM 2813 C CA . HIS A 1 379 ? 5.251 -7.268 -17.756 1.00 88.88 379 HIS A CA 1
ATOM 2814 C C . HIS A 1 379 ? 4.755 -5.920 -18.318 1.00 88.88 379 HIS A C 1
ATOM 2816 O O . HIS A 1 379 ? 3.670 -5.450 -17.976 1.00 88.88 379 HIS A O 1
ATOM 2822 N N . PRO A 1 380 ? 5.528 -5.271 -19.207 1.00 93.25 380 PRO A N 1
ATOM 2823 C CA . PRO A 1 380 ? 5.116 -4.023 -19.836 1.00 93.25 380 PRO A CA 1
ATOM 2824 C C . PRO A 1 380 ? 4.058 -4.241 -20.920 1.00 93.25 380 PRO A C 1
ATOM 2826 O O . PRO A 1 380 ? 4.272 -4.975 -21.887 1.00 93.25 380 PRO A O 1
ATOM 2829 N N . HIS A 1 381 ? 2.959 -3.501 -20.804 1.00 94.69 381 HIS A N 1
ATOM 2830 C CA . HIS A 1 381 ? 1.900 -3.397 -21.801 1.00 94.69 381 HIS A CA 1
ATOM 2831 C C . HIS A 1 381 ? 2.111 -2.185 -22.704 1.00 94.69 381 HIS A C 1
ATOM 2833 O O . HIS A 1 381 ? 2.450 -1.101 -22.232 1.00 94.69 381 HIS A O 1
ATOM 2839 N N . THR A 1 382 ? 1.865 -2.344 -24.004 1.00 95.50 382 THR A N 1
ATOM 2840 C CA . THR A 1 382 ? 2.059 -1.277 -25.016 1.00 95.50 382 THR A CA 1
ATOM 2841 C C . THR A 1 382 ? 0.790 -0.964 -25.807 1.00 95.50 382 THR A C 1
ATOM 2843 O O . THR A 1 382 ? 0.749 -0.047 -26.626 1.00 95.50 382 THR A O 1
ATOM 2846 N N . GLU A 1 383 ? -0.272 -1.716 -25.552 1.00 94.38 383 GLU A N 1
ATOM 2847 C CA . GLU A 1 383 ? -1.612 -1.506 -26.062 1.00 94.38 383 GLU A CA 1
ATOM 2848 C C . GLU A 1 383 ? -2.378 -0.441 -25.263 1.00 94.38 383 GLU A C 1
ATOM 2850 O O . GLU A 1 383 ? -2.088 -0.168 -24.095 1.00 94.38 383 GLU A O 1
ATOM 2855 N N . ASN A 1 384 ? -3.412 0.128 -25.889 1.00 92.06 384 ASN A N 1
ATOM 2856 C CA . ASN A 1 384 ? -4.356 1.072 -25.284 1.00 92.06 384 ASN A CA 1
ATOM 2857 C C . ASN A 1 384 ? -3.701 2.309 -24.635 1.00 92.06 384 ASN A C 1
ATOM 2859 O O . ASN A 1 384 ? -4.215 2.848 -23.653 1.00 92.06 384 ASN A O 1
ATOM 2863 N N . LEU A 1 385 ? -2.552 2.768 -25.140 1.00 94.12 385 LEU A N 1
ATOM 2864 C CA . LEU A 1 385 ? -1.837 3.926 -24.589 1.00 94.12 385 LEU A CA 1
ATOM 2865 C C . LEU A 1 385 ? -2.622 5.238 -24.735 1.00 94.12 385 LEU A C 1
ATOM 2867 O O . LEU A 1 385 ? -2.430 6.170 -23.952 1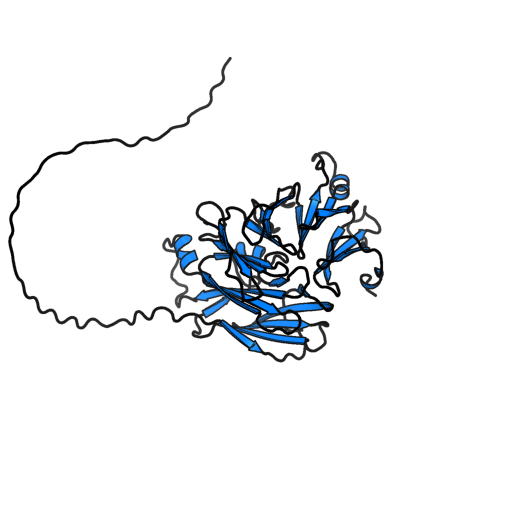.00 94.12 385 LEU A O 1
ATOM 2871 N N . GLU A 1 386 ? -3.551 5.304 -25.690 1.00 90.62 386 GLU A N 1
ATOM 2872 C CA . GLU A 1 386 ? -4.431 6.451 -25.916 1.00 90.62 386 GLU A CA 1
ATOM 2873 C C . GLU A 1 386 ? -5.343 6.768 -24.721 1.00 90.62 386 GLU A C 1
ATOM 2875 O O . GLU A 1 386 ? -5.852 7.885 -24.621 1.00 90.62 386 GLU A O 1
ATOM 2880 N N . GLN A 1 387 ? -5.527 5.825 -23.787 1.00 88.25 387 GLN A N 1
ATOM 2881 C CA . GLN A 1 387 ? -6.276 6.070 -22.551 1.00 88.25 387 GLN A CA 1
ATOM 2882 C C . GLN A 1 387 ? -5.536 7.013 -21.585 1.00 88.25 387 GLN A C 1
ATOM 2884 O O . GLN A 1 387 ? -6.172 7.664 -20.759 1.00 88.25 387 GLN A O 1
ATOM 2889 N N . PHE A 1 388 ? -4.205 7.098 -21.691 1.00 87.94 388 PHE A N 1
ATOM 2890 C CA . PHE A 1 388 ? -3.355 7.928 -20.828 1.00 87.94 388 PHE A CA 1
ATOM 2891 C C . PHE A 1 388 ? -3.008 9.277 -21.456 1.00 87.94 388 PHE A C 1
ATOM 2893 O O . PHE A 1 388 ? -2.471 10.160 -20.791 1.00 87.94 388 PHE A O 1
ATOM 2900 N N . THR A 1 389 ? -3.316 9.464 -22.737 1.00 78.94 389 THR A N 1
ATOM 2901 C CA . THR A 1 389 ? -3.201 10.770 -23.377 1.00 78.94 389 THR A CA 1
ATOM 2902 C C . THR A 1 389 ? -4.446 11.580 -23.047 1.00 78.94 389 THR A C 1
ATOM 2904 O O . THR A 1 389 ? -5.542 11.259 -23.507 1.00 78.94 389 THR A O 1
ATOM 2907 N N . SER A 1 390 ? -4.289 12.628 -22.237 1.00 60.97 390 SER A N 1
ATOM 2908 C CA . SER A 1 390 ? -5.351 13.607 -22.006 1.00 60.97 390 SER A CA 1
ATOM 2909 C C . SER A 1 390 ? -5.871 14.127 -23.351 1.00 60.97 390 SER A C 1
ATOM 2911 O O . SER A 1 390 ? -5.071 14.591 -24.169 1.00 60.97 390 SER A O 1
ATOM 2913 N N . LYS A 1 391 ? -7.184 14.050 -23.578 1.00 39.44 391 LYS A N 1
ATOM 2914 C CA . LYS A 1 391 ? -7.843 14.821 -24.640 1.00 39.44 391 LYS A CA 1
ATOM 2915 C C . LYS A 1 391 ? -8.067 16.263 -24.225 1.00 39.44 391 LYS A C 1
ATOM 2917 O O . LYS A 1 391 ? -8.393 16.477 -23.036 1.00 39.44 391 LYS A O 1
#

Solvent-accessible surface area (backbone atoms only — not comparable to full-atom values): 21907 Å² total; per-residue (Å²): 136,87,88,83,85,86,83,86,86,86,87,82,86,90,81,89,85,86,91,83,90,86,84,90,81,92,77,91,77,91,74,90,74,89,72,84,78,84,66,79,77,70,79,81,68,69,80,71,83,76,43,78,43,78,43,84,43,90,59,71,42,53,84,85,40,84,41,76,73,45,34,17,38,73,46,20,26,35,37,33,30,78,54,97,63,30,40,36,41,32,29,25,76,52,68,81,42,54,43,81,32,36,32,36,39,37,68,50,96,50,96,44,60,40,65,45,52,48,100,76,52,99,49,80,68,27,62,44,29,66,32,60,22,17,13,32,58,23,42,11,6,48,5,52,35,35,37,42,50,38,42,42,47,73,59,66,97,57,96,79,70,76,86,77,82,72,47,57,54,55,53,14,68,69,30,36,32,38,39,41,31,24,34,49,81,70,62,46,76,68,45,78,47,78,43,70,18,36,74,73,28,32,27,27,23,64,54,32,42,36,38,32,31,14,32,34,102,46,27,38,85,83,9,61,11,31,39,38,22,36,48,62,83,75,78,60,80,64,34,72,30,80,34,59,44,35,69,48,28,20,14,56,70,34,36,31,28,21,86,56,62,86,34,84,91,68,33,61,91,70,70,40,71,38,60,33,40,32,22,37,60,76,55,49,80,75,50,71,48,65,38,29,56,45,64,40,50,24,16,33,32,36,22,44,44,87,76,63,72,59,94,83,55,56,74,69,59,49,40,42,35,26,29,41,28,26,69,80,78,61,32,68,44,76,37,68,54,39,45,80,40,87,39,70,32,57,57,1,25,20,37,37,31,29,36,52,78,41,79,92,42,89,85,42,62,66,43,75,66,32,35,33,44,28,68,62,74,35,60,79,39,69,73,76,50,71,79,75,52,84,128

Nearest PDB structures (foldseek):
  7cqy-assembly3_F  TM=3.227E-01  e=4.045E-05  Acidithiobacillus ferrooxidans
  6bn8-assembly1_A  TM=3.512E-01  e=1.068E-03  Homo sapiens
  8d80-assembly1_A  TM=3.177E-01  e=8.166E-04  Homo sapiens
  8g46-assembly1_A  TM=3.936E-01  e=7.371E-03  Homo sapiens
  8tnp-assembly1_A  TM=3.684E-01  e=4.547E-03  Homo sapiens

Radius of gyration: 26.88 Å; Cα contacts (8 Å, |Δi|>4): 931; chains: 1; bounding box: 83×42×97 Å

Secondary structure (DSSP, 8-state):
---------PPPPPP-------------------------------PPP--EEEEEE--S-STT--EEEEEETTTEEEEEEEETTEEEEEEES-SSSPPSEEEEEEE-S-TTEEEE-GGG--STHHHHTT-TTTSSEEE-TTS-EEEEEEEEEE--S-TT-------HHHHHHH-EEEEEEEETTT--EEEEEEEESEEEEEEE-SSEEEEEEESSSSSSTTS--EEEEEETTSSSPPEEEE-SSEEEEE-SSEEEEESS--STTTSPSS--SEEEEEEETTS-EEEEEEEEEEEETTTEEEEEPSSPPPTTS-HHHHHHTEEEEETTT--EEE-TT-EEEEEEETTEEEEEEEEESSTT-TTSPEEEEEEEETTTT-PPB-S-GGGTS--